Protein AF-A0A517S8Q6-F1 (afdb_monomer_lite)

Foldseek 3Di:
DQWFAAPPPRAIADQPPFPAWFAAPPPRHTTPRPPPLQALVLLLLLLLLLVLLLVLLQPFFFKFFDDPNDTDGAGNVNVLVVCVVVVVPVVSVLSCCQSPVLLVLLSVLLNVLRDPDPPDDLVVNVVSVVSNVVSVVRNPLVVVLVVVVVVCVVCCVPGPMDGTLSNVSSVVSVVSSVVSVVSDDPCSSCVVPDPPPPPDPDDDDDDDPPDRHHTDHDDDDDPCSNVSSVVSNVSSVVSVVVVVVQFADKAKEKEQDPPQADFQAFEDEPNDGFWTFHDWDQPPVNRIIITIITGGPVNQLQQFPAKAKEWDDFDDDPLDTDPVVVVPDHTHMYIDGGDSPGDGHRYYYYDHDDQAPCPPQPQWAKEKEWEQDCVLQAFNAFEDEPNHTFWTFHDWDQDPVNRTIITIITGHNQCQQVAALQKAKEWPADADQDDDVPDRDHDDDDPSPRRHIHMYIAAALDGHHGDHRHRYHYYHHDDDPVRVVHDHDTHTNLQPPPQDFQAKKKKKKWAWDDDPHDIDIDIDIEIWGAAQFATKFWCVSQDPPTQRIWMDIPNDIDRNNPWDWDDQPDTMIGTGDPDHDPGHAAADEDQAFAFWWWDDHPDRTDTDHSVQFDQDPQWTWGNLVDDDDQRHHQTFTAHSPPRHGFFGWDDDPSTITTRGGHD

Secondary structure (DSSP, 8-state):
--EEE-TTT--EEE-TT--S-EE-TTT-PBPTTS-----SHHHHHHHHHHHHHHHHHHHSEEEEEEETTEEEEEEHHHHHHHHHHTT-HHHHHHHHIIIIIHHHHHHHHHHHHHSSS--S-HHHHHHHHHHHHHHHHH--HHHHHHHHHHHHHHHTTTS-EEEPHHHHHHHHHHHHHHHHHHH--GGGGTTT-----------S-PPPPTT-PBPEEPPPPP-TTHHHHHHHHHHHHHHHHHHHHTSPPEEEEEES--TT--TTPEEEETTEEEEEEEEEEE-TTSSSEEEEEEEPTTGGGG-BTT-EEEEPPPEEETTEEE-GGGTSS---EEEE---TTSPB-SEEEEESSPPPTTTT-TT-EEEEEEESS-TT--TTPEEEETTEEEEEEEEEEE-TTSSSEEEEEEE-GGGGGG-BTT-EEEE--S------TT--------GGGSSS--EEEE--SS--PBPPTTEEEEEESS--TTGGG-------GGGTSS------EEEEEEEEEEETTEEEEEEEEEEEEEETTEEEEEGGGS-SS-TT-EEEETTEEEETTTS-EEE-SSSEEEEE-SSPPSS-PPB---SS--SEEEE-TTSPPEEE-GGGEEEETTEEEEPTT----GGGTT-EEEETTT--EEEEEEEETTEEEEEEPP-

Radius of gyration: 46.12 Å; chains: 1; bounding box: 111×82×127 Å

InterPro domains:
  IPR003399 Mce/MlaD [PF02470] (248-338)
  IPR003399 Mce/MlaD [PF02470] (365-423)
  IPR007498 Intermembrane transport protein PqiA-like [PF04403] (43-192)
  IPR051800 Intermembrane Transport Protein PqiA/PqiB [PTHR30462] (226-475)

Organism: NCBI:txid2527983

Structure (mmCIF, N/CA/C/O backbone):
data_AF-A0A517S8Q6-F1
#
_entry.id   AF-A0A517S8Q6-F1
#
loop_
_atom_site.group_PDB
_atom_site.id
_atom_site.type_symbol
_atom_site.label_atom_id
_atom_site.label_alt_id
_atom_site.label_comp_id
_atom_site.label_asym_id
_atom_site.label_entity_id
_atom_site.label_seq_id
_atom_site.pdbx_PDB_ins_code
_atom_site.Cartn_x
_atom_site.Cartn_y
_atom_site.Cartn_z
_atom_site.occupancy
_atom_site.B_iso_or_equiv
_atom_site.auth_seq_id
_atom_site.auth_comp_id
_atom_site.auth_asym_id
_atom_site.auth_atom_id
_atom_site.pdbx_PDB_model_num
ATOM 1 N N . MET A 1 1 ? -43.550 14.008 67.090 1.00 55.44 1 MET A N 1
ATOM 2 C CA . MET A 1 1 ? -43.341 15.396 66.631 1.00 55.44 1 MET A CA 1
ATOM 3 C C . MET A 1 1 ? -41.867 15.595 66.301 1.00 55.44 1 MET A C 1
ATOM 5 O O . MET A 1 1 ? -41.048 15.575 67.210 1.00 55.44 1 MET A O 1
ATOM 9 N N . HIS A 1 2 ? -41.515 15.740 65.020 1.00 70.25 2 HIS A N 1
ATOM 10 C CA . HIS A 1 2 ? -40.157 16.132 64.618 1.00 70.25 2 HIS A CA 1
ATOM 11 C C . HIS A 1 2 ? -40.082 17.662 64.576 1.00 70.25 2 HIS A C 1
ATOM 13 O O . HIS A 1 2 ? -40.640 18.291 63.675 1.00 70.25 2 HIS A O 1
ATOM 19 N N . LEU A 1 3 ? -39.430 18.260 65.573 1.00 78.50 3 LEU A N 1
ATOM 20 C CA . LEU A 1 3 ? -39.205 19.703 65.664 1.00 78.50 3 LEU A CA 1
ATOM 21 C C . LEU A 1 3 ? -37.755 20.014 65.292 1.00 78.50 3 LEU A C 1
ATOM 23 O O . LEU A 1 3 ? -36.838 19.305 65.699 1.00 78.50 3 LEU A O 1
ATOM 27 N N . ALA A 1 4 ? -37.542 21.087 64.535 1.00 79.25 4 ALA A N 1
ATOM 28 C CA . ALA A 1 4 ? -36.211 21.563 64.183 1.00 79.25 4 ALA A CA 1
ATOM 29 C C . ALA A 1 4 ? -36.082 23.057 64.472 1.00 79.25 4 ALA A C 1
ATOM 31 O O . ALA A 1 4 ? -36.914 23.859 64.045 1.00 79.25 4 ALA A O 1
ATOM 32 N N . ALA A 1 5 ? -35.015 23.434 65.175 1.00 82.38 5 ALA A N 1
ATOM 33 C CA . ALA A 1 5 ? -34.652 24.830 65.371 1.00 82.38 5 ALA A CA 1
ATOM 34 C C . ALA A 1 5 ? -33.803 25.328 64.196 1.00 82.38 5 ALA A C 1
ATOM 36 O O . ALA A 1 5 ? -32.878 24.652 63.733 1.00 82.38 5 ALA A O 1
ATOM 37 N N . CYS A 1 6 ? -34.100 26.530 63.706 1.00 82.56 6 CYS A N 1
ATOM 38 C CA . CYS A 1 6 ? -33.241 27.183 62.730 1.00 82.56 6 CYS A CA 1
ATOM 39 C C . CYS A 1 6 ? -31.940 27.652 63.382 1.00 82.56 6 CYS A C 1
ATOM 41 O O . CYS A 1 6 ? -31.964 28.468 64.295 1.00 82.56 6 CYS A O 1
ATOM 43 N N . HIS A 1 7 ? -30.801 27.203 62.858 1.00 81.44 7 HIS A N 1
ATOM 44 C CA . HIS A 1 7 ? -29.481 27.619 63.339 1.00 81.44 7 HIS A CA 1
ATOM 45 C C . HIS A 1 7 ? -29.168 29.103 63.065 1.00 81.44 7 HIS A C 1
ATOM 47 O O . HIS A 1 7 ? -28.279 29.661 63.694 1.00 81.44 7 HIS A O 1
ATOM 53 N N . CYS A 1 8 ? -29.882 29.743 62.131 1.00 85.81 8 CYS A N 1
ATOM 54 C CA . CYS A 1 8 ? -29.679 31.149 61.775 1.00 85.81 8 CYS A CA 1
ATOM 55 C C . CYS A 1 8 ? -30.596 32.096 62.560 1.00 85.81 8 CYS A C 1
ATOM 57 O O . CYS A 1 8 ? -30.118 33.066 63.135 1.00 85.81 8 CYS A O 1
ATOM 59 N N . CYS A 1 9 ? -31.905 31.825 62.610 1.00 88.31 9 CYS A N 1
ATOM 60 C CA . CYS A 1 9 ? -32.869 32.729 63.253 1.00 88.31 9 CYS A CA 1
ATOM 61 C C . CYS A 1 9 ? -33.516 32.168 64.530 1.00 88.31 9 CYS A C 1
ATOM 63 O O . CYS A 1 9 ? -34.460 32.770 65.040 1.00 88.31 9 CYS A O 1
ATOM 65 N N . GLY A 1 10 ? -33.098 30.986 64.995 1.00 83.19 10 GLY A N 1
ATOM 66 C CA . GLY A 1 10 ? -33.591 30.344 66.221 1.00 83.19 10 GLY A CA 1
ATOM 67 C C . GLY A 1 10 ? -35.034 29.826 66.176 1.00 83.19 10 GLY A C 1
ATOM 68 O O . GLY A 1 10 ? -35.508 29.266 67.157 1.00 83.19 10 GLY A O 1
ATOM 69 N N . LEU A 1 11 ? -35.756 29.999 65.061 1.00 86.44 11 LEU A N 1
ATOM 70 C CA . LEU A 1 11 ? -37.178 29.659 64.970 1.00 86.44 11 LEU A CA 1
ATOM 71 C C . LEU A 1 11 ? -37.384 28.138 64.992 1.00 86.44 11 LEU A C 1
ATOM 73 O O . LEU A 1 11 ? -36.923 27.445 64.079 1.00 86.44 11 LEU A O 1
ATOM 77 N N . ILE A 1 12 ? -38.107 27.651 66.002 1.00 84.62 12 ILE A N 1
ATOM 78 C CA . ILE A 1 12 ? -38.540 26.254 66.121 1.00 84.62 12 ILE A CA 1
ATOM 79 C C . ILE A 1 12 ? -39.717 26.024 65.171 1.00 84.62 12 ILE A C 1
ATOM 81 O O . ILE A 1 12 ? -40.694 26.769 65.194 1.00 84.62 12 ILE A O 1
ATOM 85 N N . GLN A 1 13 ? -39.604 25.008 64.320 1.00 85.50 13 GLN A N 1
ATOM 86 C CA . GLN A 1 13 ? -40.587 24.661 63.294 1.00 85.50 13 GLN A CA 1
ATOM 87 C C . GLN A 1 13 ? -40.903 23.168 63.321 1.00 85.50 13 GLN A C 1
ATOM 89 O O . GLN A 1 13 ? -40.039 22.351 63.650 1.00 85.50 13 GLN A O 1
ATOM 94 N N . THR A 1 14 ? -42.129 22.810 62.932 1.00 82.50 14 THR A N 1
ATOM 95 C CA . THR A 1 14 ? -42.526 21.409 62.734 1.00 82.50 14 THR A CA 1
ATOM 96 C C . THR A 1 14 ? -42.133 20.918 61.340 1.00 82.50 14 THR A C 1
ATOM 98 O O . THR A 1 14 ? -42.339 21.611 60.337 1.00 82.50 14 THR A O 1
ATOM 101 N N . LEU A 1 15 ? -41.558 19.713 61.291 1.00 73.94 15 LEU A N 1
ATOM 102 C CA . LEU A 1 15 ? -41.194 18.982 60.073 1.00 73.94 15 LEU A CA 1
ATOM 103 C C . LEU A 1 15 ? -42.256 17.938 59.669 1.00 73.94 15 LEU A C 1
ATOM 105 O O . LEU A 1 15 ? -42.030 17.134 58.765 1.00 73.94 15 LEU A O 1
ATOM 109 N N . GLU A 1 16 ? -43.422 17.925 60.321 1.00 72.81 16 GLU A N 1
ATOM 110 C CA . GLU A 1 16 ? -44.459 16.918 60.076 1.00 72.81 16 GLU A CA 1
ATOM 111 C C . GLU A 1 16 ? -44.983 16.940 58.631 1.00 72.81 16 GLU A C 1
ATOM 113 O O . GLU A 1 16 ? -45.486 17.948 58.123 1.00 72.81 16 GLU A O 1
ATOM 118 N N . GLY A 1 17 ? -44.881 15.790 57.958 1.00 65.06 17 GLY A N 1
ATOM 119 C CA . GLY A 1 17 ? -45.311 15.606 56.571 1.00 65.06 17 GLY A CA 1
ATOM 120 C C . GLY A 1 17 ? -44.346 16.154 55.512 1.00 65.06 17 GLY A C 1
ATOM 121 O O . GLY A 1 17 ? -44.708 16.172 54.338 1.00 65.06 17 GLY A O 1
ATOM 122 N N . ILE A 1 18 ? -43.138 16.599 55.884 1.00 66.38 18 ILE A N 1
ATOM 123 C CA . ILE A 1 18 ? -42.112 17.035 54.925 1.00 66.38 18 ILE A CA 1
ATOM 124 C C . ILE A 1 18 ? -41.134 15.884 54.680 1.00 66.38 18 ILE A C 1
ATOM 126 O O . ILE A 1 18 ? -40.205 15.651 55.448 1.00 66.38 18 ILE A O 1
ATOM 130 N N . ALA A 1 19 ? -41.325 15.170 53.570 1.00 56.53 19 ALA A N 1
ATOM 131 C CA . ALA A 1 19 ? -40.433 14.101 53.129 1.00 56.53 19 ALA A CA 1
ATOM 132 C C . ALA A 1 19 ? -39.197 14.671 52.398 1.00 56.53 19 ALA A C 1
ATOM 134 O O . ALA A 1 19 ? -39.062 14.535 51.179 1.00 56.53 19 ALA A O 1
ATOM 135 N N . GLY A 1 20 ? -38.297 15.357 53.115 1.00 64.69 20 GLY A N 1
ATOM 136 C CA . GLY A 1 20 ? -37.031 15.827 52.543 1.00 64.69 20 GLY A CA 1
ATOM 137 C C . GLY A 1 20 ? -36.444 17.085 53.179 1.00 64.69 20 GLY A C 1
ATOM 138 O O . GLY A 1 20 ? -36.578 17.328 54.372 1.00 64.69 20 GLY A O 1
ATOM 139 N N . ARG A 1 21 ? -35.748 17.878 52.356 1.00 71.06 21 ARG A N 1
ATOM 140 C CA . ARG A 1 21 ? -35.081 19.115 52.784 1.00 71.06 21 ARG A CA 1
ATOM 141 C C . ARG A 1 21 ? -36.120 20.174 53.147 1.00 71.06 21 ARG A C 1
ATOM 143 O O . ARG A 1 21 ? -37.039 20.422 52.365 1.00 71.06 21 ARG A O 1
ATOM 150 N N . ALA A 1 22 ? -35.929 20.819 54.290 1.00 77.38 22 ALA A N 1
ATOM 151 C CA . ALA A 1 22 ? -36.807 21.871 54.782 1.00 77.38 22 ALA A CA 1
ATOM 152 C C . ALA A 1 22 ? -36.045 23.193 54.951 1.00 77.38 22 ALA A C 1
ATOM 154 O O . ALA A 1 22 ? -34.960 23.228 55.544 1.00 77.38 22 ALA A O 1
ATOM 155 N N . ASP A 1 23 ? -36.644 24.272 54.453 1.00 85.75 23 ASP A N 1
ATOM 156 C CA . ASP A 1 23 ? -36.140 25.635 54.599 1.00 85.75 23 ASP A CA 1
ATOM 157 C C . ASP A 1 23 ? -36.963 26.373 55.667 1.00 85.75 23 ASP A C 1
ATOM 159 O O . ASP A 1 23 ? -38.176 26.172 55.808 1.00 85.75 23 ASP A O 1
ATOM 163 N N . CYS A 1 24 ? -36.295 27.215 56.457 1.00 85.19 24 CYS A N 1
ATOM 164 C CA . CYS A 1 24 ? -36.937 28.006 57.500 1.00 85.19 24 CYS A CA 1
ATOM 165 C C . CYS A 1 24 ? -37.916 29.022 56.893 1.00 85.19 24 CYS A C 1
ATOM 167 O O . CYS A 1 24 ? -37.523 29.815 56.045 1.00 85.19 24 CYS A O 1
ATOM 169 N N . VAL A 1 25 ? -39.157 29.092 57.378 1.00 86.94 25 VAL A N 1
ATOM 170 C CA . VAL A 1 25 ? -40.153 30.053 56.854 1.00 86.94 25 VAL A CA 1
ATOM 171 C C . VAL A 1 25 ? -39.805 31.525 57.097 1.00 86.94 25 VAL A C 1
ATOM 173 O O . VAL A 1 25 ? -40.384 32.395 56.459 1.00 86.94 25 VAL A O 1
ATOM 176 N N . ARG A 1 26 ? -38.894 31.820 58.035 1.00 85.94 26 ARG A N 1
ATOM 177 C CA . ARG A 1 26 ? -38.561 33.197 58.439 1.00 85.94 26 ARG A CA 1
ATOM 178 C C . ARG A 1 26 ? -37.334 33.763 57.736 1.00 85.94 26 ARG A C 1
ATOM 180 O O . ARG A 1 26 ? -37.350 34.918 57.340 1.00 85.94 26 ARG A O 1
ATOM 187 N N . CYS A 1 27 ? -36.259 32.988 57.656 1.00 87.25 27 CYS A N 1
ATOM 188 C CA . CYS A 1 27 ? -34.988 33.439 57.077 1.00 87.25 27 CYS A CA 1
ATOM 189 C C . CYS A 1 27 ? -34.570 32.629 55.849 1.00 87.25 27 CYS A C 1
ATOM 191 O O . CYS A 1 27 ? -33.479 32.839 55.337 1.00 87.25 27 CYS A O 1
ATOM 193 N N . GLU A 1 28 ? -35.391 31.665 55.420 1.00 83.81 28 GLU A N 1
ATOM 194 C CA . GLU A 1 28 ? -35.107 30.738 54.315 1.00 83.81 28 GLU A CA 1
ATOM 195 C C . GLU A 1 28 ? -33.838 29.884 54.502 1.00 83.81 28 GLU A C 1
ATOM 197 O O . GLU A 1 28 ? -33.471 29.091 53.636 1.00 83.81 28 GLU A O 1
ATOM 202 N N . THR A 1 29 ? -33.190 29.961 55.669 1.00 81.75 29 THR A N 1
ATOM 203 C CA . THR A 1 29 ? -32.018 29.152 55.994 1.00 81.75 29 THR A CA 1
ATOM 204 C C . THR A 1 29 ? -32.402 27.692 56.238 1.00 81.75 29 THR A C 1
ATOM 206 O O . THR A 1 29 ? -33.373 27.392 56.939 1.00 81.75 29 THR A O 1
ATOM 209 N N . ARG A 1 30 ? -31.600 26.767 55.700 1.00 78.75 30 ARG A N 1
ATOM 210 C CA . ARG A 1 30 ? -31.795 25.314 55.829 1.00 78.75 30 ARG A CA 1
ATOM 211 C C . ARG A 1 30 ? -31.796 24.847 57.281 1.00 78.75 30 ARG A C 1
ATOM 213 O O . ARG A 1 30 ? -30.904 25.187 58.058 1.00 78.75 30 ARG A O 1
ATOM 220 N N . LEU A 1 31 ? -32.768 24.016 57.641 1.00 76.12 31 LEU A N 1
ATOM 221 C CA . LEU A 1 31 ? -32.860 23.437 58.980 1.00 76.12 31 LEU A CA 1
ATOM 222 C C . LEU A 1 31 ? -31.890 22.248 59.106 1.00 76.12 31 LEU A C 1
ATOM 224 O O . LEU A 1 31 ? -31.940 21.313 58.313 1.00 76.12 31 LEU A O 1
ATOM 228 N N . ALA A 1 32 ? -31.005 22.283 60.111 1.00 57.12 32 ALA A N 1
ATOM 229 C CA . ALA A 1 32 ? -29.935 21.291 60.305 1.00 57.12 32 ALA A CA 1
ATOM 230 C C . ALA A 1 32 ? -30.443 19.905 60.759 1.00 57.12 32 ALA A C 1
ATOM 232 O O . ALA A 1 32 ? -29.697 18.934 60.704 1.00 57.12 32 ALA A O 1
ATOM 233 N N . HIS A 1 33 ? -31.709 19.817 61.191 1.00 54.16 33 HIS A N 1
ATOM 234 C CA . HIS A 1 33 ? -32.340 18.601 61.714 1.00 54.16 33 HIS A CA 1
ATOM 235 C C . HIS A 1 33 ? -33.379 17.975 60.760 1.00 54.16 33 HIS A C 1
ATOM 237 O O . HIS A 1 33 ? -34.106 17.073 61.161 1.00 54.16 33 HIS A O 1
ATOM 243 N N . SER A 1 34 ? -33.461 18.405 59.489 1.00 48.66 34 SER A N 1
ATOM 244 C CA . SER A 1 34 ? -34.052 17.518 58.477 1.00 48.66 34 SER A CA 1
ATOM 245 C C . SER A 1 34 ? -32.988 16.468 58.203 1.00 48.66 34 SER A C 1
ATOM 247 O O . SER A 1 34 ? -31.985 16.817 57.577 1.00 48.66 34 SER A O 1
ATOM 249 N N . GLU A 1 35 ? -33.140 15.257 58.742 1.00 49.53 35 GLU A N 1
ATOM 250 C CA . GLU A 1 35 ? -32.244 14.125 58.499 1.00 49.53 35 GLU A CA 1
ATOM 251 C C . GLU A 1 35 ? -31.676 14.225 57.086 1.00 49.53 35 GLU A C 1
ATOM 253 O O . GLU A 1 35 ? -32.410 14.172 56.093 1.00 49.53 35 GLU A O 1
ATOM 258 N N . THR A 1 36 ? -30.372 14.479 56.984 1.00 47.97 36 THR A N 1
ATOM 259 C CA . THR A 1 36 ? -29.655 14.387 55.722 1.00 47.97 36 THR A CA 1
ATOM 260 C C . THR A 1 36 ? -29.703 12.923 55.342 1.00 47.97 36 THR A C 1
ATOM 262 O O . THR A 1 36 ? -28.768 12.176 55.621 1.00 47.97 36 THR A O 1
ATOM 265 N N . ARG A 1 37 ? -30.829 12.493 54.768 1.00 52.25 37 ARG A N 1
ATOM 266 C CA . ARG A 1 37 ? -30.977 11.195 54.146 1.00 52.25 37 ARG A CA 1
ATOM 267 C C . ARG A 1 37 ? -29.878 11.181 53.102 1.00 52.25 37 ARG A C 1
ATOM 269 O O . ARG A 1 37 ? -29.976 11.891 52.095 1.00 52.25 37 ARG A O 1
ATOM 276 N N . ARG A 1 38 ? -28.771 10.502 53.426 1.00 56.28 38 ARG A N 1
ATOM 277 C CA . ARG A 1 38 ? -27.726 10.197 52.456 1.00 56.28 38 ARG A CA 1
ATOM 278 C C . ARG A 1 38 ? -28.485 9.644 51.262 1.00 56.28 38 ARG A C 1
ATOM 280 O O . ARG A 1 38 ? -29.380 8.817 51.417 1.00 56.28 38 ARG A O 1
ATOM 287 N N . ASP A 1 39 ? -28.266 10.252 50.112 1.00 71.75 39 ASP A N 1
ATOM 288 C CA . ASP A 1 39 ? -28.910 9.824 48.885 1.00 71.75 39 ASP A CA 1
ATOM 289 C C . ASP A 1 39 ? -27.899 8.940 48.164 1.00 71.75 39 ASP A C 1
ATOM 291 O O . ASP A 1 39 ? -26.712 9.266 48.157 1.00 71.75 39 ASP A O 1
ATOM 295 N N . ASN A 1 40 ? -28.354 7.849 47.553 1.00 82.06 40 ASN A N 1
ATOM 296 C CA . ASN A 1 40 ? -27.507 7.012 46.704 1.00 82.06 40 ASN A CA 1
ATOM 297 C C . ASN A 1 40 ? -27.400 7.578 45.273 1.00 82.06 40 ASN A C 1
ATOM 299 O O . ASN A 1 40 ? -26.771 6.963 44.422 1.00 82.06 40 ASN A O 1
ATOM 303 N N . GLN A 1 41 ? -27.932 8.779 44.995 1.00 82.75 41 GLN A N 1
ATOM 304 C CA . GLN A 1 41 ? -27.702 9.515 43.737 1.00 82.75 41 GLN A CA 1
ATOM 305 C C . GLN A 1 41 ? -26.225 9.611 43.292 1.00 82.75 41 GLN A C 1
ATOM 307 O O . GLN A 1 41 ? -25.976 9.365 42.113 1.00 82.75 41 GLN A O 1
ATOM 312 N N . PRO A 1 42 ? -25.228 9.944 44.143 1.00 85.19 42 PRO A N 1
ATOM 313 C CA . PRO A 1 42 ? -23.822 9.917 43.741 1.00 85.19 42 PRO A CA 1
ATOM 314 C C . PRO A 1 42 ? -23.328 8.518 43.359 1.00 85.19 42 PRO A C 1
ATOM 316 O O . PRO A 1 42 ? -22.619 8.390 42.364 1.00 85.19 42 PRO A O 1
ATOM 319 N N . ALA A 1 43 ? -23.748 7.475 44.082 1.00 88.19 43 ALA A N 1
ATOM 320 C CA . ALA A 1 43 ? -23.431 6.090 43.739 1.00 88.19 43 ALA A CA 1
ATOM 321 C C . ALA A 1 43 ? -24.086 5.668 42.413 1.00 88.19 43 ALA A C 1
ATOM 323 O O . ALA A 1 43 ? -23.425 5.083 41.559 1.00 88.19 43 ALA A O 1
ATOM 324 N N . ALA A 1 44 ? -25.351 6.045 42.188 1.00 89.12 44 ALA A N 1
ATOM 325 C CA . ALA A 1 44 ? -26.060 5.840 40.925 1.00 89.12 44 ALA A CA 1
ATOM 326 C C . ALA A 1 44 ? -25.370 6.556 39.756 1.00 89.12 44 ALA A C 1
ATOM 328 O O . ALA A 1 44 ? -25.163 5.951 38.708 1.00 89.12 44 ALA A O 1
ATOM 329 N N . ALA A 1 45 ? -24.984 7.822 39.928 1.00 91.25 45 ALA A N 1
ATOM 330 C CA . ALA A 1 45 ? -24.310 8.586 38.884 1.00 91.25 45 ALA A CA 1
ATOM 331 C C . ALA A 1 45 ? -22.929 8.001 38.546 1.00 91.25 45 ALA A C 1
ATOM 333 O O . ALA A 1 45 ? -22.588 7.888 37.370 1.00 91.25 45 ALA A O 1
ATOM 334 N N . ALA A 1 46 ? -22.158 7.574 39.551 1.00 91.00 46 ALA A N 1
ATOM 335 C CA . ALA A 1 46 ? -20.880 6.897 39.342 1.00 91.00 46 ALA A CA 1
ATOM 336 C C . ALA A 1 46 ? -21.058 5.515 38.683 1.00 91.00 46 ALA A C 1
ATOM 338 O O . ALA A 1 46 ? -20.319 5.181 37.761 1.00 91.00 46 ALA A O 1
ATOM 339 N N . ALA A 1 47 ? -22.073 4.736 39.073 1.00 92.38 47 ALA A N 1
ATOM 340 C CA . ALA A 1 47 ? -22.388 3.453 38.440 1.00 92.38 47 ALA A CA 1
ATOM 341 C C . ALA A 1 47 ? -22.802 3.621 36.969 1.00 92.38 47 ALA A C 1
ATOM 343 O O . ALA A 1 47 ? -22.350 2.866 36.109 1.00 92.38 47 ALA A O 1
ATOM 344 N N . ALA A 1 48 ? -23.612 4.641 36.667 1.00 93.00 48 ALA A N 1
ATOM 345 C CA . ALA A 1 48 ? -23.985 4.994 35.301 1.00 93.00 48 ALA A CA 1
ATOM 346 C C . ALA A 1 48 ? -22.765 5.447 34.482 1.00 93.00 48 ALA A C 1
ATOM 348 O O . ALA A 1 48 ? -22.579 4.991 33.357 1.00 93.00 48 ALA A O 1
ATOM 349 N N . ALA A 1 49 ? -21.898 6.287 35.056 1.00 94.38 49 ALA A N 1
ATOM 350 C CA . ALA A 1 49 ? -20.649 6.705 34.425 1.00 94.38 49 ALA A CA 1
ATOM 351 C C . ALA A 1 49 ? -19.729 5.510 34.115 1.00 94.38 49 ALA A C 1
ATOM 353 O O . ALA A 1 49 ? -19.196 5.418 33.011 1.00 94.38 49 ALA A O 1
ATOM 354 N N . ALA A 1 50 ? -19.588 4.566 35.052 1.00 94.00 50 ALA A N 1
ATOM 355 C CA . ALA A 1 50 ? -18.818 3.342 34.846 1.00 94.00 50 ALA A CA 1
ATOM 356 C C . ALA A 1 50 ? -19.417 2.471 33.729 1.00 94.00 50 ALA A C 1
ATOM 358 O O . ALA A 1 50 ? -18.676 2.006 32.872 1.00 94.00 50 ALA A O 1
ATOM 359 N N . LEU A 1 51 ? -20.742 2.298 33.679 1.00 94.31 51 LEU A N 1
ATOM 360 C CA . LEU A 1 51 ? -21.427 1.588 32.586 1.00 94.31 51 LEU A CA 1
ATOM 361 C C . LEU A 1 51 ? -21.192 2.244 31.217 1.00 94.31 51 LEU A C 1
ATOM 363 O O . LEU A 1 51 ? -21.018 1.547 30.222 1.00 94.31 51 LEU A O 1
ATOM 367 N N . ILE A 1 52 ? -21.154 3.577 31.165 1.00 94.69 52 ILE A N 1
ATOM 368 C CA . ILE A 1 52 ? -20.874 4.319 29.931 1.00 94.69 52 ILE A CA 1
ATOM 369 C C . ILE A 1 52 ? -19.417 4.130 29.491 1.00 94.69 52 ILE A C 1
ATOM 371 O O . ILE A 1 52 ? -19.175 3.870 28.316 1.00 94.69 52 ILE A O 1
ATOM 375 N N . LEU A 1 53 ? -18.452 4.226 30.415 1.00 93.62 53 LEU A N 1
ATOM 376 C CA . LEU A 1 53 ? -17.026 4.013 30.124 1.00 93.62 53 LEU A CA 1
ATOM 377 C C . LEU A 1 53 ? -16.692 2.552 29.814 1.00 93.62 53 LEU A C 1
ATOM 379 O O . LEU A 1 53 ? -15.728 2.284 29.103 1.00 93.62 53 LEU A O 1
ATOM 383 N N . TYR A 1 54 ? -17.485 1.612 30.323 1.00 91.81 54 TYR A N 1
ATOM 384 C CA . TYR A 1 54 ? -17.290 0.184 30.108 1.00 91.81 54 TYR A CA 1
ATOM 385 C C . TYR A 1 54 ? -17.322 -0.190 28.620 1.00 91.81 54 TYR A C 1
ATOM 387 O O . TYR A 1 54 ? -16.479 -0.960 28.164 1.00 91.81 54 TYR A O 1
ATOM 395 N N . VAL A 1 55 ? -18.254 0.388 27.851 1.00 91.69 55 VAL A N 1
ATOM 396 C CA . VAL A 1 55 ? -18.399 0.106 26.414 1.00 91.69 55 VAL A CA 1
ATOM 397 C C . VAL A 1 55 ? -17.097 0.397 25.652 1.00 91.69 55 VAL A C 1
ATOM 399 O O . VAL A 1 55 ? -16.505 -0.554 25.143 1.00 91.69 55 VAL A O 1
ATOM 402 N N . PRO A 1 56 ? -16.574 1.642 25.613 1.00 90.81 56 PRO A N 1
ATOM 403 C CA . PRO A 1 56 ? -15.317 1.922 24.929 1.00 90.81 56 PRO A CA 1
ATOM 404 C C . PRO A 1 56 ? -14.122 1.221 25.584 1.00 90.81 56 PRO A C 1
ATOM 406 O O . PRO A 1 56 ? -13.200 0.842 24.872 1.00 90.81 56 PRO A O 1
ATOM 409 N N . ALA A 1 57 ? -14.119 1.000 26.903 1.00 89.56 57 ALA A N 1
ATOM 410 C CA . ALA A 1 57 ? -13.028 0.297 27.582 1.00 89.56 57 ALA A CA 1
ATOM 411 C C . ALA A 1 57 ? -12.819 -1.137 27.070 1.00 89.56 57 ALA A C 1
ATOM 413 O O . ALA A 1 57 ? -11.690 -1.620 27.036 1.00 89.56 57 ALA A O 1
ATOM 414 N N . VAL A 1 58 ? -13.898 -1.817 26.680 1.00 88.69 58 VAL A N 1
ATOM 415 C CA . VAL A 1 58 ? -13.862 -3.221 26.257 1.00 88.69 58 VAL A CA 1
ATOM 416 C C . VAL A 1 58 ? -13.816 -3.373 24.731 1.00 88.69 58 VAL A C 1
ATOM 418 O O . VAL A 1 58 ? -13.257 -4.353 24.229 1.00 88.69 58 VAL A O 1
ATOM 421 N N . THR A 1 59 ? -14.345 -2.400 23.980 1.00 87.75 59 THR A N 1
ATOM 422 C CA . THR A 1 59 ? -14.354 -2.429 22.508 1.00 87.75 59 THR A CA 1
ATOM 423 C C . THR A 1 59 ? -13.132 -1.779 21.864 1.00 87.75 59 THR A C 1
ATOM 425 O O . THR A 1 59 ? -12.741 -2.194 20.776 1.00 87.75 59 THR A O 1
ATOM 428 N N . LEU A 1 60 ? -12.552 -0.740 22.477 1.00 87.19 60 LEU A N 1
ATOM 429 C CA . LEU A 1 60 ? -11.420 -0.021 21.885 1.00 87.19 60 LEU A CA 1
ATOM 430 C C . LEU A 1 60 ? -10.116 -0.822 22.021 1.00 87.19 60 LEU A C 1
ATOM 432 O O . LEU A 1 60 ? -9.974 -1.621 22.953 1.00 87.19 60 LEU A O 1
ATOM 436 N N . PRO A 1 61 ? -9.149 -0.611 21.108 1.00 84.62 61 PRO A N 1
ATOM 437 C CA . PRO A 1 61 ? -7.877 -1.313 21.154 1.00 84.62 61 PRO A CA 1
ATOM 438 C C . PRO A 1 61 ? -7.122 -0.993 22.443 1.00 84.62 61 PRO A C 1
ATOM 440 O O . PRO A 1 61 ? -6.920 0.169 22.810 1.00 84.62 61 PRO A O 1
ATOM 443 N N . PHE A 1 62 ? -6.738 -2.058 23.140 1.00 78.06 62 PHE A N 1
ATOM 444 C CA . PHE A 1 62 ? -6.055 -2.019 24.427 1.00 78.06 62 PHE A CA 1
ATOM 445 C C . PHE A 1 62 ? -4.546 -1.870 24.236 1.00 78.06 62 PHE A C 1
ATOM 447 O O . PHE A 1 62 ? -3.887 -1.083 24.914 1.00 78.06 62 PHE A O 1
ATOM 454 N N . LEU A 1 63 ? -4.016 -2.621 23.272 1.00 72.12 63 LEU A N 1
ATOM 455 C CA . LEU A 1 63 ? -2.614 -2.651 22.892 1.00 72.12 63 LEU A CA 1
ATOM 456 C C . LEU A 1 63 ? -2.525 -2.472 21.382 1.00 72.12 63 LEU A C 1
ATOM 458 O O . LEU A 1 63 ? -3.245 -3.141 20.636 1.00 72.12 63 LEU A O 1
ATOM 462 N N . ARG A 1 64 ? -1.621 -1.588 20.963 1.00 69.00 64 ARG A N 1
ATOM 463 C CA . ARG A 1 64 ? -1.239 -1.396 19.571 1.00 69.00 64 ARG A CA 1
ATOM 464 C C . ARG A 1 64 ? 0.199 -1.877 19.421 1.00 69.00 64 ARG A C 1
ATOM 466 O O . ARG A 1 64 ? 1.133 -1.276 19.960 1.00 69.00 64 ARG A O 1
ATOM 473 N N . ILE A 1 65 ? 0.358 -3.020 18.760 1.00 62.81 65 ILE A N 1
ATOM 474 C CA . ILE A 1 65 ? 1.663 -3.655 18.551 1.00 62.81 65 ILE A CA 1
ATOM 475 C C . ILE A 1 65 ? 2.196 -3.208 17.198 1.00 62.81 65 ILE A C 1
ATOM 477 O O . ILE A 1 65 ? 1.540 -3.461 16.188 1.00 62.81 65 ILE A O 1
ATOM 481 N N . GLU A 1 66 ? 3.378 -2.594 17.177 1.00 60.06 66 GLU A N 1
ATOM 482 C CA . GLU A 1 66 ? 4.072 -2.264 15.936 1.00 60.06 66 GLU A CA 1
ATOM 483 C C . GLU A 1 66 ? 5.001 -3.420 15.539 1.00 60.06 66 GLU A C 1
ATOM 485 O O . GLU A 1 66 ? 5.996 -3.704 16.208 1.00 60.06 66 GLU A O 1
ATOM 490 N N . ARG A 1 67 ? 4.668 -4.128 14.455 1.00 49.62 67 ARG A N 1
ATOM 491 C CA . ARG A 1 67 ? 5.590 -5.069 13.797 1.00 49.62 67 ARG A CA 1
ATOM 492 C C . ARG A 1 67 ? 5.816 -4.596 12.370 1.00 49.62 67 ARG A C 1
ATOM 494 O O . ARG A 1 67 ? 4.871 -4.567 11.592 1.00 49.62 67 ARG A O 1
ATOM 501 N N . LEU A 1 68 ? 7.060 -4.255 12.024 1.00 49.50 68 LEU A N 1
ATOM 502 C CA . LEU A 1 68 ? 7.474 -3.944 10.644 1.00 49.50 68 LEU A CA 1
ATOM 503 C C . LEU A 1 68 ? 6.625 -2.836 9.970 1.00 49.50 68 LEU A C 1
ATOM 505 O O . LEU A 1 68 ? 6.338 -2.916 8.780 1.00 49.50 68 LEU A O 1
ATOM 509 N N . GLY A 1 69 ? 6.204 -1.817 10.731 1.00 45.97 69 GLY A N 1
ATOM 510 C CA . GLY A 1 69 ? 5.375 -0.708 10.233 1.00 45.97 69 GLY A CA 1
ATOM 511 C C . GLY A 1 69 ? 3.862 -0.974 10.203 1.00 45.97 69 GLY A C 1
ATOM 512 O O . GLY A 1 69 ? 3.110 -0.140 9.703 1.00 45.97 69 GLY A O 1
ATOM 513 N N . LEU A 1 70 ? 3.394 -2.107 10.744 1.00 47.06 70 LEU A N 1
ATOM 514 C CA . LEU A 1 70 ? 1.973 -2.425 10.909 1.00 47.06 70 LEU A CA 1
ATOM 515 C C . LEU A 1 70 ? 1.542 -2.354 12.371 1.00 47.06 70 LEU A C 1
ATOM 517 O O . LEU A 1 70 ? 2.224 -2.873 13.254 1.00 47.06 70 LEU A O 1
ATOM 521 N N . PHE A 1 71 ? 0.354 -1.793 12.591 1.00 54.34 71 PHE A N 1
ATOM 522 C CA . PHE A 1 71 ? -0.338 -1.766 13.874 1.00 54.34 71 PHE A CA 1
ATOM 523 C C . PHE A 1 71 ? -1.303 -2.956 13.970 1.00 54.34 71 PHE A C 1
ATOM 525 O O . PHE A 1 71 ? -2.256 -3.056 13.196 1.00 54.34 71 PHE A O 1
ATOM 532 N N . SER A 1 72 ? -1.071 -3.874 14.910 1.00 59.22 72 SER A N 1
ATOM 533 C CA . SER A 1 72 ? -2.094 -4.841 15.327 1.00 59.22 72 SER A CA 1
ATOM 534 C C . SER A 1 72 ? -2.835 -4.274 16.530 1.00 59.22 72 SER A C 1
ATOM 536 O O . SER A 1 72 ? -2.264 -4.177 17.619 1.00 59.22 72 SER A O 1
ATOM 538 N N . ASP A 1 73 ? -4.093 -3.904 16.311 1.00 67.44 73 ASP A N 1
ATOM 539 C CA . ASP A 1 73 ? -4.988 -3.321 17.305 1.00 67.44 73 ASP A CA 1
ATOM 540 C C . ASP A 1 73 ? -5.871 -4.427 17.902 1.00 67.44 73 ASP A C 1
ATOM 542 O O . ASP A 1 73 ? -6.849 -4.847 17.286 1.00 67.44 73 ASP A O 1
ATOM 546 N N . ASN A 1 74 ? -5.544 -4.901 19.109 1.00 73.44 74 ASN A N 1
ATOM 547 C CA . ASN A 1 74 ? -6.366 -5.894 19.810 1.00 73.44 74 ASN A CA 1
ATOM 548 C C . ASN A 1 74 ? -7.156 -5.226 20.941 1.00 73.44 74 ASN A C 1
ATOM 550 O O . ASN A 1 74 ? -6.584 -4.608 21.845 1.00 73.44 74 ASN A O 1
ATOM 554 N N . SER A 1 75 ? -8.483 -5.357 20.903 1.00 85.88 75 SER A N 1
ATOM 555 C CA . SER A 1 75 ? -9.371 -5.005 22.016 1.00 85.88 75 SER A CA 1
ATOM 556 C C . SER A 1 75 ? -9.536 -6.182 22.980 1.00 85.88 75 SER A C 1
ATOM 558 O O . SER A 1 75 ? -9.158 -7.314 22.670 1.00 85.88 75 SER A O 1
ATOM 560 N N . LEU A 1 76 ? -10.128 -5.934 24.151 1.00 85.38 76 LEU A N 1
ATOM 561 C CA . LEU A 1 76 ? -10.410 -6.995 25.122 1.00 85.38 76 LEU A CA 1
ATOM 562 C C . LEU A 1 76 ? -11.396 -8.026 24.545 1.00 85.38 76 LEU A C 1
ATOM 564 O O . LEU A 1 76 ? -11.175 -9.226 24.687 1.00 85.38 76 LEU A O 1
ATOM 568 N N . LEU A 1 77 ? -12.431 -7.574 23.827 1.00 85.75 77 LEU A N 1
ATOM 569 C CA . LEU A 1 77 ? -13.347 -8.469 23.106 1.00 85.75 77 LEU A CA 1
ATOM 570 C C . LEU A 1 77 ? -12.672 -9.200 21.947 1.00 85.75 77 LEU A C 1
ATOM 572 O O . LEU A 1 77 ? -12.934 -10.383 21.763 1.00 85.75 77 LEU A O 1
ATOM 576 N N . GLY A 1 78 ? -11.799 -8.523 21.196 1.00 84.75 78 GLY A N 1
ATOM 577 C CA . GLY A 1 78 ? -11.035 -9.150 20.118 1.00 84.75 78 GLY A CA 1
ATOM 578 C C . GLY A 1 78 ? -10.139 -10.275 20.635 1.00 84.75 78 GLY A C 1
ATOM 579 O O . GLY A 1 78 ? -10.111 -11.350 20.049 1.00 84.75 78 GLY A O 1
ATOM 580 N N . GLY A 1 79 ? -9.482 -10.070 21.782 1.00 84.19 79 GLY A N 1
ATOM 581 C CA . GLY A 1 79 ? -8.696 -11.114 22.444 1.00 84.19 79 GLY A CA 1
ATOM 582 C C . GLY A 1 79 ? -9.542 -12.304 22.906 1.00 84.19 79 GLY A C 1
ATOM 583 O O . GLY A 1 79 ? -9.126 -13.447 22.744 1.00 84.19 79 GLY A O 1
ATOM 584 N N . ILE A 1 80 ? -10.748 -12.055 23.432 1.00 87.50 80 ILE A N 1
ATOM 585 C CA . ILE A 1 80 ? -11.691 -13.128 23.784 1.00 87.50 80 ILE A CA 1
ATOM 586 C C . ILE A 1 80 ? -12.120 -13.894 22.527 1.00 87.50 80 ILE A C 1
ATOM 588 O O . ILE A 1 80 ? -12.071 -15.118 22.538 1.00 87.50 80 ILE A O 1
ATOM 592 N N . ALA A 1 81 ? -12.512 -13.202 21.454 1.00 86.38 81 ALA A N 1
ATOM 593 C CA . ALA A 1 81 ? -12.932 -13.832 20.202 1.00 86.38 81 ALA A CA 1
ATOM 594 C C . ALA A 1 81 ? -11.815 -14.699 19.598 1.00 86.38 81 ALA A C 1
ATOM 596 O O . ALA A 1 81 ? -12.056 -15.862 19.294 1.00 86.38 81 ALA A O 1
ATOM 597 N N . ALA A 1 82 ? -10.581 -14.187 19.560 1.00 82.44 82 ALA A N 1
ATOM 598 C CA . ALA A 1 82 ? -9.416 -14.936 19.092 1.00 82.44 82 ALA A CA 1
ATOM 599 C C . ALA A 1 82 ? -9.185 -16.230 19.895 1.00 82.44 82 ALA A C 1
ATOM 601 O O . ALA A 1 82 ? -8.954 -17.282 19.311 1.00 82.44 82 ALA A O 1
ATOM 602 N N . LEU A 1 83 ? -9.335 -16.194 21.227 1.00 85.81 83 LEU A N 1
ATOM 603 C CA . LEU A 1 83 ? -9.251 -17.397 22.069 1.00 85.81 83 LEU A CA 1
ATOM 604 C C . LEU A 1 83 ? -10.321 -18.445 21.718 1.00 85.81 83 LEU A C 1
ATOM 606 O O . LEU A 1 83 ? -10.070 -19.642 21.852 1.00 85.81 83 LEU A O 1
ATOM 610 N N . PHE A 1 84 ? -11.517 -18.021 21.301 1.00 88.25 84 PHE A N 1
ATOM 611 C CA . PHE A 1 84 ? -12.550 -18.946 20.834 1.00 88.25 84 PHE A CA 1
ATOM 612 C C . PHE A 1 84 ? -12.226 -19.505 19.446 1.00 88.25 84 PHE A C 1
ATOM 614 O O . PHE A 1 84 ? -12.378 -20.711 19.258 1.00 88.25 84 PHE A O 1
ATOM 621 N N . ASP A 1 85 ? -11.745 -18.670 18.525 1.00 84.00 85 ASP A N 1
ATOM 622 C CA . ASP A 1 85 ? -11.382 -19.076 17.161 1.00 84.00 85 ASP A CA 1
ATOM 623 C C . ASP A 1 85 ? -10.185 -20.043 17.143 1.00 84.00 85 ASP A C 1
ATOM 625 O O . ASP A 1 85 ? -10.162 -20.994 16.364 1.00 84.00 85 ASP A O 1
ATOM 629 N N . GLU A 1 86 ? -9.227 -19.868 18.057 1.00 85.44 86 GLU A N 1
ATOM 630 C CA . GLU A 1 86 ? -8.078 -20.766 18.256 1.00 85.44 86 GLU A CA 1
ATOM 631 C C . GLU A 1 86 ? -8.445 -22.076 18.990 1.00 85.44 86 GLU A C 1
ATOM 633 O O . GLU A 1 86 ? -7.599 -22.950 19.181 1.00 85.44 86 GLU A O 1
ATOM 638 N N . GLY A 1 87 ? -9.705 -22.245 19.410 1.00 88.31 87 GLY A N 1
ATOM 639 C CA . GLY A 1 87 ? -10.200 -23.455 20.080 1.00 88.31 87 GLY A CA 1
ATOM 640 C C . GLY A 1 87 ? -9.977 -23.495 21.599 1.00 88.31 87 GLY A C 1
ATOM 641 O O . GLY A 1 87 ? -10.355 -24.463 22.263 1.00 88.31 87 GLY A O 1
ATOM 642 N N . HIS A 1 88 ? -9.430 -22.437 22.202 1.00 92.44 88 HIS A N 1
ATOM 643 C CA . HIS A 1 88 ? -9.226 -22.305 23.650 1.00 92.44 88 HIS A CA 1
ATOM 644 C C . HIS A 1 88 ? -10.503 -21.868 24.398 1.00 92.44 88 HIS A C 1
ATOM 646 O O . HIS A 1 88 ? -10.491 -20.960 25.235 1.00 92.44 88 HIS A O 1
ATOM 652 N N . HIS A 1 89 ? -11.621 -22.557 24.148 1.00 92.81 89 HIS A N 1
ATOM 653 C CA . HIS A 1 89 ? -12.956 -22.173 24.628 1.00 92.81 89 HIS A CA 1
ATOM 654 C C . HIS A 1 89 ? -13.068 -22.038 26.153 1.00 92.81 89 HIS A C 1
ATOM 656 O O . HIS A 1 89 ? -13.758 -21.146 26.640 1.00 92.81 89 HIS A O 1
ATOM 662 N N . PHE A 1 90 ? -12.386 -22.892 26.925 1.00 94.25 90 PHE A N 1
ATOM 663 C CA . PHE A 1 90 ? -12.415 -22.815 28.391 1.00 94.25 90 PHE A CA 1
ATOM 664 C C . PHE A 1 90 ? -11.796 -21.508 28.900 1.00 94.25 90 PHE A C 1
ATOM 666 O O . PHE A 1 90 ? -12.406 -20.799 29.700 1.00 94.25 90 PHE A O 1
ATOM 673 N N . VAL A 1 91 ? -10.607 -21.162 28.399 1.00 89.44 91 VAL A N 1
ATOM 674 C CA . VAL A 1 91 ? -9.907 -19.928 28.780 1.00 89.44 91 VAL A CA 1
ATOM 675 C C . VAL A 1 91 ? -10.714 -18.713 28.325 1.00 89.44 91 VAL A C 1
ATOM 677 O O . VAL A 1 91 ? -10.957 -17.813 29.127 1.00 89.44 91 VAL A O 1
ATOM 680 N N . GLY A 1 92 ? -11.210 -18.726 27.082 1.00 90.00 92 GLY A N 1
ATOM 681 C CA . GLY A 1 92 ? -12.083 -17.677 26.552 1.00 90.00 92 GLY A CA 1
ATOM 682 C C . GLY A 1 92 ? -13.339 -17.460 27.404 1.00 90.00 92 GLY A C 1
ATOM 683 O O . GLY A 1 92 ? -13.662 -16.322 27.741 1.00 90.00 92 GLY A O 1
ATOM 684 N N . ALA A 1 93 ? -14.013 -18.535 27.828 1.00 90.94 93 ALA A N 1
ATOM 685 C CA . ALA A 1 93 ? -15.208 -18.462 28.672 1.00 90.94 93 ALA A CA 1
ATOM 686 C C . ALA A 1 93 ? -14.916 -17.893 30.070 1.00 90.94 93 ALA A C 1
ATOM 688 O O . ALA A 1 93 ? -15.696 -17.088 30.583 1.00 90.94 93 ALA A O 1
ATOM 689 N N . VAL A 1 94 ? -13.786 -18.271 30.676 1.00 89.75 94 VAL A N 1
ATOM 690 C CA . VAL A 1 94 ? -13.347 -17.715 31.964 1.00 89.75 94 VAL A CA 1
ATOM 691 C C . VAL A 1 94 ? -13.087 -16.213 31.823 1.00 89.75 94 VAL A C 1
ATOM 693 O O . VAL A 1 94 ? -13.677 -15.425 32.561 1.00 89.75 94 VAL A O 1
ATOM 696 N N . VAL A 1 95 ? -12.287 -15.787 30.842 1.00 88.25 95 VAL A N 1
ATOM 697 C CA . VAL A 1 95 ? -11.985 -14.360 30.626 1.00 88.25 95 VAL A CA 1
ATOM 698 C C . VAL A 1 95 ? -13.260 -13.561 30.330 1.00 88.25 95 VAL A C 1
ATOM 700 O O . VAL A 1 95 ? -13.477 -12.512 30.932 1.00 88.25 95 VAL A O 1
ATOM 703 N N . LEU A 1 96 ? -14.161 -14.076 29.486 1.00 89.94 96 LEU A N 1
ATOM 704 C CA . LEU A 1 96 ? -15.461 -13.454 29.215 1.00 89.94 96 LEU A CA 1
ATOM 705 C C . LEU A 1 96 ? -16.294 -13.287 30.495 1.00 89.94 96 LEU A C 1
ATOM 707 O O . LEU A 1 96 ? -16.839 -12.215 30.756 1.00 89.94 96 LEU A O 1
ATOM 711 N N . CYS A 1 97 ? -16.384 -14.328 31.321 1.00 88.94 97 CYS A N 1
ATOM 712 C CA . CYS A 1 97 ? -17.158 -14.270 32.553 1.00 88.94 97 CYS A CA 1
ATOM 713 C C . CYS A 1 97 ? -16.614 -13.183 33.493 1.00 88.94 97 CYS A C 1
ATOM 715 O O . CYS A 1 97 ? -17.343 -12.263 33.872 1.00 88.94 97 CYS A O 1
ATOM 717 N N . PHE A 1 98 ? -15.316 -13.231 33.798 1.00 86.06 98 PHE A N 1
ATOM 718 C CA . PHE A 1 98 ? -14.687 -12.357 34.788 1.00 86.06 98 PHE A CA 1
ATOM 719 C C . PHE A 1 98 ? -14.476 -10.914 34.316 1.00 86.06 98 PHE A C 1
ATOM 721 O O . PHE A 1 98 ? -14.604 -9.988 35.119 1.00 86.06 98 PHE A O 1
ATOM 728 N N . SER A 1 99 ? -14.177 -10.698 33.035 1.00 85.50 99 SER A N 1
ATOM 729 C CA . SER A 1 99 ? -13.875 -9.367 32.492 1.00 85.50 99 SER A CA 1
ATOM 730 C C . SER A 1 99 ? -15.091 -8.661 31.891 1.00 85.50 99 SER A C 1
ATOM 732 O O . SER A 1 99 ? -15.079 -7.434 31.783 1.00 85.50 99 SER A O 1
ATOM 734 N N . VAL A 1 100 ? -16.146 -9.400 31.518 1.00 88.69 100 VAL A N 1
ATOM 735 C CA . VAL A 1 100 ? -17.338 -8.831 30.866 1.00 88.69 100 VAL A CA 1
ATOM 736 C C . VAL A 1 100 ? -18.601 -9.014 31.695 1.00 88.69 100 VAL A C 1
ATOM 738 O O . VAL A 1 100 ? -19.223 -8.029 32.097 1.00 88.69 100 VAL A O 1
ATOM 741 N N . ILE A 1 101 ? -18.970 -10.258 31.998 1.00 89.75 101 ILE A N 1
ATOM 742 C CA . ILE A 1 101 ? -20.283 -10.570 32.577 1.00 89.75 101 ILE A CA 1
ATOM 743 C C . ILE A 1 101 ? -20.390 -10.085 34.029 1.00 89.75 101 ILE A C 1
ATOM 745 O O . ILE A 1 101 ? -21.323 -9.350 34.363 1.00 89.75 101 ILE A O 1
ATOM 749 N N . LEU A 1 102 ? -19.444 -10.458 34.900 1.00 89.25 102 LEU A N 1
ATOM 750 C CA . LEU A 1 102 ? -19.516 -10.110 36.328 1.00 89.25 102 LEU A CA 1
ATOM 751 C C . LEU A 1 102 ? -19.473 -8.588 36.578 1.00 89.25 102 LEU A C 1
ATOM 753 O O . LEU A 1 102 ? -20.285 -8.110 37.377 1.00 89.25 102 LEU A O 1
ATOM 757 N N . PRO A 1 103 ? -18.611 -7.792 35.909 1.00 88.50 103 PRO A N 1
ATOM 758 C CA . PRO A 1 103 ? -18.600 -6.339 36.074 1.00 88.50 103 PRO A CA 1
ATOM 759 C C . PRO A 1 103 ? -19.892 -5.651 35.633 1.00 88.50 103 PRO A C 1
ATOM 761 O O . PRO A 1 103 ? -20.398 -4.790 36.357 1.00 88.50 103 PRO A O 1
ATOM 764 N N . LEU A 1 104 ? -20.447 -6.045 34.480 1.00 89.94 104 LEU A N 1
ATOM 765 C CA . LEU A 1 104 ? -21.719 -5.515 33.985 1.00 89.94 104 LEU A CA 1
ATOM 766 C C . LEU A 1 104 ? -22.854 -5.812 34.961 1.00 89.94 104 LEU A C 1
ATOM 768 O O . LEU A 1 104 ? -23.639 -4.922 35.294 1.00 89.94 104 LEU A O 1
ATOM 772 N N . LEU A 1 105 ? -22.909 -7.046 35.465 1.00 89.62 105 LEU A N 1
ATOM 773 C CA . LEU A 1 105 ? -23.943 -7.467 36.401 1.00 89.62 105 LEU A CA 1
ATOM 774 C C . LEU A 1 105 ? -23.808 -6.738 37.746 1.00 89.62 105 LEU A C 1
ATOM 776 O O . LEU A 1 105 ? -24.808 -6.258 38.278 1.00 89.62 105 LEU A O 1
ATOM 780 N N . LYS A 1 106 ? -22.578 -6.559 38.250 1.00 89.56 106 LYS A N 1
ATOM 781 C CA . LYS A 1 106 ? -22.290 -5.773 39.461 1.00 89.56 106 LYS A CA 1
ATOM 782 C C . LYS A 1 106 ? -22.741 -4.316 39.313 1.00 89.56 106 LYS A C 1
ATOM 784 O O . LYS A 1 106 ? -23.442 -3.810 40.186 1.00 89.56 106 LYS A O 1
ATOM 789 N N . LEU A 1 107 ? -22.357 -3.637 38.230 1.00 89.56 107 LEU A N 1
ATOM 790 C CA . LEU A 1 107 ? -22.676 -2.219 38.022 1.00 89.56 107 LEU A CA 1
ATOM 791 C C . LEU A 1 107 ? -24.159 -1.986 37.734 1.00 89.56 107 LEU A C 1
ATOM 793 O O . LEU A 1 107 ? -24.735 -1.039 38.265 1.00 89.56 107 LEU A O 1
ATOM 797 N N . GLY A 1 108 ? -24.795 -2.868 36.958 1.00 89.94 108 GLY A N 1
ATOM 798 C CA . GLY A 1 108 ? -26.239 -2.837 36.734 1.00 89.94 108 GLY A CA 1
ATOM 799 C C . GLY A 1 108 ? -27.015 -3.025 38.039 1.00 89.94 108 GLY A C 1
ATOM 800 O O . GLY A 1 108 ? -27.915 -2.245 38.354 1.00 89.94 108 GLY A O 1
ATOM 801 N N . ALA A 1 109 ? -26.615 -3.998 38.858 1.00 88.19 109 ALA A N 1
ATOM 802 C CA . ALA A 1 109 ? -27.203 -4.213 40.173 1.00 88.19 109 ALA A CA 1
ATOM 803 C C . ALA A 1 109 ? -26.999 -3.003 41.106 1.00 88.19 109 ALA A C 1
ATOM 805 O O . ALA A 1 109 ? -27.956 -2.542 41.726 1.00 88.19 109 ALA A O 1
ATOM 806 N N . LEU A 1 110 ? -25.798 -2.417 41.150 1.00 88.06 110 LEU A N 1
ATOM 807 C CA . LEU A 1 110 ? -25.519 -1.238 41.977 1.00 88.06 110 LEU A CA 1
ATOM 808 C C . LEU A 1 110 ? -26.311 -0.005 41.516 1.00 88.06 110 LEU A C 1
ATOM 810 O O . LEU A 1 110 ? -26.858 0.718 42.350 1.00 88.06 110 LEU A O 1
ATOM 814 N N . LEU A 1 111 ? -26.456 0.198 40.203 1.00 89.38 111 LEU A N 1
ATOM 815 C CA . LEU A 1 111 ? -27.294 1.254 39.632 1.00 89.38 111 LEU A CA 1
ATOM 816 C C . LEU A 1 111 ? -28.768 1.060 40.015 1.00 89.38 111 LEU A C 1
ATOM 818 O O . LEU A 1 111 ? -29.390 1.991 40.521 1.00 89.38 111 LEU A O 1
ATOM 822 N N . THR A 1 112 ? -29.321 -0.145 39.840 1.00 86.62 112 THR A N 1
ATOM 823 C CA . THR A 1 112 ? -30.729 -0.430 40.186 1.00 86.62 112 THR A CA 1
ATOM 824 C C . THR A 1 112 ? -31.022 -0.253 41.677 1.00 86.62 112 THR A C 1
ATOM 826 O O . THR A 1 112 ? -32.063 0.301 42.021 1.00 86.62 112 THR A O 1
ATOM 829 N N . LEU A 1 113 ? -30.103 -0.651 42.564 1.00 84.69 113 LEU A N 1
ATOM 830 C CA . LEU A 1 113 ? -30.243 -0.460 44.012 1.00 84.69 113 LEU A CA 1
ATOM 831 C C . LEU A 1 113 ? -30.128 1.012 44.436 1.00 84.69 113 LEU A C 1
ATOM 833 O O . LEU A 1 113 ? -30.778 1.416 45.405 1.00 84.69 113 LEU A O 1
ATOM 837 N N . SER A 1 114 ? -29.322 1.795 43.711 1.00 84.12 114 SER A N 1
ATOM 838 C CA . SER A 1 114 ? -29.060 3.215 43.982 1.00 84.12 114 SER A CA 1
ATOM 839 C C . SER A 1 114 ? -30.131 4.156 43.426 1.00 84.12 114 SER A C 1
ATOM 841 O O . SER A 1 114 ? -30.275 5.284 43.901 1.00 84.12 114 SER A O 1
ATOM 843 N N . LEU A 1 115 ? -30.889 3.722 42.415 1.00 80.50 115 LEU A N 1
ATOM 844 C CA . LEU A 1 115 ? -31.979 4.507 41.847 1.00 80.50 115 LEU A CA 1
ATOM 845 C C . LEU A 1 115 ? -33.142 4.614 42.845 1.00 80.50 115 LEU A C 1
ATOM 847 O O . LEU A 1 115 ? -33.661 3.629 43.357 1.00 80.50 115 LEU A O 1
ATOM 851 N N . ARG A 1 116 ? -33.610 5.846 43.070 1.00 67.12 116 ARG A N 1
ATOM 852 C CA . ARG A 1 116 ? -34.668 6.185 44.043 1.00 67.12 116 ARG A CA 1
ATOM 853 C C . ARG A 1 116 ? -36.060 5.631 43.689 1.00 67.12 116 ARG A C 1
ATOM 855 O O . ARG A 1 116 ? -37.001 5.758 44.464 1.00 67.12 116 ARG A O 1
ATOM 862 N N . LYS A 1 117 ? -36.228 5.069 42.492 1.00 65.88 117 LYS A N 1
ATOM 863 C CA . LYS A 1 117 ? -37.522 4.625 41.961 1.00 65.88 117 LYS A CA 1
ATOM 864 C C . LYS A 1 117 ? -37.800 3.196 42.453 1.00 65.88 117 LYS A C 1
ATOM 866 O O . LYS A 1 117 ? -37.002 2.301 42.209 1.00 65.88 117 LYS A O 1
ATOM 871 N N . ASN A 1 118 ? -38.948 2.981 43.099 1.00 57.97 118 ASN A N 1
ATOM 872 C CA . ASN A 1 118 ? -39.326 1.749 43.820 1.00 57.97 118 ASN A CA 1
ATOM 873 C C . ASN A 1 118 ? -39.666 0.531 42.918 1.00 57.97 118 ASN A C 1
ATOM 875 O O . ASN A 1 118 ? -40.605 -0.210 43.184 1.00 57.97 118 ASN A O 1
ATOM 879 N N . TRP A 1 119 ? -38.932 0.322 41.822 1.00 60.88 119 TRP A N 1
ATOM 880 C CA . TRP A 1 119 ? -39.259 -0.674 40.788 1.00 60.88 119 TRP A CA 1
ATOM 881 C C . TRP A 1 119 ? -39.004 -2.120 41.234 1.00 60.88 119 TRP A C 1
ATOM 883 O O . TRP A 1 119 ? -39.489 -3.051 40.601 1.00 60.88 119 TRP A O 1
ATOM 893 N N . VAL A 1 120 ? -38.255 -2.315 42.322 1.00 69.81 120 VAL A N 1
ATOM 894 C CA . VAL A 1 120 ? -37.819 -3.632 42.792 1.00 69.81 120 VAL A CA 1
ATOM 895 C C . VAL A 1 120 ? -38.390 -3.902 44.191 1.00 69.81 120 VAL A C 1
ATOM 897 O O . VAL A 1 120 ? -38.126 -3.121 45.109 1.00 69.81 120 VAL A O 1
ATOM 900 N N . PRO A 1 121 ? -39.132 -5.009 44.397 1.00 75.00 121 PRO A N 1
ATOM 901 C CA . PRO A 1 121 ? -39.627 -5.400 45.717 1.00 75.00 121 PRO A CA 1
ATOM 902 C C . PRO A 1 121 ? -38.489 -5.581 46.734 1.00 75.00 121 PRO A C 1
ATOM 904 O O . PRO A 1 121 ? -37.413 -6.063 46.378 1.00 75.00 121 PRO A O 1
ATOM 907 N N . GLN A 1 122 ? -38.730 -5.293 48.020 1.00 72.44 122 GLN A N 1
ATOM 908 C CA . GLN A 1 122 ? -37.705 -5.364 49.083 1.00 72.44 122 GLN A CA 1
ATOM 909 C C . GLN A 1 122 ? -36.958 -6.708 49.146 1.00 72.44 122 GLN A C 1
ATOM 911 O O . GLN A 1 122 ? -35.739 -6.727 49.310 1.00 72.44 122 GLN A O 1
ATOM 916 N N . ARG A 1 123 ? -37.657 -7.835 48.936 1.00 75.88 123 ARG A N 1
ATOM 917 C CA . ARG A 1 123 ? -37.033 -9.172 48.880 1.00 75.88 123 ARG A CA 1
ATOM 918 C C . ARG A 1 123 ? -35.982 -9.277 47.773 1.00 75.88 123 ARG A C 1
ATOM 920 O O . ARG A 1 123 ? -34.900 -9.803 48.004 1.00 75.88 123 ARG A O 1
ATOM 927 N N . HIS A 1 124 ? -36.285 -8.741 46.592 1.00 80.19 124 HIS A N 1
ATOM 928 C CA . HIS A 1 124 ? -35.364 -8.751 45.460 1.00 80.19 124 HIS A CA 1
ATOM 929 C C . HIS A 1 124 ? -34.179 -7.813 45.712 1.00 80.19 124 HIS A C 1
ATOM 931 O O . HIS A 1 124 ? -33.056 -8.210 45.437 1.00 80.19 124 HIS A O 1
ATOM 937 N N . ARG A 1 125 ? -34.378 -6.642 46.342 1.00 79.75 125 ARG A N 1
ATOM 938 C CA . ARG A 1 125 ? -33.270 -5.732 46.713 1.00 79.75 125 ARG A CA 1
ATOM 939 C C . ARG A 1 125 ? -32.253 -6.404 47.644 1.00 79.75 125 ARG A C 1
ATOM 941 O O . ARG A 1 125 ? -31.051 -6.275 47.428 1.00 79.75 125 ARG A O 1
ATOM 948 N N . ALA A 1 126 ? -32.731 -7.169 48.627 1.00 80.31 126 ALA A N 1
ATOM 949 C CA . ALA A 1 126 ? -31.882 -7.931 49.545 1.00 80.31 126 ALA A CA 1
ATOM 950 C C . ALA A 1 126 ? -31.035 -8.990 48.818 1.00 80.31 126 ALA A C 1
ATOM 952 O O . ALA A 1 126 ? -29.838 -9.126 49.072 1.00 80.31 126 ALA A O 1
ATOM 953 N N . ILE A 1 127 ? -31.662 -9.733 47.898 1.00 82.62 127 ILE A N 1
ATOM 954 C CA . ILE A 1 127 ? -30.998 -10.766 47.093 1.00 82.62 127 ILE A CA 1
ATOM 955 C C . ILE A 1 127 ? -29.973 -10.122 46.157 1.00 82.62 127 ILE A C 1
ATOM 957 O O . ILE A 1 127 ? -28.825 -10.557 46.122 1.00 82.62 127 ILE A O 1
ATOM 961 N N . THR A 1 128 ? -30.350 -9.053 45.452 1.00 83.69 128 THR A N 1
ATOM 962 C CA . THR A 1 128 ? -29.458 -8.304 44.562 1.00 83.69 128 THR A CA 1
ATOM 963 C C . THR A 1 128 ? -28.243 -7.767 45.314 1.00 83.69 128 THR A C 1
ATOM 965 O O . THR A 1 128 ? -27.130 -7.895 44.816 1.00 83.69 128 THR A O 1
ATOM 968 N N . TYR A 1 129 ? -28.415 -7.239 46.531 1.00 84.19 129 TYR A N 1
ATOM 969 C CA . TYR A 1 129 ? -27.290 -6.781 47.350 1.00 84.19 129 TYR A CA 1
ATOM 970 C C . TYR A 1 129 ? -26.335 -7.924 47.732 1.00 84.19 129 TYR A C 1
ATOM 972 O O . TYR A 1 129 ? -25.125 -7.783 47.561 1.00 84.19 129 TYR A O 1
ATOM 980 N N . ARG A 1 130 ? -26.856 -9.088 48.153 1.00 83.38 130 ARG A N 1
ATOM 981 C CA . ARG A 1 130 ? -26.018 -10.275 48.428 1.00 83.38 130 ARG A CA 1
ATOM 982 C C . ARG A 1 130 ? -25.256 -10.739 47.190 1.00 83.38 130 ARG A C 1
ATOM 984 O O . ARG A 1 130 ? -24.077 -11.065 47.279 1.00 83.38 130 ARG A O 1
ATOM 991 N N . ILE A 1 131 ? -25.919 -10.742 46.033 1.00 82.69 131 ILE A N 1
ATOM 992 C CA . ILE A 1 131 ? -25.298 -11.076 44.749 1.00 82.69 131 ILE A CA 1
ATOM 993 C C . ILE A 1 131 ? -24.168 -10.085 44.433 1.00 82.69 131 ILE A C 1
ATOM 995 O O . ILE A 1 131 ? -23.083 -10.518 44.062 1.00 82.69 131 ILE A O 1
ATOM 999 N N . VAL A 1 132 ? -24.372 -8.778 44.635 1.00 83.94 132 VAL A N 1
ATOM 1000 C CA . VAL A 1 132 ? -23.339 -7.743 44.436 1.00 83.94 132 VAL A CA 1
ATOM 1001 C C . VAL A 1 132 ? -22.139 -7.941 45.359 1.00 83.94 132 VAL A C 1
ATOM 1003 O O . VAL A 1 132 ? -21.003 -7.829 44.899 1.00 83.94 132 VAL A O 1
ATOM 1006 N N . GLU A 1 133 ? -22.363 -8.256 46.636 1.00 82.31 133 GLU A N 1
ATOM 1007 C CA . GLU A 1 133 ? -21.281 -8.504 47.594 1.00 82.31 133 GLU A CA 1
ATOM 1008 C C . GLU A 1 133 ? -20.473 -9.755 47.217 1.00 82.31 133 GLU A C 1
ATOM 1010 O O . GLU A 1 133 ? -19.241 -9.741 47.251 1.00 82.31 133 GLU A O 1
ATOM 1015 N N . GLN A 1 134 ? -21.160 -10.816 46.779 1.00 82.06 134 GLN A N 1
ATOM 1016 C CA . GLN A 1 134 ? -20.522 -12.030 46.279 1.00 82.06 134 GLN A CA 1
ATOM 1017 C C . GLN A 1 134 ? -19.704 -11.725 45.016 1.00 82.06 134 GLN A C 1
ATOM 1019 O O . GLN A 1 134 ? -18.513 -12.012 44.979 1.00 82.06 134 GLN A O 1
ATOM 1024 N N . LEU A 1 135 ? -20.308 -11.085 44.009 1.00 81.50 135 LEU A N 1
ATOM 1025 C CA . LEU A 1 135 ? -19.663 -10.703 42.746 1.00 81.50 135 LEU A CA 1
ATOM 1026 C C . LEU A 1 135 ? -18.453 -9.799 42.955 1.00 81.50 135 LEU A C 1
ATOM 1028 O O . LEU A 1 135 ? -17.465 -9.933 42.239 1.00 81.50 135 LEU A O 1
ATOM 1032 N N . GLY A 1 136 ? -18.509 -8.898 43.939 1.00 71.50 136 GLY A N 1
ATOM 1033 C CA . GLY A 1 136 ? -17.411 -7.997 44.273 1.00 71.50 136 GLY A CA 1
ATOM 1034 C C . GLY A 1 136 ? -16.120 -8.724 44.652 1.00 71.50 136 GLY A C 1
ATOM 1035 O O . GLY A 1 136 ? -15.047 -8.205 44.367 1.00 71.50 136 GLY A O 1
ATOM 1036 N N . ARG A 1 137 ? -16.214 -9.932 45.224 1.00 77.75 137 ARG A N 1
ATOM 1037 C CA . ARG A 1 137 ? -15.047 -10.757 45.588 1.00 77.75 137 ARG A CA 1
ATOM 1038 C C . ARG A 1 137 ? -14.402 -11.451 44.386 1.00 77.75 137 ARG A C 1
ATOM 1040 O O . ARG A 1 137 ? -13.222 -11.768 44.439 1.00 77.75 137 ARG A O 1
ATOM 1047 N N . TRP A 1 138 ? -15.172 -11.693 43.325 1.00 74.81 138 TRP A N 1
ATOM 1048 C CA . TRP A 1 138 ? -14.727 -12.414 42.126 1.00 74.81 138 TRP A CA 1
ATOM 1049 C C . TRP A 1 138 ? -14.356 -11.466 40.974 1.00 74.81 138 TRP A C 1
ATOM 1051 O O . TRP A 1 138 ? -13.464 -11.763 40.188 1.00 74.81 138 TRP A O 1
ATOM 1061 N N . GLY A 1 139 ? -15.009 -10.306 40.874 1.00 68.06 139 GLY A N 1
ATOM 1062 C CA . GLY A 1 139 ? -14.792 -9.303 39.828 1.00 68.06 139 GLY A CA 1
ATOM 1063 C C . GLY A 1 139 ? -13.638 -8.338 40.120 1.00 68.06 139 GLY A C 1
ATOM 1064 O O . GLY A 1 139 ? -13.872 -7.131 40.209 1.00 68.06 139 GLY A O 1
ATOM 1065 N N . MET A 1 140 ? -12.412 -8.854 40.268 1.00 78.19 140 MET A N 1
ATOM 1066 C CA . MET A 1 140 ? -11.183 -8.068 40.480 1.00 78.19 140 MET A CA 1
ATOM 1067 C C . MET A 1 140 ? -10.623 -7.483 39.166 1.00 78.19 140 MET A C 1
ATOM 1069 O O . MET A 1 140 ? -9.581 -7.893 38.650 1.00 78.19 140 MET A O 1
ATOM 1073 N N . LEU A 1 141 ? -11.337 -6.513 38.585 1.00 79.94 141 LEU A N 1
ATOM 1074 C CA . LEU A 1 141 ? -10.871 -5.775 37.397 1.00 79.94 141 LEU A CA 1
ATOM 1075 C C . LEU A 1 141 ? -9.620 -4.922 37.662 1.00 79.94 141 LEU A C 1
ATOM 1077 O O . LEU A 1 141 ? -8.863 -4.616 36.744 1.00 79.94 141 LEU A O 1
ATOM 1081 N N . ASP A 1 142 ? -9.406 -4.549 38.917 1.00 80.62 142 ASP A N 1
ATOM 1082 C CA . ASP A 1 142 ? -8.202 -3.902 39.425 1.00 80.62 142 ASP A CA 1
ATOM 1083 C C . ASP A 1 142 ? -6.968 -4.801 39.283 1.00 80.62 142 ASP A C 1
ATOM 1085 O O . ASP A 1 142 ? -5.933 -4.350 38.792 1.00 80.62 142 ASP A O 1
ATOM 1089 N N . VAL A 1 143 ? -7.090 -6.089 39.611 1.00 83.88 143 VAL A N 1
ATOM 1090 C CA . VAL A 1 143 ? -6.004 -7.061 39.415 1.00 83.88 143 VAL A CA 1
ATOM 1091 C C . VAL A 1 143 ? -5.705 -7.248 37.928 1.00 83.88 143 VAL A C 1
ATOM 1093 O O . VAL A 1 143 ? -4.535 -7.301 37.551 1.00 83.88 143 VAL A O 1
ATOM 1096 N N . LEU A 1 144 ? -6.731 -7.272 37.068 1.00 82.56 144 LEU A N 1
ATOM 1097 C CA . LEU A 1 144 ? -6.535 -7.314 35.614 1.00 82.56 144 LEU A CA 1
ATOM 1098 C C . LEU A 1 144 ? -5.772 -6.078 35.110 1.00 82.56 144 LEU A C 1
ATOM 1100 O O . LEU A 1 144 ? -4.823 -6.224 34.343 1.00 82.56 144 LEU A O 1
ATOM 1104 N N . LEU A 1 145 ? -6.137 -4.874 35.568 1.00 83.69 145 LEU A N 1
ATOM 1105 C CA . LEU A 1 145 ? -5.429 -3.637 35.217 1.00 83.69 145 LEU A CA 1
ATOM 1106 C C . LEU A 1 145 ? -3.950 -3.699 35.626 1.00 83.69 145 LEU A C 1
ATOM 1108 O O . LEU A 1 145 ? -3.076 -3.362 34.827 1.00 83.69 145 LEU A O 1
ATOM 1112 N N . VAL A 1 146 ? -3.665 -4.154 36.849 1.00 86.00 146 VAL A N 1
ATOM 1113 C CA . VAL A 1 146 ? -2.290 -4.303 37.351 1.00 86.00 146 VAL A CA 1
ATOM 1114 C C . VAL A 1 146 ? -1.522 -5.349 36.544 1.00 86.00 146 VAL A C 1
ATOM 1116 O O . VAL A 1 146 ? -0.385 -5.094 36.155 1.00 86.00 146 VAL A O 1
ATOM 1119 N N . ALA A 1 147 ? -2.133 -6.495 36.234 1.00 84.94 147 ALA A N 1
ATOM 1120 C CA . ALA A 1 147 ? -1.511 -7.535 35.420 1.00 84.94 147 ALA A CA 1
ATOM 1121 C C . ALA A 1 147 ? -1.152 -7.024 34.015 1.00 84.94 147 ALA A C 1
ATOM 1123 O O . ALA A 1 147 ? -0.032 -7.248 33.555 1.00 84.94 147 ALA A O 1
ATOM 1124 N N . VAL A 1 148 ? -2.055 -6.278 33.366 1.00 79.38 148 VAL A N 1
ATOM 1125 C CA . VAL A 1 148 ? -1.791 -5.650 32.061 1.00 79.38 148 VAL A CA 1
ATOM 1126 C C . VAL A 1 148 ? -0.680 -4.605 32.164 1.00 79.38 148 VAL A C 1
ATOM 1128 O O . VAL A 1 148 ? 0.199 -4.573 31.307 1.00 79.38 148 VAL A O 1
ATOM 1131 N N . MET A 1 149 ? -0.661 -3.787 33.219 1.00 80.75 149 MET A N 1
ATOM 1132 C CA . MET A 1 149 ? 0.400 -2.798 33.433 1.00 80.75 149 MET A CA 1
ATOM 1133 C C . MET A 1 149 ? 1.770 -3.466 33.626 1.00 80.75 149 MET A C 1
ATOM 1135 O O . MET A 1 149 ? 2.756 -3.052 33.019 1.00 80.75 149 MET A O 1
ATOM 1139 N N . ILE A 1 150 ? 1.837 -4.537 34.424 1.00 85.12 150 ILE A N 1
ATOM 1140 C CA . ILE A 1 150 ? 3.064 -5.322 34.624 1.00 85.12 150 ILE A CA 1
ATOM 1141 C C . ILE A 1 150 ? 3.517 -5.949 33.304 1.00 85.12 150 ILE A C 1
ATOM 1143 O O . ILE A 1 150 ? 4.708 -5.905 32.990 1.00 85.12 150 ILE A O 1
ATOM 1147 N N . ALA A 1 151 ? 2.589 -6.520 32.532 1.00 78.56 151 ALA A N 1
ATOM 1148 C CA . ALA A 1 151 ? 2.888 -7.068 31.216 1.00 78.56 151 ALA A CA 1
ATOM 1149 C C . ALA A 1 151 ? 3.455 -5.981 30.291 1.00 78.56 151 ALA A C 1
ATOM 1151 O O . ALA A 1 151 ? 4.507 -6.187 29.698 1.00 78.56 151 ALA A O 1
ATOM 1152 N N . PHE A 1 152 ? 2.836 -4.800 30.241 1.00 74.94 152 PHE A N 1
ATOM 1153 C CA . PHE A 1 152 ? 3.306 -3.677 29.429 1.00 74.94 152 PHE A CA 1
ATOM 1154 C C . PHE A 1 152 ? 4.734 -3.245 29.800 1.00 74.94 152 PHE A C 1
ATOM 1156 O O . PHE A 1 152 ? 5.590 -3.128 28.925 1.00 74.94 152 PHE A O 1
ATOM 1163 N N . VAL A 1 153 ? 5.030 -3.095 31.096 1.00 79.62 153 VAL A N 1
ATOM 1164 C CA . VAL A 1 153 ? 6.372 -2.724 31.578 1.00 79.62 153 VAL A CA 1
ATOM 1165 C C . VAL A 1 153 ? 7.410 -3.810 31.275 1.00 79.62 153 VAL A C 1
ATOM 1167 O O . VAL A 1 153 ? 8.530 -3.494 30.883 1.00 79.62 153 VAL A O 1
ATOM 1170 N N . LYS A 1 154 ? 7.061 -5.095 31.431 1.00 78.25 154 LYS A N 1
ATOM 1171 C CA . LYS A 1 154 ? 7.992 -6.206 31.175 1.00 78.25 154 LYS A CA 1
ATOM 1172 C C . LYS A 1 154 ? 8.242 -6.456 29.687 1.00 78.25 154 LYS A C 1
ATOM 1174 O O . LYS A 1 154 ? 9.361 -6.810 29.325 1.00 78.25 154 LYS A O 1
ATOM 1179 N N . LEU A 1 155 ? 7.225 -6.299 28.839 1.00 69.25 155 LEU A N 1
ATOM 1180 C CA . LEU A 1 155 ? 7.334 -6.520 27.395 1.00 69.25 155 LEU A CA 1
ATOM 1181 C C . LEU A 1 155 ? 7.896 -5.305 26.635 1.00 69.25 155 LEU A C 1
ATOM 1183 O O . LEU A 1 155 ? 8.456 -5.487 25.555 1.00 69.25 155 LEU A O 1
ATOM 1187 N N . GLY A 1 156 ? 7.800 -4.093 27.193 1.00 59.50 156 GLY A N 1
ATOM 1188 C CA . GLY A 1 156 ? 8.234 -2.844 26.551 1.00 59.50 156 GLY A CA 1
ATOM 1189 C C . GLY A 1 156 ? 9.716 -2.774 26.160 1.00 59.50 156 GLY A C 1
ATOM 1190 O O . GLY A 1 156 ? 10.074 -1.977 25.300 1.00 59.50 156 GLY A O 1
ATOM 1191 N N . ASN A 1 157 ? 10.573 -3.632 26.725 1.00 61.16 157 ASN A N 1
ATOM 1192 C CA . ASN A 1 157 ? 11.995 -3.698 26.367 1.00 61.16 157 ASN A CA 1
ATOM 1193 C C . ASN A 1 157 ? 12.287 -4.567 25.127 1.00 61.16 157 ASN A C 1
ATOM 1195 O O . ASN A 1 157 ? 13.422 -4.571 24.657 1.00 61.16 157 ASN A O 1
ATOM 1199 N N . LEU A 1 158 ? 11.307 -5.326 24.619 1.00 60.41 158 LEU A N 1
ATOM 1200 C CA . LEU A 1 158 ? 11.498 -6.276 23.512 1.00 60.41 158 LEU A CA 1
ATOM 1201 C C . LEU A 1 158 ? 10.855 -5.815 22.192 1.00 60.41 158 LEU A C 1
ATOM 1203 O O . LEU A 1 158 ? 11.336 -6.197 21.129 1.00 60.41 158 LEU A O 1
ATOM 1207 N N . VAL A 1 159 ? 9.776 -5.024 22.239 1.00 57.03 159 VAL A N 1
ATOM 1208 C CA . VAL A 1 159 ? 9.019 -4.546 21.062 1.00 57.03 159 VAL A CA 1
ATOM 1209 C C . VAL A 1 159 ? 8.415 -3.167 21.375 1.00 57.03 159 VAL A C 1
ATOM 1211 O O . VAL A 1 159 ? 7.999 -2.925 22.507 1.00 57.03 159 VAL A O 1
ATOM 1214 N N . HIS A 1 160 ? 8.339 -2.263 20.389 1.00 59.56 160 HIS A N 1
ATOM 1215 C CA . HIS A 1 160 ? 7.640 -0.978 20.523 1.00 59.56 160 HIS A CA 1
ATOM 1216 C C . HIS A 1 160 ? 6.126 -1.205 20.694 1.00 59.56 160 HIS A C 1
ATOM 1218 O O . HIS A 1 160 ? 5.375 -1.352 19.730 1.00 59.56 160 HIS A O 1
ATOM 1224 N N . PHE A 1 161 ? 5.670 -1.262 21.944 1.00 64.25 161 PHE A N 1
ATOM 1225 C CA . PHE A 1 161 ? 4.252 -1.300 22.293 1.00 64.25 161 PHE A CA 1
ATOM 1226 C C . PHE A 1 161 ? 3.756 0.118 22.571 1.00 64.25 161 PHE A C 1
ATOM 1228 O O . PHE A 1 161 ? 4.286 0.802 23.447 1.00 64.25 161 PHE A O 1
ATOM 1235 N N . SER A 1 162 ? 2.710 0.551 21.865 1.00 69.50 162 SER A N 1
ATOM 1236 C CA . SER A 1 162 ? 1.996 1.786 22.202 1.00 69.50 162 SER A CA 1
ATOM 1237 C C . SER A 1 162 ? 0.695 1.449 22.929 1.00 69.50 162 SER A C 1
ATOM 1239 O O . SER A 1 162 ? -0.035 0.520 22.568 1.00 69.50 162 SER A O 1
ATOM 1241 N N . ALA A 1 163 ? 0.428 2.172 24.016 1.00 73.50 163 ALA A N 1
ATOM 1242 C CA . ALA A 1 163 ? -0.817 2.035 24.756 1.00 73.50 163 ALA A CA 1
ATOM 1243 C C . ALA A 1 163 ? -1.968 2.584 23.905 1.00 73.50 163 ALA A C 1
ATOM 1245 O O . ALA A 1 163 ? -1.958 3.756 23.523 1.00 73.50 163 ALA A O 1
ATOM 1246 N N . GLY A 1 164 ? -2.956 1.739 23.607 1.00 79.12 164 GLY A N 1
ATOM 1247 C CA . GLY A 1 164 ? -4.145 2.165 22.879 1.00 79.12 164 GLY A CA 1
ATOM 1248 C C . GLY A 1 164 ? -5.079 3.017 23.752 1.00 79.12 164 GLY A C 1
ATOM 1249 O O . GLY A 1 164 ? -5.006 2.969 24.986 1.00 79.12 164 GLY A O 1
ATOM 1250 N N . PRO A 1 165 ? -6.016 3.768 23.147 1.00 83.69 165 PRO A N 1
ATOM 1251 C CA . PRO A 1 165 ? -6.996 4.567 23.888 1.00 83.69 165 PRO A CA 1
ATOM 1252 C C . PRO A 1 165 ? -7.907 3.714 24.789 1.00 83.69 165 PRO A C 1
ATOM 1254 O O . PRO A 1 165 ? -8.430 4.218 25.787 1.00 83.69 165 PRO A O 1
ATOM 1257 N N . GLY A 1 166 ? -8.065 2.418 24.485 1.00 87.06 166 GLY A N 1
ATOM 1258 C CA . GLY A 1 166 ? -8.818 1.475 25.311 1.00 87.06 166 GLY A CA 1
ATOM 1259 C C . GLY A 1 166 ? -8.249 1.325 26.722 1.00 87.06 166 GLY A C 1
ATOM 1260 O O . GLY A 1 166 ? -9.023 1.287 27.676 1.00 87.06 166 GLY A O 1
ATOM 1261 N N . LEU A 1 167 ? -6.919 1.357 26.891 1.00 86.38 167 LEU A N 1
ATOM 1262 C CA . LEU A 1 167 ? -6.280 1.238 28.209 1.00 86.38 167 LEU A CA 1
ATOM 1263 C C . LEU A 1 167 ? -6.664 2.402 29.139 1.00 86.38 167 LEU A C 1
ATOM 1265 O O . LEU A 1 167 ? -6.979 2.185 30.308 1.00 86.38 167 LEU A O 1
ATOM 1269 N N . ALA A 1 168 ? -6.689 3.634 28.620 1.00 88.69 168 ALA A N 1
ATOM 1270 C CA . ALA A 1 168 ? -7.067 4.821 29.391 1.00 88.69 168 ALA A CA 1
ATOM 1271 C C . ALA A 1 168 ? -8.558 4.817 29.770 1.00 88.69 168 ALA A C 1
ATOM 1273 O O . ALA A 1 168 ? -8.919 5.175 30.898 1.00 88.69 168 ALA A O 1
ATOM 1274 N N . MET A 1 169 ? -9.425 4.379 28.848 1.00 91.00 169 MET A N 1
ATOM 1275 C CA . MET A 1 169 ? -10.854 4.200 29.121 1.00 91.00 169 MET A CA 1
ATOM 1276 C C . MET A 1 169 ? -11.084 3.108 30.167 1.00 91.00 169 MET A C 1
ATOM 1278 O O . MET A 1 169 ? -11.872 3.310 31.088 1.00 91.00 169 MET A O 1
ATOM 1282 N N . PHE A 1 170 ? -10.352 1.995 30.085 1.00 90.25 170 PHE A N 1
ATOM 1283 C CA . PHE A 1 170 ? -10.427 0.904 31.052 1.00 90.25 170 PHE A CA 1
ATOM 1284 C C . PHE A 1 170 ? -9.931 1.309 32.442 1.00 90.25 170 PHE A C 1
ATOM 1286 O O . PHE A 1 170 ? -10.618 1.052 33.428 1.00 90.25 170 PHE A O 1
ATOM 1293 N N . ALA A 1 171 ? -8.799 2.008 32.542 1.00 90.12 171 ALA A N 1
ATOM 1294 C CA . ALA A 1 171 ? -8.305 2.523 33.820 1.00 90.12 171 ALA A CA 1
ATOM 1295 C C . ALA A 1 171 ? -9.315 3.489 34.467 1.00 90.12 171 ALA A C 1
ATOM 1297 O O . ALA A 1 171 ? -9.636 3.364 35.650 1.00 90.12 171 ALA A O 1
ATOM 1298 N N . SER A 1 172 ? -9.873 4.408 33.671 1.00 92.06 172 SER A N 1
ATOM 1299 C CA . SER A 1 172 ? -10.896 5.358 34.125 1.00 92.06 172 SER A CA 1
ATOM 1300 C C . SER A 1 172 ? -12.169 4.640 34.586 1.00 92.06 172 SER A C 1
ATOM 1302 O O . SER A 1 172 ? -12.712 4.950 35.644 1.00 92.06 172 SER A O 1
ATOM 1304 N N . PHE A 1 173 ? -12.614 3.632 33.833 1.00 93.12 173 PHE A N 1
ATOM 1305 C CA . PHE A 1 173 ? -13.721 2.750 34.195 1.00 93.12 173 PHE A CA 1
ATOM 1306 C C . PHE A 1 173 ? -13.493 2.045 35.543 1.00 93.12 173 PHE A C 1
ATOM 1308 O O . PHE A 1 173 ? -14.379 2.080 36.399 1.00 93.12 173 PHE A O 1
ATOM 1315 N N . VAL A 1 174 ? -12.315 1.449 35.763 1.00 91.31 174 VAL A N 1
ATOM 1316 C CA . VAL A 1 174 ? -11.980 0.755 37.020 1.00 91.31 174 VAL A CA 1
ATOM 1317 C C . VAL A 1 174 ? -12.038 1.723 38.204 1.00 91.31 174 VAL A C 1
ATOM 1319 O O . VAL A 1 174 ? -12.689 1.424 39.205 1.00 91.31 174 VAL A O 1
ATOM 1322 N N . LEU A 1 175 ? -11.441 2.912 38.076 1.00 91.88 175 LEU A N 1
ATOM 1323 C CA . LEU A 1 175 ? -11.451 3.930 39.133 1.00 91.88 175 LEU A CA 1
ATOM 1324 C C . LEU A 1 175 ? -12.872 4.405 39.470 1.00 91.88 175 LEU A C 1
ATOM 1326 O O . LEU A 1 175 ? -13.245 4.470 40.643 1.00 91.88 175 LEU A O 1
ATOM 1330 N N . VAL A 1 176 ? -13.690 4.691 38.453 1.00 92.06 176 VAL A N 1
ATOM 1331 C CA . VAL A 1 176 ? -15.081 5.133 38.645 1.00 92.06 176 VAL A CA 1
ATOM 1332 C C . VAL A 1 176 ? -15.951 4.009 39.226 1.00 92.06 176 VAL A C 1
ATOM 1334 O O . VAL A 1 176 ? -16.811 4.275 40.064 1.00 92.06 176 VAL A O 1
ATOM 1337 N N . SER A 1 177 ? -15.702 2.750 38.859 1.00 91.38 177 SER A N 1
ATOM 1338 C CA . SER A 1 177 ? -16.382 1.569 39.418 1.00 91.38 177 SER A CA 1
ATOM 1339 C C . SER A 1 177 ? -16.072 1.358 40.909 1.00 91.38 177 SER A C 1
ATOM 1341 O O . SER A 1 177 ? -16.974 1.074 41.710 1.00 91.38 177 SER A O 1
ATOM 1343 N N . ILE A 1 178 ? -14.812 1.560 41.314 1.00 90.38 178 ILE A N 1
ATOM 1344 C CA . ILE A 1 178 ? -14.410 1.541 42.729 1.00 90.38 178 ILE A CA 1
ATOM 1345 C C . ILE A 1 178 ? -15.096 2.688 43.477 1.00 90.38 178 ILE A C 1
ATOM 1347 O O . ILE A 1 178 ? -15.725 2.452 44.509 1.00 90.38 178 ILE A O 1
ATOM 1351 N N . ALA A 1 179 ? -15.062 3.906 42.926 1.00 89.25 179 ALA A N 1
ATOM 1352 C CA . ALA A 1 179 ? -15.735 5.060 43.518 1.00 89.25 179 ALA A CA 1
ATOM 1353 C C . ALA A 1 179 ? -17.247 4.827 43.683 1.00 89.25 179 ALA A C 1
ATOM 1355 O O . ALA A 1 179 ? -17.793 5.134 44.738 1.00 89.25 179 ALA A O 1
ATOM 1356 N N . ALA A 1 180 ? -17.920 4.220 42.698 1.00 90.25 180 ALA A N 1
ATOM 1357 C CA . ALA A 1 180 ? -19.339 3.868 42.790 1.00 90.25 180 ALA A CA 1
ATOM 1358 C C . ALA A 1 180 ? -19.630 2.904 43.951 1.00 90.25 180 ALA A C 1
ATOM 1360 O O . ALA A 1 180 ? -20.637 3.059 44.638 1.00 90.25 180 ALA A O 1
ATOM 1361 N N . SER A 1 181 ? -18.731 1.945 44.195 1.00 87.88 181 SER A N 1
ATOM 1362 C CA . SER A 1 181 ? -18.852 0.989 45.304 1.00 87.88 181 SER A CA 1
ATOM 1363 C C . SER A 1 181 ? -18.629 1.656 46.668 1.00 87.88 181 SER A C 1
ATOM 1365 O O . SER A 1 181 ? -19.333 1.336 47.618 1.00 87.88 181 SER A O 1
ATOM 1367 N N . VAL A 1 182 ? -17.685 2.601 46.766 1.00 87.62 182 VAL A N 1
ATOM 1368 C CA . VAL A 1 182 ? -17.389 3.351 48.005 1.00 87.62 182 VAL A CA 1
ATOM 1369 C C . VAL A 1 182 ? -18.484 4.370 48.335 1.00 87.62 182 VAL A C 1
ATOM 1371 O O . VAL A 1 182 ? -18.804 4.581 49.501 1.00 87.62 182 VAL A O 1
ATOM 1374 N N . LEU A 1 183 ? -19.064 5.008 47.316 1.00 86.44 183 LEU A N 1
ATOM 1375 C CA . LEU A 1 183 ? -20.132 6.001 47.476 1.00 86.44 183 LEU A CA 1
ATOM 1376 C C . LEU A 1 183 ? -21.492 5.376 47.817 1.00 86.44 183 LEU A C 1
ATOM 1378 O O . LEU A 1 183 ? -22.407 6.102 48.203 1.00 86.44 183 LEU A O 1
ATOM 1382 N N . PHE A 1 184 ? -21.648 4.065 47.636 1.00 85.75 184 PHE A N 1
ATOM 1383 C CA . PHE A 1 184 ? -22.892 3.352 47.890 1.00 85.75 184 PHE A CA 1
ATOM 1384 C C . PHE A 1 184 ? -23.091 3.111 49.388 1.00 85.75 184 PHE A C 1
ATOM 1386 O O . PHE A 1 184 ? -22.336 2.360 50.003 1.00 85.75 184 PHE A O 1
ATOM 1393 N N . ASP A 1 185 ? -24.134 3.705 49.974 1.00 82.62 185 ASP A N 1
ATOM 1394 C CA . ASP A 1 185 ? -24.478 3.467 51.376 1.00 82.62 185 ASP A CA 1
ATOM 1395 C C . ASP A 1 185 ? -25.589 2.404 51.476 1.00 82.62 185 ASP A C 1
ATOM 1397 O O . ASP A 1 185 ? -26.721 2.628 51.010 1.00 82.62 185 ASP A O 1
ATOM 1401 N N . PRO A 1 186 ? -25.292 1.228 52.070 1.00 77.56 186 PRO A N 1
ATOM 1402 C CA . PRO A 1 186 ? -26.239 0.135 52.143 1.00 77.56 186 PRO A CA 1
ATOM 1403 C C . PRO A 1 186 ? -27.434 0.402 53.075 1.00 77.56 186 PRO A C 1
ATOM 1405 O O . PRO A 1 186 ? -28.495 -0.204 52.916 1.00 77.56 186 PRO A O 1
ATOM 1408 N N . HIS A 1 187 ? -27.299 1.316 54.038 1.00 73.81 187 HIS A N 1
ATOM 1409 C CA . HIS A 1 187 ? -28.303 1.514 55.089 1.00 73.81 187 HIS A CA 1
ATOM 1410 C C . HIS A 1 187 ? -29.570 2.206 54.571 1.00 73.81 187 HIS A C 1
ATOM 1412 O O . HIS A 1 187 ? -30.671 1.947 55.058 1.00 73.81 187 HIS A O 1
ATOM 1418 N N . ILE A 1 188 ? -29.450 3.032 53.526 1.00 71.81 188 ILE A N 1
ATOM 1419 C CA . ILE A 1 188 ? -30.574 3.797 52.959 1.00 71.81 188 ILE A CA 1
ATOM 1420 C C . ILE A 1 188 ? -31.666 2.873 52.402 1.00 71.81 188 ILE A C 1
ATOM 1422 O O . ILE A 1 188 ? -32.844 3.215 52.464 1.00 71.81 188 ILE A O 1
ATOM 1426 N N . MET A 1 189 ? -31.303 1.690 51.890 1.00 68.69 189 MET A N 1
ATOM 1427 C CA . MET A 1 189 ? -32.273 0.736 51.331 1.00 68.69 189 MET A CA 1
ATOM 1428 C C . MET A 1 189 ? -33.275 0.217 52.360 1.00 68.69 189 MET A C 1
ATOM 1430 O O . MET A 1 189 ? -34.358 -0.216 51.969 1.00 68.69 189 MET A O 1
ATOM 1434 N N . TRP A 1 190 ? -32.926 0.260 53.647 1.00 69.12 190 TRP A N 1
ATOM 1435 C CA . TRP A 1 190 ? -33.740 -0.307 54.716 1.00 69.12 190 TRP A CA 1
ATOM 1436 C C . TRP A 1 190 ? -34.659 0.722 55.387 1.00 69.12 190 TRP A C 1
ATOM 1438 O O . TRP A 1 190 ? -35.737 0.347 55.839 1.00 69.12 190 TRP A O 1
ATOM 1448 N N . HIS A 1 191 ? -34.331 2.018 55.340 1.00 59.19 191 HIS A N 1
ATOM 1449 C CA . HIS A 1 191 ? -35.102 3.085 56.000 1.00 59.19 191 HIS A CA 1
ATOM 1450 C C . HIS A 1 191 ? -36.433 3.469 55.327 1.00 59.19 191 HIS A C 1
ATOM 1452 O O . HIS A 1 191 ? -37.216 4.204 55.916 1.00 59.19 191 HIS A O 1
ATOM 1458 N N . ASP A 1 192 ? -36.730 3.004 54.109 1.00 54.75 192 ASP A N 1
ATOM 1459 C CA . ASP A 1 192 ? -38.064 3.174 53.493 1.00 54.75 192 ASP A CA 1
ATOM 1460 C C . ASP A 1 192 ? -39.108 2.174 54.042 1.00 54.75 192 ASP A C 1
ATOM 1462 O O . ASP A 1 192 ? -40.259 2.179 53.608 1.00 54.75 192 ASP A O 1
ATOM 1466 N N . SER A 1 193 ? -38.694 1.284 54.950 1.00 47.12 193 SER A N 1
ATOM 1467 C CA . SER A 1 193 ? -39.405 0.040 55.271 1.00 47.12 193 SER A CA 1
ATOM 1468 C C . SER A 1 193 ? -39.976 -0.024 56.676 1.00 47.12 193 SER A C 1
ATOM 1470 O O . SER A 1 193 ? -40.686 -0.984 56.957 1.00 47.12 193 SER A O 1
ATOM 1472 N N . GLU A 1 194 ? -39.655 0.918 57.563 1.00 45.25 194 GLU A N 1
ATOM 1473 C CA . GLU A 1 194 ? -40.276 0.935 58.884 1.00 45.25 194 GLU A CA 1
ATOM 1474 C C . GLU A 1 194 ? -41.721 1.419 58.711 1.00 45.25 194 GLU A C 1
ATOM 1476 O O . GLU A 1 194 ? -41.929 2.598 58.401 1.00 45.25 194 GLU A O 1
ATOM 1481 N N . PRO A 1 195 ? -42.749 0.552 58.859 1.00 44.78 195 PRO A N 1
ATOM 1482 C CA . PRO A 1 195 ? -44.078 1.071 59.121 1.00 44.78 195 PRO A CA 1
ATOM 1483 C C . PRO A 1 195 ? -43.925 1.944 60.358 1.00 44.78 195 PRO A C 1
ATOM 1485 O O . PRO A 1 195 ? -43.341 1.490 61.342 1.00 44.78 195 PRO A O 1
ATOM 1488 N N . ALA A 1 196 ? -44.380 3.196 60.281 1.00 46.31 196 ALA A N 1
ATOM 1489 C CA . ALA A 1 196 ? -44.421 4.073 61.438 1.00 46.31 196 ALA A CA 1
ATOM 1490 C C . ALA A 1 196 ? -44.971 3.249 62.602 1.00 46.31 196 ALA A C 1
ATOM 1492 O O . ALA A 1 196 ? -46.120 2.806 62.528 1.00 46.31 196 ALA A O 1
ATOM 1493 N N . THR A 1 197 ? -44.133 2.958 63.604 1.00 41.41 197 THR A N 1
ATOM 1494 C CA . THR A 1 197 ? -44.580 2.283 64.819 1.00 41.41 197 THR A CA 1
ATOM 1495 C C . THR A 1 197 ? -45.831 3.035 65.239 1.00 41.41 197 THR A C 1
ATOM 1497 O O . THR A 1 197 ? -45.722 4.256 65.412 1.00 41.41 197 THR A O 1
ATOM 1500 N N . PRO A 1 198 ? -47.021 2.399 65.288 1.00 48.75 198 PRO A N 1
ATOM 1501 C CA . PRO A 1 198 ? -48.216 3.108 65.699 1.00 48.75 198 PRO A CA 1
ATOM 1502 C C . PRO A 1 198 ? -47.868 3.715 67.047 1.00 48.75 198 PRO A C 1
ATOM 1504 O O . PRO A 1 198 ? -47.479 2.996 67.972 1.00 48.75 198 PRO A O 1
ATOM 1507 N N . ALA A 1 199 ? -47.859 5.050 67.090 1.00 53.78 199 ALA A N 1
ATOM 1508 C CA . ALA A 1 199 ? -47.512 5.780 68.291 1.00 53.78 199 ALA A CA 1
ATOM 1509 C C . ALA A 1 199 ? -48.336 5.173 69.434 1.00 53.78 199 ALA A C 1
ATOM 1511 O O . ALA A 1 199 ? -49.515 4.870 69.202 1.00 53.78 199 ALA A O 1
ATOM 1512 N N . PRO A 1 200 ? -47.743 4.931 70.620 1.00 53.53 200 PRO A N 1
ATOM 1513 C CA . PRO A 1 200 ? -48.502 4.420 71.753 1.00 53.53 200 PRO A CA 1
ATOM 1514 C C . PRO A 1 200 ? -49.774 5.256 71.874 1.00 53.53 200 PRO A C 1
ATOM 1516 O O . PRO A 1 200 ? -49.693 6.484 71.801 1.00 53.53 200 PRO A O 1
ATOM 1519 N N . ALA A 1 201 ? -50.927 4.576 71.919 1.00 51.03 201 ALA A N 1
ATOM 1520 C CA . ALA A 1 201 ? -52.246 5.193 71.857 1.00 51.03 201 ALA A CA 1
ATOM 1521 C C . ALA A 1 201 ? -52.264 6.434 72.751 1.00 51.03 201 ALA A C 1
ATOM 1523 O O . ALA A 1 201 ? -52.091 6.331 73.965 1.00 51.03 201 ALA A O 1
ATOM 1524 N N . ALA A 1 202 ? -52.372 7.598 72.111 1.00 47.91 202 ALA A N 1
ATOM 1525 C CA . ALA A 1 202 ? -52.272 8.877 72.776 1.00 47.91 202 ALA A CA 1
ATOM 1526 C C . ALA A 1 202 ? -53.324 8.947 73.886 1.00 47.91 202 ALA A C 1
ATOM 1528 O O . ALA A 1 202 ? -54.527 8.946 73.620 1.00 47.91 202 ALA A O 1
ATOM 1529 N N . THR A 1 203 ? -52.866 9.034 75.132 1.00 53.31 203 THR A N 1
ATOM 1530 C CA . THR A 1 203 ? -53.618 9.715 76.178 1.00 53.31 203 THR A CA 1
ATOM 1531 C C . THR A 1 203 ? -53.930 11.119 75.660 1.00 53.31 203 THR A C 1
ATOM 1533 O O . THR A 1 203 ? -53.084 11.750 75.029 1.00 53.31 203 THR A O 1
ATOM 1536 N N . THR A 1 204 ? -55.178 11.535 75.863 1.00 51.59 204 THR A N 1
ATOM 1537 C CA . THR A 1 204 ? -55.840 12.779 75.447 1.00 51.59 204 THR A CA 1
ATOM 1538 C C . THR A 1 204 ? -54.886 13.903 75.005 1.00 51.59 204 THR A C 1
ATOM 1540 O O . THR A 1 204 ? -54.033 14.302 75.797 1.00 51.59 204 THR A O 1
ATOM 1543 N N . PRO A 1 205 ? -55.021 14.446 73.778 1.00 47.72 205 PRO A N 1
ATOM 1544 C CA . PRO A 1 205 ? -54.109 15.466 73.281 1.00 47.72 205 PRO A CA 1
ATOM 1545 C C . PRO A 1 205 ? -54.231 16.726 74.138 1.00 47.72 205 PRO A C 1
ATOM 1547 O O . PRO A 1 205 ? -55.272 17.383 74.160 1.00 47.72 205 PRO A O 1
ATOM 1550 N N . GLU A 1 206 ? -53.153 17.068 74.834 1.00 51.50 206 GLU A N 1
ATOM 1551 C CA . GLU A 1 206 ? -52.949 18.420 75.333 1.00 51.50 206 GLU A CA 1
ATOM 1552 C C . GLU A 1 206 ? -52.922 19.361 74.110 1.00 51.50 206 GLU A C 1
ATOM 1554 O O . GLU A 1 206 ? -52.273 19.035 73.106 1.00 51.50 206 GLU A O 1
ATOM 1559 N N . PRO A 1 207 ? -53.680 20.473 74.111 1.00 52.03 207 PRO A N 1
ATOM 1560 C CA . PRO A 1 207 ? -53.778 21.340 72.949 1.00 52.03 207 PRO A CA 1
ATOM 1561 C C . PRO A 1 207 ? -52.393 21.884 72.603 1.00 52.03 207 PRO A C 1
ATOM 1563 O O . PRO A 1 207 ? -51.777 22.619 73.372 1.00 52.03 207 PRO A O 1
ATOM 1566 N N . VAL A 1 208 ? -51.918 21.508 71.415 1.00 51.50 208 VAL A N 1
ATOM 1567 C CA . VAL A 1 208 ? -50.723 22.058 70.776 1.00 51.50 208 VAL A CA 1
ATOM 1568 C C . VAL A 1 208 ? -50.798 23.587 70.878 1.00 51.50 208 VAL A C 1
ATOM 1570 O O . VAL A 1 208 ? -51.785 24.155 70.398 1.00 51.50 208 VAL A O 1
ATOM 1573 N N . PRO A 1 209 ? -49.812 24.287 71.474 1.00 52.00 209 PRO A N 1
ATOM 1574 C CA . PRO A 1 209 ? -49.794 25.740 71.411 1.00 52.00 209 PRO A CA 1
ATOM 1575 C C . PRO A 1 209 ? -49.809 26.148 69.935 1.00 52.00 209 PRO A C 1
ATOM 1577 O O . PRO A 1 209 ? -48.951 25.744 69.150 1.00 52.00 209 PRO A O 1
ATOM 1580 N N . ALA A 1 210 ? -50.838 26.907 69.561 1.00 56.22 210 ALA A N 1
ATOM 1581 C CA . ALA A 1 210 ? -51.272 27.190 68.194 1.00 56.22 210 ALA A CA 1
ATOM 1582 C C . ALA A 1 210 ? -50.307 28.061 67.355 1.00 56.22 210 ALA A C 1
ATOM 1584 O O . ALA A 1 210 ? -50.748 28.804 66.483 1.00 56.22 210 ALA A O 1
ATOM 1585 N N . SER A 1 211 ? -48.998 28.023 67.604 1.00 65.88 211 SER A N 1
ATOM 1586 C CA . SER A 1 211 ? -48.060 29.006 67.053 1.00 65.88 211 SER A CA 1
ATOM 1587 C C . SER A 1 211 ? -46.767 28.449 66.459 1.00 65.88 211 SER A C 1
ATOM 1589 O O . SER A 1 211 ? -45.947 29.251 66.020 1.00 65.88 211 SER A O 1
ATOM 1591 N N . ILE A 1 212 ? -46.554 27.127 66.382 1.00 73.25 212 ILE A N 1
ATOM 1592 C CA . ILE A 1 212 ? -45.340 26.586 65.741 1.00 73.25 212 ILE A CA 1
ATOM 1593 C C . ILE A 1 212 ? -45.540 26.538 64.213 1.00 73.25 212 ILE A C 1
ATOM 1595 O O . ILE A 1 212 ? -46.357 25.749 63.731 1.00 73.25 212 ILE A O 1
ATOM 1599 N N . PRO A 1 213 ? -44.799 27.335 63.420 1.00 78.94 213 PRO A N 1
ATOM 1600 C CA . PRO A 1 213 ? -44.942 27.330 61.972 1.00 78.94 213 PRO A CA 1
ATOM 1601 C C . PRO A 1 213 ? -44.410 26.031 61.351 1.00 78.94 213 PRO A C 1
ATOM 1603 O O . PRO A 1 213 ? -43.415 25.452 61.799 1.00 78.94 213 PRO A O 1
ATOM 1606 N N . LYS A 1 214 ? -45.070 25.581 60.281 1.00 80.88 214 LYS A N 1
ATOM 1607 C CA . LYS A 1 214 ? -44.639 24.435 59.472 1.00 80.88 214 LYS A CA 1
ATOM 1608 C C . LYS A 1 214 ? -43.563 24.874 58.483 1.00 80.88 214 LYS A C 1
ATOM 1610 O O . LYS A 1 214 ? -43.752 25.865 57.782 1.00 80.88 214 LYS A O 1
ATOM 1615 N N . ALA A 1 215 ? -42.446 24.150 58.431 1.00 78.56 215 ALA A N 1
ATOM 1616 C CA . ALA A 1 215 ? -41.340 24.491 57.538 1.00 78.56 215 ALA A CA 1
ATOM 1617 C C . ALA A 1 215 ? -41.741 24.395 56.047 1.00 78.56 215 ALA A C 1
ATOM 1619 O O . ALA A 1 215 ? -42.666 23.665 55.681 1.00 78.56 215 ALA A O 1
ATOM 1620 N N . LYS A 1 216 ? -41.041 25.124 55.167 1.00 80.38 216 LYS A N 1
ATOM 1621 C CA . LYS A 1 216 ? -41.301 25.105 53.716 1.00 80.38 216 LYS A CA 1
ATOM 1622 C C . LYS A 1 216 ? -40.512 23.961 53.056 1.00 80.38 216 LYS A C 1
ATOM 1624 O O . LYS A 1 216 ? -39.311 23.845 53.316 1.00 80.38 216 LYS A O 1
ATOM 1629 N N . PRO A 1 217 ? -41.125 23.122 52.198 1.00 73.12 217 PRO A N 1
ATOM 1630 C CA . PRO A 1 217 ? -40.386 22.107 51.449 1.00 73.12 217 PRO A CA 1
ATOM 1631 C C . PRO A 1 217 ? -39.424 22.770 50.452 1.00 73.12 217 PRO A C 1
ATOM 1633 O O . PRO A 1 217 ? -39.820 23.655 49.691 1.00 73.12 217 PRO A O 1
ATOM 1636 N N . SER A 1 218 ? -38.164 22.335 50.448 1.00 65.94 218 SER A N 1
ATOM 1637 C CA . SER A 1 218 ? -37.139 22.831 49.522 1.00 65.94 218 SER A CA 1
ATOM 1638 C C . SER A 1 218 ? -37.181 22.044 48.200 1.00 65.94 218 SER A C 1
ATOM 1640 O O . SER A 1 218 ? -37.279 20.810 48.239 1.00 65.94 218 SER A O 1
ATOM 1642 N N . PRO A 1 219 ? -37.089 22.692 47.020 1.00 59.97 219 PRO A N 1
ATOM 1643 C CA . PRO A 1 219 ? -37.110 21.992 45.737 1.00 59.97 219 PRO A CA 1
ATOM 1644 C C . PRO A 1 219 ? -35.906 21.042 45.583 1.00 59.97 219 PRO A C 1
ATOM 1646 O O . PRO A 1 219 ? -34.798 21.344 46.051 1.00 59.97 219 PRO A O 1
ATOM 1649 N N . PRO A 1 220 ? -36.071 19.891 44.901 1.00 59.97 220 PRO A N 1
ATOM 1650 C CA . PRO A 1 220 ? -34.957 18.997 44.621 1.00 59.97 220 PRO A CA 1
ATOM 1651 C C . PRO A 1 220 ? -33.950 19.715 43.715 1.00 59.97 220 PRO A C 1
ATOM 1653 O O . PRO A 1 220 ? -34.272 20.120 42.602 1.00 59.97 220 PRO A O 1
ATOM 1656 N N . ARG A 1 221 ? -32.709 19.881 44.185 1.00 59.59 221 ARG A N 1
ATOM 1657 C CA . ARG A 1 221 ? -31.618 20.356 43.322 1.00 59.59 221 ARG A CA 1
ATOM 1658 C C . ARG A 1 221 ? -31.087 19.183 42.496 1.00 59.59 221 ARG A C 1
ATOM 1660 O O . ARG A 1 221 ? -30.879 18.122 43.093 1.00 59.59 221 ARG A O 1
ATOM 1667 N N . PRO A 1 222 ? -30.826 19.357 41.186 1.00 62.47 222 PRO A N 1
ATOM 1668 C CA . PRO A 1 222 ? -30.148 18.336 40.400 1.00 62.47 222 PRO A CA 1
ATOM 1669 C C . PRO A 1 222 ? -28.818 18.016 41.082 1.00 62.47 222 PRO A C 1
ATOM 1671 O O . PRO A 1 222 ? -28.040 18.919 41.401 1.00 62.47 222 PRO A O 1
ATOM 1674 N N . SER A 1 223 ? -28.578 16.742 41.386 1.00 70.38 223 SER A N 1
ATOM 1675 C CA . SER A 1 223 ? -27.322 16.349 42.009 1.00 70.38 223 SER A CA 1
ATOM 1676 C C . SER A 1 223 ? -26.214 16.527 40.981 1.00 70.38 223 SER A C 1
ATOM 1678 O O . SER A 1 223 ? -26.178 15.808 39.982 1.00 70.38 223 SER A O 1
ATOM 1680 N N . TRP A 1 224 ? -25.286 17.449 41.242 1.00 79.25 224 TRP A N 1
ATOM 1681 C CA . TRP A 1 224 ? -24.095 17.663 40.412 1.00 79.25 224 TRP A CA 1
ATOM 1682 C C . TRP A 1 224 ? -23.291 16.378 40.166 1.00 79.25 224 TRP A C 1
ATOM 1684 O O . TRP A 1 224 ? -22.543 16.309 39.201 1.00 79.25 224 TRP A O 1
ATOM 1694 N N . ALA A 1 225 ? -23.508 15.327 40.963 1.00 82.31 225 ALA A N 1
ATOM 1695 C CA . ALA A 1 225 ? -22.992 13.988 40.712 1.00 82.31 225 ALA A CA 1
ATOM 1696 C C . ALA A 1 225 ? -23.272 13.454 39.289 1.00 82.31 225 ALA A C 1
ATOM 1698 O O . ALA A 1 225 ? -22.409 12.791 38.722 1.00 82.31 225 ALA A O 1
ATOM 1699 N N . TRP A 1 226 ? -24.415 13.784 38.668 1.00 86.56 226 TRP A N 1
ATOM 1700 C CA . TRP A 1 226 ? -24.727 13.356 37.291 1.00 86.56 226 TRP A CA 1
ATOM 1701 C C . TRP A 1 226 ? -23.815 13.982 36.227 1.00 86.56 226 TRP A C 1
ATOM 1703 O O . TRP A 1 226 ? -23.730 13.451 35.120 1.00 86.56 226 TRP A O 1
ATOM 1713 N N . LEU A 1 227 ? -23.075 15.048 36.559 1.00 87.94 227 LEU A N 1
ATOM 1714 C CA . LEU A 1 227 ? -22.041 15.583 35.673 1.00 87.94 227 LEU A CA 1
ATOM 1715 C C . LEU A 1 227 ? -20.955 14.538 35.395 1.00 87.94 227 LEU A C 1
ATOM 1717 O O . LEU A 1 227 ? -20.451 14.497 34.281 1.00 87.94 227 LEU A O 1
ATOM 1721 N N . ILE A 1 228 ? -20.644 13.649 36.348 1.00 87.38 228 ILE A N 1
ATOM 1722 C CA . ILE A 1 228 ? -19.653 12.577 36.153 1.00 87.38 228 ILE A CA 1
ATOM 1723 C C . ILE A 1 228 ? -20.097 11.632 35.026 1.00 87.38 228 ILE A C 1
ATOM 1725 O O . ILE A 1 228 ? -19.294 11.298 34.159 1.00 87.38 228 ILE A O 1
ATOM 1729 N N . ALA A 1 229 ? -21.380 11.256 34.984 1.00 88.12 229 ALA A N 1
ATOM 1730 C CA . ALA A 1 229 ? -21.931 10.425 33.911 1.00 88.12 229 ALA A CA 1
ATOM 1731 C C . ALA A 1 229 ? -21.941 11.149 32.555 1.00 88.12 229 ALA A C 1
ATOM 1733 O O . ALA A 1 229 ? -21.649 10.538 31.529 1.00 88.12 229 ALA A O 1
ATOM 1734 N N . LEU A 1 230 ? -22.214 12.459 32.544 1.00 91.25 230 LEU A N 1
ATOM 1735 C CA . LEU A 1 230 ? -22.140 13.271 31.329 1.00 91.25 230 LEU A CA 1
ATOM 1736 C C . LEU A 1 230 ? -20.699 13.388 30.803 1.00 91.25 230 LEU A C 1
ATOM 1738 O O . LEU A 1 230 ? -20.469 13.191 29.614 1.00 91.25 230 LEU A O 1
ATOM 1742 N N . PHE A 1 231 ? -19.723 13.663 31.672 1.00 91.00 231 PHE A N 1
ATOM 1743 C CA . PHE A 1 231 ? -18.307 13.710 31.295 1.00 91.00 231 PHE A CA 1
ATOM 1744 C C . PHE A 1 231 ? -17.803 12.349 30.809 1.00 91.00 231 PHE A C 1
ATOM 1746 O O . PHE A 1 231 ? -17.098 12.292 29.805 1.00 91.00 231 PHE A O 1
ATOM 1753 N N . ALA A 1 232 ? -18.217 11.257 31.459 1.00 91.38 232 ALA A N 1
ATOM 1754 C CA . ALA A 1 232 ? -17.954 9.897 30.997 1.00 91.38 232 ALA A CA 1
ATOM 1755 C C . ALA A 1 232 ? -18.511 9.651 29.586 1.00 91.38 232 ALA A C 1
ATOM 1757 O O . ALA A 1 232 ? -17.808 9.097 28.745 1.00 91.38 232 ALA A O 1
ATOM 1758 N N . LEU A 1 233 ? -19.731 10.115 29.296 1.00 92.00 233 LEU A N 1
ATOM 1759 C CA . LEU A 1 233 ? -20.335 10.014 27.965 1.00 92.00 233 LEU A CA 1
ATOM 1760 C C . LEU A 1 233 ? -19.565 10.815 26.916 1.00 92.00 233 LEU A C 1
ATOM 1762 O O . LEU A 1 233 ? -19.272 10.297 25.841 1.00 92.00 233 LEU A O 1
ATOM 1766 N N . VAL A 1 234 ? -19.205 12.061 27.225 1.00 91.88 234 VAL A N 1
ATOM 1767 C CA . VAL A 1 234 ? -18.416 12.905 26.318 1.00 91.88 234 VAL A CA 1
ATOM 1768 C C . VAL A 1 234 ? -17.045 12.280 26.054 1.00 91.88 234 VAL A C 1
ATOM 1770 O O . VAL A 1 234 ? -16.631 12.200 24.899 1.00 91.88 234 VAL A O 1
ATOM 1773 N N . GLY A 1 235 ? -16.371 11.782 27.095 1.00 89.12 235 GLY A N 1
ATOM 1774 C CA . GLY A 1 235 ? -15.092 11.082 26.979 1.00 89.12 235 GLY A CA 1
ATOM 1775 C C . GLY A 1 235 ? -15.192 9.811 26.135 1.00 89.12 235 GLY A C 1
ATOM 1776 O O . GLY A 1 235 ? -14.390 9.624 25.223 1.00 89.12 235 GLY A O 1
ATOM 1777 N N . ALA A 1 236 ? -16.221 8.989 26.363 1.00 88.88 236 ALA A N 1
ATOM 1778 C CA . ALA A 1 236 ? -16.498 7.787 25.580 1.00 88.88 236 ALA A CA 1
ATOM 1779 C C . ALA A 1 236 ? -16.714 8.104 24.090 1.00 88.88 236 ALA A C 1
ATOM 1781 O O . ALA A 1 236 ? -16.107 7.475 23.223 1.00 88.88 236 ALA A O 1
ATOM 1782 N N . VAL A 1 237 ? -17.530 9.119 23.783 1.00 88.69 237 VAL A N 1
ATOM 1783 C CA . VAL A 1 237 ? -17.792 9.557 22.402 1.00 88.69 237 VAL A CA 1
ATOM 1784 C C . VAL A 1 237 ? -16.534 10.138 21.753 1.00 88.69 237 VAL A C 1
ATOM 1786 O O . VAL A 1 237 ? -16.278 9.875 20.577 1.00 88.69 237 VAL A O 1
ATOM 1789 N N . ALA A 1 238 ? -15.734 10.911 22.489 1.00 87.81 238 ALA A N 1
ATOM 1790 C CA . ALA A 1 238 ? -14.479 11.466 21.988 1.00 87.81 238 ALA A CA 1
ATOM 1791 C C . ALA A 1 238 ? -13.453 10.365 21.675 1.00 87.81 238 ALA A C 1
ATOM 1793 O O . ALA A 1 238 ? -12.881 10.368 20.586 1.00 87.81 238 ALA A O 1
ATOM 1794 N N . ALA A 1 239 ? -13.280 9.393 22.577 1.00 85.38 239 ALA A N 1
ATOM 1795 C CA . ALA A 1 239 ? -12.396 8.247 22.375 1.00 85.38 239 ALA A CA 1
ATOM 1796 C C . ALA A 1 239 ? -12.834 7.403 21.167 1.00 85.38 239 ALA A C 1
ATOM 1798 O O . ALA A 1 239 ? -12.018 7.077 20.306 1.00 85.38 239 ALA A O 1
ATOM 1799 N N . TRP A 1 240 ? -14.137 7.132 21.043 1.00 84.62 240 TRP A N 1
ATOM 1800 C CA . TRP A 1 240 ? -14.700 6.424 19.892 1.00 84.62 240 TRP A CA 1
ATOM 1801 C C . TRP A 1 240 ? -14.458 7.165 18.570 1.00 84.62 240 TRP A C 1
ATOM 1803 O O . TRP A 1 240 ? -14.018 6.572 17.586 1.00 84.62 240 TRP A O 1
ATOM 1813 N N . ARG A 1 241 ? -14.698 8.483 18.543 1.00 84.44 241 ARG A N 1
ATOM 1814 C CA . ARG A 1 241 ? -14.439 9.322 17.362 1.00 84.44 241 ARG A CA 1
ATOM 1815 C C . ARG A 1 241 ? -12.959 9.385 16.997 1.00 84.44 241 ARG A C 1
ATOM 1817 O O . ARG A 1 241 ? -12.652 9.453 15.811 1.00 84.44 241 ARG A O 1
ATOM 1824 N N . SER A 1 242 ? -12.063 9.383 17.985 1.00 81.62 242 SER A N 1
ATOM 1825 C CA . SER A 1 242 ? -10.616 9.376 17.749 1.00 81.62 242 SER A CA 1
ATOM 1826 C C . SER A 1 242 ? -10.196 8.132 16.973 1.00 81.62 242 SER A C 1
ATOM 1828 O O . SER A 1 242 ? -9.501 8.247 15.974 1.00 81.62 242 SER A O 1
ATOM 1830 N N . VAL A 1 243 ? -10.688 6.959 17.378 1.00 75.00 243 VAL A N 1
ATOM 1831 C CA . VAL A 1 243 ? -10.355 5.688 16.720 1.00 75.00 243 VAL A CA 1
ATOM 1832 C C . VAL A 1 243 ? -10.985 5.580 15.331 1.00 75.00 243 VAL A C 1
ATOM 1834 O O . VAL A 1 243 ? -10.338 5.111 14.405 1.00 75.00 243 VAL A O 1
ATOM 1837 N N . GLN A 1 244 ? -12.215 6.067 15.146 1.00 70.88 244 GLN A N 1
ATOM 1838 C CA . GLN A 1 244 ? -12.867 6.105 13.828 1.00 70.88 244 GLN A CA 1
ATOM 1839 C C . GLN A 1 244 ? -12.111 6.977 12.812 1.00 70.88 244 GLN A C 1
ATOM 1841 O O . GLN A 1 244 ? -12.041 6.623 11.642 1.00 70.88 244 GLN A O 1
ATOM 1846 N N . LYS A 1 245 ? -11.507 8.093 13.245 1.00 65.62 245 LYS A N 1
ATOM 1847 C CA . LYS A 1 245 ? -10.691 8.949 12.364 1.00 65.62 245 LYS A CA 1
ATOM 1848 C C . LYS A 1 245 ? -9.398 8.285 11.884 1.00 65.62 245 LYS A C 1
ATOM 1850 O O . LYS A 1 245 ? -8.838 8.735 10.893 1.00 65.62 245 LYS A O 1
ATOM 1855 N N . GLU A 1 246 ? -8.923 7.255 12.579 1.00 63.97 246 GLU A N 1
ATOM 1856 C CA . GLU A 1 246 ? -7.716 6.507 12.207 1.00 63.97 246 GLU A CA 1
ATOM 1857 C C . GLU A 1 246 ? -8.010 5.335 11.253 1.00 63.97 246 GLU A C 1
ATOM 1859 O O . GLU A 1 246 ? -7.078 4.730 10.722 1.00 63.97 246 GLU A O 1
ATOM 1864 N N . GLN A 1 247 ? -9.284 5.006 11.003 1.00 67.62 247 GLN A N 1
ATOM 1865 C CA . GLN A 1 247 ? -9.660 3.954 10.058 1.00 67.62 247 GLN A CA 1
ATOM 1866 C C . GLN A 1 247 ? -9.544 4.498 8.629 1.00 67.62 247 GLN A C 1
ATOM 1868 O O . GLN A 1 247 ? -10.362 5.312 8.205 1.00 67.62 247 GLN A O 1
ATOM 1873 N N . GLY A 1 248 ? -8.506 4.078 7.902 1.00 71.94 248 GLY A N 1
ATOM 1874 C CA . GLY A 1 248 ? -8.298 4.503 6.518 1.00 71.94 248 GLY A CA 1
ATOM 1875 C C . GLY A 1 248 ? -9.374 3.982 5.557 1.00 71.94 248 GLY A C 1
ATOM 1876 O O . GLY A 1 248 ? -10.216 3.149 5.907 1.00 71.94 248 GLY A O 1
ATOM 1877 N N . ARG A 1 249 ? -9.384 4.520 4.336 1.00 85.31 249 ARG A N 1
ATOM 1878 C CA . ARG A 1 249 ? -10.454 4.298 3.352 1.00 85.31 249 ARG A CA 1
ATOM 1879 C C . ARG A 1 249 ? -10.667 2.831 2.954 1.00 85.31 249 ARG A C 1
ATOM 1881 O O . ARG A 1 249 ? -9.729 2.129 2.591 1.00 85.31 249 ARG A O 1
ATOM 1888 N N . LEU A 1 250 ? -11.934 2.415 2.916 1.00 90.12 250 LEU A N 1
ATOM 1889 C CA . LEU A 1 250 ? -12.366 1.137 2.352 1.00 90.12 250 LEU A CA 1
ATOM 1890 C C . LEU A 1 250 ? -12.480 1.214 0.820 1.00 90.12 250 LEU A C 1
ATOM 1892 O O . LEU A 1 250 ? -13.109 2.133 0.287 1.00 90.12 250 LEU A O 1
ATOM 1896 N N . ILE A 1 251 ? -11.893 0.239 0.131 1.00 93.75 251 ILE A N 1
ATOM 1897 C CA . ILE A 1 251 ? -12.033 0.010 -1.309 1.00 93.75 251 ILE A CA 1
ATOM 1898 C C . ILE A 1 251 ? -12.551 -1.407 -1.567 1.00 93.75 251 ILE A C 1
ATOM 1900 O O . ILE A 1 251 ? -12.379 -2.303 -0.747 1.00 93.75 251 ILE A O 1
ATOM 1904 N N . GLU A 1 252 ? -13.177 -1.606 -2.714 1.00 93.94 252 GLU A N 1
ATOM 1905 C CA . GLU A 1 252 ? -13.765 -2.861 -3.167 1.00 93.94 252 GLU A CA 1
ATOM 1906 C C . GLU A 1 252 ? -13.072 -3.279 -4.466 1.00 93.94 252 GLU A C 1
ATOM 1908 O O . GLU A 1 252 ? -13.000 -2.499 -5.420 1.00 93.94 252 GLU A O 1
ATOM 1913 N N . ILE A 1 253 ? -12.515 -4.488 -4.489 1.00 94.00 253 ILE A N 1
ATOM 1914 C CA . ILE A 1 253 ? -11.784 -5.030 -5.635 1.00 94.00 253 ILE A CA 1
ATOM 1915 C C . ILE A 1 253 ? -12.464 -6.326 -6.063 1.00 94.00 253 ILE A C 1
ATOM 1917 O O . ILE A 1 253 ? -12.493 -7.288 -5.299 1.00 94.00 253 ILE A O 1
ATOM 1921 N N . SER A 1 254 ? -12.998 -6.356 -7.282 1.00 92.81 254 SER A N 1
ATOM 1922 C CA . SER A 1 254 ? -13.680 -7.534 -7.820 1.00 92.81 254 SER A CA 1
ATOM 1923 C C . SER A 1 254 ? -12.696 -8.423 -8.577 1.00 92.81 254 SER A C 1
ATOM 1925 O O . SER A 1 254 ? -12.043 -7.963 -9.515 1.00 92.81 254 SER A O 1
ATOM 1927 N N . PHE A 1 255 ? -12.593 -9.693 -8.189 1.00 90.94 255 PHE A N 1
ATOM 1928 C CA . PHE A 1 255 ? -11.798 -10.720 -8.870 1.00 90.94 255 PHE A CA 1
ATOM 1929 C C . PHE A 1 255 ? -12.714 -11.824 -9.401 1.00 90.94 255 PHE A C 1
ATOM 1931 O O . PHE A 1 255 ? -13.740 -12.118 -8.797 1.00 90.94 255 PHE A O 1
ATOM 1938 N N . ARG A 1 256 ? -12.352 -12.494 -10.500 1.00 87.31 256 ARG A N 1
ATOM 1939 C CA . ARG A 1 256 ? -13.100 -13.683 -10.957 1.00 87.31 256 ARG A CA 1
ATOM 1940 C C . ARG A 1 256 ? -12.923 -14.875 -10.019 1.00 87.31 256 ARG A C 1
ATOM 1942 O O . ARG A 1 256 ? -13.865 -15.620 -9.781 1.00 87.31 256 ARG A O 1
ATOM 1949 N N . GLU A 1 257 ? -11.733 -15.010 -9.442 1.00 81.50 257 GLU A N 1
ATOM 1950 C CA . GLU A 1 257 ? -11.378 -16.083 -8.518 1.00 81.50 257 GLU A CA 1
ATOM 1951 C C . GLU A 1 257 ? -10.643 -15.523 -7.292 1.00 81.50 257 GLU A C 1
ATOM 1953 O O . GLU A 1 257 ? -9.745 -14.691 -7.404 1.00 81.50 257 GLU A O 1
ATOM 1958 N N . GLY A 1 258 ? -11.002 -15.999 -6.097 1.00 70.56 258 GLY A N 1
ATOM 1959 C CA . GLY A 1 258 ? -10.426 -15.521 -4.834 1.00 70.56 258 GLY A CA 1
ATOM 1960 C C . GLY A 1 258 ? -9.084 -16.167 -4.497 1.00 70.56 258 GLY A C 1
ATOM 1961 O O . GLY A 1 258 ? -8.405 -15.723 -3.578 1.00 70.56 258 GLY A O 1
ATOM 1962 N N . HIS A 1 259 ? -8.713 -17.236 -5.211 1.00 73.06 259 HIS A N 1
ATOM 1963 C CA . HIS A 1 259 ? -7.436 -17.949 -5.128 1.00 73.06 259 HIS A CA 1
ATOM 1964 C C . HIS A 1 259 ? -6.870 -18.172 -3.714 1.00 73.06 259 HIS A C 1
ATOM 1966 O O . HIS A 1 259 ? -5.657 -18.240 -3.579 1.00 73.06 259 HIS A O 1
ATOM 1972 N N . GLY A 1 260 ? -7.681 -18.337 -2.665 1.00 73.31 260 GLY A N 1
ATOM 1973 C CA . GLY A 1 260 ? -7.198 -18.564 -1.293 1.00 73.31 260 GLY A CA 1
ATOM 1974 C C . GLY A 1 260 ? -6.884 -17.301 -0.481 1.00 73.31 260 GLY A C 1
ATOM 1975 O O . GLY A 1 260 ? -6.207 -17.402 0.539 1.00 73.31 260 GLY A O 1
ATOM 1976 N N . LEU A 1 261 ? -7.365 -16.132 -0.911 1.00 82.19 261 LEU A N 1
ATOM 1977 C CA . LEU A 1 261 ? -7.424 -14.931 -0.078 1.00 82.19 261 LEU A CA 1
ATOM 1978 C C . LEU A 1 261 ? -8.324 -15.130 1.140 1.00 82.19 261 LEU A C 1
ATOM 1980 O O . LEU A 1 261 ? -9.332 -15.837 1.077 1.00 82.19 261 LEU A O 1
ATOM 1984 N N . ARG A 1 262 ? -7.966 -14.476 2.247 1.00 84.06 262 ARG A N 1
ATOM 1985 C CA . ARG A 1 262 ? -8.707 -14.525 3.510 1.00 84.06 262 ARG A CA 1
ATOM 1986 C C . ARG A 1 262 ? -8.840 -13.128 4.103 1.00 84.06 262 ARG A C 1
ATOM 1988 O O . ARG A 1 262 ? -8.055 -12.232 3.793 1.00 84.06 262 ARG A O 1
ATOM 1995 N N . ALA A 1 263 ? -9.826 -12.950 4.979 1.00 83.62 263 ALA A N 1
ATOM 1996 C CA . ALA A 1 263 ? -9.865 -11.774 5.838 1.00 83.62 263 ALA A CA 1
ATOM 1997 C C . ALA A 1 263 ? -8.549 -11.703 6.630 1.00 83.62 263 ALA A C 1
ATOM 1999 O O . ALA A 1 263 ? -8.106 -12.705 7.188 1.00 83.62 263 ALA A O 1
ATOM 2000 N N . GLY A 1 264 ? -7.898 -10.543 6.621 1.00 80.19 264 GLY A N 1
ATOM 2001 C CA . GLY A 1 264 ? -6.564 -10.343 7.185 1.00 80.19 264 GLY A CA 1
ATOM 2002 C C . GLY A 1 264 ? -5.419 -10.302 6.167 1.00 80.19 264 GLY A C 1
ATOM 2003 O O . GLY A 1 264 ? -4.381 -9.728 6.497 1.00 80.19 264 GLY A O 1
ATOM 2004 N N . SER A 1 265 ? -5.601 -10.814 4.939 1.00 85.06 265 SER A N 1
ATOM 2005 C CA . SER A 1 265 ? -4.581 -10.763 3.875 1.00 85.06 265 SER A CA 1
ATOM 2006 C C . SER A 1 265 ? -4.094 -9.330 3.616 1.00 85.06 265 SER A C 1
ATOM 2008 O O . SER A 1 265 ? -4.876 -8.380 3.627 1.00 85.06 265 SER A O 1
ATOM 2010 N N . GLU A 1 266 ? -2.798 -9.153 3.366 1.00 88.06 266 GLU A N 1
ATOM 2011 C CA . GLU A 1 266 ? -2.194 -7.825 3.195 1.00 88.06 266 GLU A CA 1
ATOM 2012 C C . GLU A 1 266 ? -2.224 -7.360 1.734 1.00 88.06 266 GLU A C 1
ATOM 2014 O O . GLU A 1 266 ? -1.962 -8.137 0.814 1.00 88.06 266 GLU A O 1
ATOM 2019 N N . LEU A 1 267 ? -2.488 -6.067 1.537 1.00 91.25 267 LEU A N 1
ATOM 2020 C CA . LEU A 1 267 ? -2.262 -5.357 0.281 1.00 91.25 267 LEU A CA 1
ATOM 2021 C C . LEU A 1 267 ? -0.896 -4.671 0.349 1.00 91.25 267 LEU A C 1
ATOM 2023 O O . LEU A 1 267 ? -0.675 -3.849 1.240 1.00 91.25 267 LEU A O 1
ATOM 2027 N N . LYS A 1 268 ? -0.001 -4.967 -0.598 1.00 89.38 268 LYS A N 1
ATOM 2028 C CA . LYS A 1 268 ? 1.361 -4.421 -0.640 1.00 89.38 268 LYS A CA 1
ATOM 2029 C C . LYS A 1 268 ? 1.654 -3.616 -1.899 1.00 89.38 268 LYS A C 1
ATOM 2031 O O . LYS A 1 268 ? 1.229 -3.966 -2.993 1.00 89.38 268 LYS A O 1
ATOM 2036 N N . HIS A 1 269 ? 2.468 -2.582 -1.742 1.00 88.31 269 HIS A N 1
ATOM 2037 C CA . HIS A 1 269 ? 3.107 -1.860 -2.835 1.00 88.31 269 HIS A CA 1
ATOM 2038 C C . HIS A 1 269 ? 4.609 -1.793 -2.557 1.00 88.31 269 HIS A C 1
ATOM 2040 O O . HIS A 1 269 ? 5.009 -1.422 -1.455 1.00 88.31 269 HIS A O 1
ATOM 2046 N N . LEU A 1 270 ? 5.442 -2.211 -3.519 1.00 80.81 270 LEU A N 1
ATOM 2047 C CA . LEU A 1 270 ? 6.908 -2.264 -3.371 1.00 80.81 270 LEU A CA 1
ATOM 2048 C C . LEU A 1 270 ? 7.379 -2.993 -2.091 1.00 80.81 270 LEU A C 1
ATOM 2050 O O . LEU A 1 270 ? 8.367 -2.619 -1.466 1.00 80.81 270 LEU A O 1
ATOM 2054 N N . GLY A 1 271 ? 6.647 -4.032 -1.674 1.00 74.19 271 GLY A N 1
ATOM 2055 C CA . GLY A 1 271 ? 6.933 -4.804 -0.458 1.00 74.19 271 GLY A CA 1
ATOM 2056 C C . GLY A 1 271 ? 6.426 -4.184 0.853 1.00 74.19 271 GLY A C 1
ATOM 2057 O O . GLY A 1 271 ? 6.487 -4.846 1.886 1.00 74.19 271 GLY A O 1
ATOM 2058 N N . ILE A 1 272 ? 5.870 -2.970 0.824 1.00 83.38 272 ILE A N 1
ATOM 2059 C CA . ILE A 1 272 ? 5.310 -2.274 1.989 1.00 83.38 272 ILE A CA 1
ATOM 2060 C C . ILE A 1 272 ? 3.802 -2.516 2.050 1.00 83.38 272 ILE A C 1
ATOM 2062 O O . ILE A 1 272 ? 3.110 -2.382 1.043 1.00 83.38 272 ILE A O 1
ATOM 2066 N N . ALA A 1 273 ? 3.277 -2.861 3.226 1.00 84.62 273 ALA A N 1
ATOM 2067 C CA . ALA A 1 273 ? 1.842 -3.031 3.427 1.00 84.62 273 ALA A CA 1
ATOM 2068 C C . ALA A 1 273 ? 1.114 -1.675 3.422 1.00 84.62 273 ALA A C 1
ATOM 2070 O O . ALA A 1 273 ? 1.368 -0.807 4.254 1.00 84.62 273 ALA A O 1
ATOM 2071 N N . VAL A 1 274 ? 0.189 -1.507 2.479 1.00 90.62 274 VAL A N 1
ATOM 2072 C CA . VAL A 1 274 ? -0.595 -0.279 2.252 1.00 90.62 274 VAL A CA 1
ATOM 2073 C C . VAL A 1 274 ? -2.090 -0.467 2.532 1.00 90.62 274 VAL A C 1
ATOM 2075 O O . VAL A 1 274 ? -2.856 0.495 2.521 1.00 90.62 274 VAL A O 1
ATOM 2078 N N . GLY A 1 275 ? -2.517 -1.694 2.831 1.00 90.12 275 GLY A N 1
ATOM 2079 C CA . GLY A 1 275 ? -3.879 -2.011 3.247 1.00 90.12 275 GLY A CA 1
ATOM 2080 C C . GLY A 1 275 ? -4.031 -3.460 3.705 1.00 90.12 275 GLY A C 1
ATOM 2081 O O . GLY A 1 275 ? -3.079 -4.242 3.670 1.00 90.12 275 GLY A O 1
ATOM 2082 N N . ARG A 1 276 ? -5.243 -3.821 4.128 1.00 89.19 276 ARG A N 1
ATOM 2083 C CA . ARG A 1 276 ? -5.601 -5.166 4.590 1.00 89.19 276 ARG A CA 1
ATOM 2084 C C . ARG A 1 276 ? -6.998 -5.554 4.113 1.00 89.19 276 ARG A C 1
ATOM 2086 O O . ARG A 1 276 ? -7.911 -4.735 4.149 1.00 89.19 276 ARG A O 1
ATOM 2093 N N . VAL A 1 277 ? -7.162 -6.804 3.695 1.00 89.94 277 VAL A N 1
ATOM 2094 C CA . VAL A 1 277 ? -8.456 -7.397 3.350 1.00 89.94 277 VAL A CA 1
ATOM 2095 C C . VAL A 1 277 ? -9.303 -7.499 4.616 1.00 89.94 277 VAL A C 1
ATOM 2097 O O . VAL A 1 277 ? -8.908 -8.136 5.589 1.00 89.94 277 VAL A O 1
ATOM 2100 N N . GLU A 1 278 ? -10.462 -6.860 4.609 1.00 87.06 278 GLU A N 1
ATOM 2101 C CA . GLU A 1 278 ? -11.416 -6.871 5.712 1.00 87.06 278 GLU A CA 1
ATOM 2102 C C . GLU A 1 278 ? -12.427 -8.006 5.560 1.00 87.06 278 GLU A C 1
ATOM 2104 O O . GLU A 1 278 ? -12.689 -8.737 6.513 1.00 87.06 278 GLU A O 1
ATOM 2109 N N . SER A 1 279 ? -12.962 -8.188 4.353 1.00 86.75 279 SER A N 1
ATOM 2110 C CA . SER A 1 279 ? -13.925 -9.244 4.054 1.00 86.75 279 SER A CA 1
ATOM 2111 C C . SER A 1 279 ? -13.888 -9.645 2.581 1.00 86.75 279 SER A C 1
ATOM 2113 O O . SER A 1 279 ? -13.372 -8.923 1.725 1.00 86.75 279 SER A O 1
ATOM 2115 N N . LEU A 1 280 ? -14.428 -10.830 2.302 1.00 88.62 280 LEU A N 1
ATOM 2116 C CA . LEU A 1 280 ? -14.662 -11.338 0.957 1.00 88.62 280 LEU A CA 1
ATOM 2117 C C . LEU A 1 280 ? -16.128 -11.746 0.851 1.00 88.62 280 LEU A C 1
ATOM 2119 O O . LEU A 1 280 ? -16.633 -12.447 1.730 1.00 88.62 280 LEU A O 1
ATOM 2123 N N . ALA A 1 281 ? -16.789 -11.331 -0.221 1.00 88.69 281 ALA A N 1
ATOM 2124 C CA . ALA A 1 281 ? -18.154 -11.720 -0.537 1.00 88.69 281 ALA A CA 1
ATOM 2125 C C . ALA A 1 281 ? -18.232 -12.220 -1.981 1.00 88.69 281 ALA A C 1
ATOM 2127 O O . ALA A 1 281 ? -17.479 -11.777 -2.845 1.00 88.69 281 ALA A O 1
ATOM 2128 N N . LEU A 1 282 ? -19.135 -13.161 -2.249 1.00 87.06 282 LEU A N 1
ATOM 2129 C CA . LEU A 1 282 ? -19.511 -13.475 -3.624 1.00 87.06 282 LEU A CA 1
ATOM 2130 C C . LEU A 1 282 ? -20.368 -12.316 -4.147 1.00 87.06 282 LEU A C 1
ATOM 2132 O O . LEU A 1 282 ? -21.238 -11.843 -3.414 1.00 87.06 282 LEU A O 1
ATOM 2136 N N . SER A 1 283 ? -20.145 -11.877 -5.384 1.00 87.31 283 SER A N 1
ATOM 2137 C CA . SER A 1 283 ? -21.011 -10.871 -6.000 1.00 87.31 283 SER A CA 1
ATOM 2138 C C . SER A 1 283 ? -22.429 -11.416 -6.181 1.00 87.31 283 SER A C 1
ATOM 2140 O O . SER A 1 283 ? -22.629 -12.630 -6.263 1.00 87.31 283 SER A O 1
ATOM 2142 N N . ASP A 1 284 ? -23.425 -10.532 -6.285 1.00 82.81 284 ASP A N 1
ATOM 2143 C CA . ASP A 1 284 ? -24.846 -10.915 -6.382 1.00 82.81 284 ASP A CA 1
ATOM 2144 C C . ASP A 1 284 ? -25.135 -11.900 -7.534 1.00 82.81 284 ASP A C 1
ATOM 2146 O O . ASP A 1 284 ? -26.030 -12.739 -7.445 1.00 82.81 284 ASP A O 1
ATOM 2150 N N . ASN A 1 285 ? -24.342 -11.827 -8.609 1.00 84.50 285 ASN A N 1
ATOM 2151 C CA . ASN A 1 285 ? -24.462 -12.689 -9.786 1.00 84.50 285 ASN A CA 1
ATOM 2152 C C . ASN A 1 285 ? -23.653 -13.994 -9.681 1.00 84.50 285 ASN A C 1
ATOM 2154 O O . ASN A 1 285 ? -23.660 -14.787 -10.619 1.00 84.50 285 ASN A O 1
ATOM 2158 N N . ALA A 1 286 ? -22.927 -14.210 -8.581 1.00 79.75 286 ALA A N 1
ATOM 2159 C CA . ALA A 1 286 ? -22.054 -15.358 -8.335 1.00 79.75 286 ALA A CA 1
ATOM 2160 C C . ALA A 1 286 ? -20.925 -15.576 -9.366 1.00 79.75 286 ALA A C 1
ATOM 2162 O O . ALA A 1 286 ? -20.322 -16.647 -9.411 1.00 79.75 286 ALA A O 1
ATOM 2163 N N . THR A 1 287 ? -20.611 -14.570 -10.189 1.00 84.88 287 THR A N 1
ATOM 2164 C CA . THR A 1 287 ? -19.573 -14.641 -11.237 1.00 84.88 287 THR A CA 1
ATOM 2165 C C . THR A 1 287 ? -18.226 -14.061 -10.813 1.00 84.88 287 THR A C 1
ATOM 2167 O O . THR A 1 287 ? -17.244 -14.193 -11.541 1.00 84.88 287 THR A O 1
ATOM 2170 N N . SER A 1 288 ? -18.182 -13.356 -9.684 1.00 87.81 288 SER A N 1
ATOM 2171 C CA . SER A 1 288 ? -16.980 -12.710 -9.157 1.00 87.81 288 SER A CA 1
ATOM 2172 C C . SER A 1 288 ? -17.000 -12.690 -7.630 1.00 87.81 288 SER A C 1
ATOM 2174 O O . SER A 1 288 ? -18.022 -12.953 -6.997 1.00 87.81 288 SER A O 1
ATOM 2176 N N . ILE A 1 289 ? -15.848 -12.399 -7.041 1.00 90.06 289 ILE A N 1
ATOM 2177 C CA . ILE A 1 289 ? -15.640 -12.234 -5.609 1.00 90.06 289 ILE A CA 1
ATOM 2178 C C . ILE A 1 289 ? -15.249 -10.782 -5.372 1.00 90.06 289 ILE A C 1
ATOM 2180 O O . ILE A 1 289 ? -14.234 -10.315 -5.894 1.00 90.06 289 ILE A O 1
ATOM 2184 N N . ASP A 1 290 ? -16.049 -10.093 -4.571 1.00 91.62 290 ASP A N 1
ATOM 2185 C CA . ASP A 1 290 ? -15.814 -8.720 -4.160 1.00 91.62 290 ASP A CA 1
ATOM 2186 C C . ASP A 1 290 ? -15.013 -8.731 -2.854 1.00 91.62 290 ASP A C 1
ATOM 2188 O O . ASP A 1 290 ? -15.440 -9.244 -1.813 1.00 91.62 290 ASP A O 1
ATOM 2192 N N . VAL A 1 291 ? -13.789 -8.216 -2.936 1.00 92.81 291 VAL A N 1
ATOM 2193 C CA . VAL A 1 291 ? -12.826 -8.169 -1.837 1.00 92.81 291 VAL A CA 1
ATOM 2194 C C . VAL A 1 291 ? -12.817 -6.756 -1.271 1.00 92.81 291 VAL A C 1
ATOM 2196 O O . VAL A 1 291 ? -12.368 -5.816 -1.931 1.00 92.81 291 VAL A O 1
ATOM 2199 N N . ALA A 1 292 ? -13.293 -6.601 -0.038 1.00 93.31 292 ALA A N 1
ATOM 2200 C CA . ALA A 1 292 ? -13.240 -5.333 0.673 1.00 93.31 292 ALA A CA 1
ATOM 2201 C C . ALA A 1 292 ? -11.857 -5.173 1.314 1.00 93.31 292 ALA A C 1
ATOM 2203 O O . ALA A 1 292 ? -11.467 -5.953 2.184 1.00 93.31 292 ALA A O 1
ATOM 2204 N N . VAL A 1 293 ? -11.102 -4.163 0.888 1.00 92.75 293 VAL A N 1
ATOM 2205 C CA . VAL A 1 293 ? -9.758 -3.859 1.387 1.00 92.75 293 VAL A CA 1
ATOM 2206 C C . VAL A 1 293 ? -9.769 -2.510 2.078 1.00 92.75 293 VAL A C 1
ATOM 2208 O O . VAL A 1 293 ? -10.121 -1.491 1.488 1.00 92.75 293 VAL A O 1
ATOM 2211 N N . ARG A 1 294 ? -9.344 -2.484 3.336 1.00 91.56 294 ARG A N 1
ATOM 2212 C CA . ARG A 1 294 ? -9.164 -1.255 4.097 1.00 91.56 294 ARG A CA 1
ATOM 2213 C C . ARG A 1 294 ? -7.740 -0.752 3.940 1.00 91.56 294 ARG A C 1
ATOM 2215 O O . ARG A 1 294 ? -6.787 -1.438 4.308 1.00 91.56 294 ARG A O 1
ATOM 2222 N N . LEU A 1 295 ? -7.594 0.438 3.376 1.00 91.06 295 LEU A N 1
ATOM 2223 C CA . LEU A 1 295 ? -6.305 1.084 3.177 1.00 91.06 295 LEU A CA 1
ATOM 2224 C C . LEU A 1 295 ? -5.810 1.711 4.475 1.00 91.06 295 LEU A C 1
ATOM 2226 O O . LEU A 1 295 ? -6.596 2.121 5.328 1.00 91.06 295 LEU A O 1
ATOM 2230 N N . THR A 1 296 ? -4.492 1.805 4.619 1.00 87.00 296 THR A N 1
ATOM 2231 C CA . THR A 1 296 ? -3.888 2.631 5.667 1.00 87.00 296 THR A CA 1
ATOM 2232 C C . THR A 1 296 ? -3.992 4.113 5.281 1.00 87.00 296 THR A C 1
ATOM 2234 O O . THR A 1 296 ? -4.134 4.421 4.095 1.00 87.00 296 THR A O 1
ATOM 2237 N N . PRO A 1 297 ? -3.854 5.061 6.230 1.00 82.75 297 PRO A N 1
ATOM 2238 C CA . PRO A 1 297 ? -3.827 6.493 5.908 1.00 82.75 297 PRO A CA 1
ATOM 2239 C C . PRO A 1 297 ? -2.776 6.869 4.847 1.00 82.75 297 PRO A C 1
ATOM 2241 O O . PRO A 1 297 ? -2.987 7.779 4.052 1.00 82.75 297 PRO A O 1
ATOM 2244 N N . GLN A 1 298 ? -1.654 6.141 4.799 1.00 81.44 298 GLN A N 1
ATOM 2245 C CA . GLN A 1 298 ? -0.604 6.323 3.789 1.00 81.44 298 GLN A CA 1
ATOM 2246 C C . GLN A 1 298 ? -0.997 5.729 2.422 1.00 81.44 298 GLN A C 1
ATOM 2248 O O . GLN A 1 298 ? -0.629 6.273 1.381 1.00 81.44 298 GLN A O 1
ATOM 2253 N N . GLY A 1 299 ? -1.775 4.641 2.420 1.00 83.94 299 GLY A N 1
ATOM 2254 C CA . GLY A 1 299 ? -2.253 3.950 1.222 1.00 83.94 299 GLY A CA 1
ATOM 2255 C C . GLY A 1 299 ? -3.457 4.602 0.536 1.00 83.94 299 GLY A C 1
ATOM 2256 O O . GLY A 1 299 ? -3.765 4.246 -0.599 1.00 83.94 299 GLY A O 1
ATOM 2257 N N . GLU A 1 300 ? -4.130 5.580 1.154 1.00 87.38 300 GLU A N 1
ATOM 2258 C CA . GLU A 1 300 ? -5.325 6.219 0.569 1.00 87.38 300 GLU A CA 1
ATOM 2259 C C . GLU A 1 300 ? -5.070 6.905 -0.778 1.00 87.38 300 GLU A C 1
ATOM 2261 O O . GLU A 1 300 ? -5.988 7.037 -1.592 1.00 87.38 300 GLU A O 1
ATOM 2266 N N . SER A 1 301 ? -3.830 7.338 -1.011 1.00 87.50 301 SER A N 1
ATOM 2267 C CA . SER A 1 301 ? -3.394 7.972 -2.256 1.00 87.50 301 SER A CA 1
ATOM 2268 C C . SER A 1 301 ? -3.382 7.009 -3.447 1.00 87.50 301 SER A C 1
ATOM 2270 O O . SER A 1 301 ? -3.460 7.470 -4.585 1.00 87.50 301 SER A O 1
ATOM 2272 N N . ILE A 1 302 ? -3.343 5.697 -3.185 1.00 89.25 302 ILE A N 1
ATOM 2273 C CA . ILE A 1 302 ? -3.308 4.622 -4.183 1.00 89.25 302 ILE A CA 1
ATOM 2274 C C . ILE A 1 302 ? -4.718 4.314 -4.710 1.00 89.25 302 ILE A C 1
ATOM 2276 O O . ILE A 1 302 ? -4.866 3.758 -5.794 1.00 89.25 302 ILE A O 1
ATOM 2280 N N . ALA A 1 303 ? -5.779 4.709 -4.001 1.00 91.50 303 ALA A N 1
ATOM 2281 C CA . ALA A 1 303 ? -7.169 4.511 -4.417 1.00 91.50 303 ALA A CA 1
ATOM 2282 C C . ALA A 1 303 ? -7.598 5.496 -5.521 1.00 91.50 303 ALA A C 1
ATOM 2284 O O . ALA A 1 303 ? -8.521 6.291 -5.337 1.00 91.50 303 ALA A O 1
ATOM 2285 N N . ARG A 1 304 ? -6.918 5.482 -6.669 1.00 92.06 304 ARG A N 1
ATOM 2286 C CA . ARG A 1 304 ? -7.165 6.366 -7.815 1.00 92.06 304 ARG A CA 1
ATOM 2287 C C . ARG A 1 304 ? -7.550 5.577 -9.048 1.00 92.06 304 ARG A C 1
ATOM 2289 O O . ARG A 1 304 ? -7.161 4.426 -9.216 1.00 92.06 304 ARG A O 1
ATOM 2296 N N . ARG A 1 305 ? -8.305 6.213 -9.941 1.00 88.81 305 ARG A N 1
ATOM 2297 C CA . ARG A 1 305 ? -8.602 5.641 -11.255 1.00 88.81 305 ARG A CA 1
ATOM 2298 C C . ARG A 1 305 ? -7.289 5.314 -11.978 1.00 88.81 305 ARG A C 1
ATOM 2300 O O . ARG A 1 305 ? -6.420 6.172 -12.076 1.00 88.81 305 ARG A O 1
ATOM 2307 N N . GLY A 1 306 ? -7.184 4.092 -12.492 1.00 85.31 306 GLY A N 1
ATOM 2308 C CA . GLY A 1 306 ? -5.979 3.587 -13.155 1.00 85.31 306 GLY A CA 1
ATOM 2309 C C . GLY A 1 306 ? -5.094 2.708 -12.272 1.00 85.31 306 GLY A C 1
ATOM 2310 O O . GLY A 1 306 ? -4.223 2.042 -12.814 1.00 85.31 306 GLY A O 1
ATOM 2311 N N . SER A 1 307 ? -5.333 2.647 -10.956 1.00 91.81 307 SER A N 1
ATOM 2312 C CA . SER A 1 307 ? -4.628 1.702 -10.084 1.00 91.81 307 SER A CA 1
ATOM 2313 C C . SER A 1 307 ? -4.990 0.261 -10.420 1.00 91.81 307 SER A C 1
ATOM 2315 O O . SER A 1 307 ? -6.165 -0.075 -10.591 1.00 91.81 307 SER A O 1
ATOM 2317 N N . GLN A 1 308 ? -3.969 -0.584 -10.498 1.00 91.88 308 GLN A N 1
ATOM 2318 C CA . GLN A 1 308 ? -4.080 -1.978 -10.906 1.00 91.88 308 GLN A CA 1
ATOM 2319 C C . GLN A 1 308 ? -3.750 -2.880 -9.725 1.00 91.88 308 GLN A C 1
ATOM 2321 O O . GLN A 1 308 ? -2.712 -2.721 -9.089 1.00 91.88 308 GLN A O 1
ATOM 2326 N N . PHE A 1 309 ? -4.634 -3.829 -9.435 1.00 93.19 309 PHE A N 1
ATOM 2327 C CA . PHE A 1 309 ? -4.516 -4.739 -8.297 1.00 93.19 309 PHE A CA 1
ATOM 2328 C C . PHE A 1 309 ? -4.430 -6.167 -8.807 1.00 93.19 309 PHE A C 1
ATOM 2330 O O . PHE A 1 309 ? -5.187 -6.522 -9.703 1.00 93.19 309 PHE A O 1
ATOM 2337 N N . TRP A 1 310 ? -3.565 -6.998 -8.237 1.00 90.62 310 TRP A N 1
ATOM 2338 C CA . TRP A 1 310 ? -3.484 -8.417 -8.592 1.00 90.62 310 TRP A CA 1
ATOM 2339 C C . TRP A 1 310 ? -3.141 -9.275 -7.380 1.00 90.62 310 TRP A C 1
ATOM 2341 O O . TRP A 1 310 ? -2.611 -8.800 -6.372 1.00 90.62 310 TRP A O 1
ATOM 2351 N N . ILE A 1 311 ? -3.449 -10.566 -7.480 1.00 88.38 311 ILE A N 1
ATOM 2352 C CA . ILE A 1 311 ? -3.117 -11.552 -6.451 1.00 88.38 311 ILE A CA 1
ATOM 2353 C C . ILE A 1 311 ? -1.723 -12.096 -6.761 1.00 88.38 311 ILE A C 1
ATOM 2355 O O . ILE A 1 311 ? -1.493 -12.655 -7.834 1.00 88.38 311 ILE A O 1
ATOM 2359 N N . VAL A 1 312 ? -0.779 -11.939 -5.830 1.00 82.62 312 VAL A N 1
ATOM 2360 C CA . VAL A 1 312 ? 0.590 -12.435 -6.016 1.00 82.62 312 VAL A CA 1
ATOM 2361 C C . VAL A 1 312 ? 0.577 -13.958 -5.925 1.00 82.62 312 VAL A C 1
ATOM 2363 O O . VAL A 1 312 ? 0.201 -14.532 -4.902 1.00 82.62 312 VAL A O 1
ATOM 2366 N N . ARG A 1 313 ? 0.987 -14.619 -7.010 1.00 73.94 313 ARG A N 1
ATOM 2367 C CA . ARG A 1 313 ? 1.095 -16.078 -7.083 1.00 73.94 313 ARG A CA 1
ATOM 2368 C C . ARG A 1 313 ? 2.568 -16.491 -6.953 1.00 73.94 313 ARG A C 1
ATOM 2370 O O . ARG A 1 313 ? 3.406 -15.888 -7.626 1.00 73.94 313 ARG A O 1
ATOM 2377 N N . PRO A 1 314 ? 2.901 -17.518 -6.149 1.00 57.94 314 PRO A N 1
ATOM 2378 C CA . PRO A 1 314 ? 4.226 -18.118 -6.192 1.00 57.94 314 PRO A CA 1
ATOM 2379 C C . PRO A 1 314 ? 4.423 -18.747 -7.569 1.00 57.94 314 PRO A C 1
ATOM 2381 O O . PRO A 1 314 ? 3.683 -19.650 -7.963 1.00 57.94 314 PRO A O 1
ATOM 2384 N N . GLN A 1 315 ? 5.401 -18.249 -8.315 1.00 56.16 315 GLN A N 1
ATOM 2385 C CA . GLN A 1 315 ? 5.806 -18.861 -9.572 1.00 56.16 315 GLN A CA 1
ATOM 2386 C C . GLN A 1 315 ? 6.934 -19.841 -9.262 1.00 56.16 315 GLN A C 1
ATOM 2388 O O . GLN A 1 315 ? 8.031 -19.447 -8.858 1.00 56.16 315 GLN A O 1
ATOM 2393 N N . VAL A 1 316 ? 6.641 -21.132 -9.416 1.00 50.06 316 VAL A N 1
ATOM 2394 C CA . VAL A 1 316 ? 7.655 -22.182 -9.353 1.00 50.06 316 VAL A CA 1
ATOM 2395 C C . VAL A 1 316 ? 8.369 -22.181 -10.699 1.00 50.06 316 VAL A C 1
ATOM 2397 O O . VAL A 1 316 ? 7.850 -22.708 -11.678 1.00 50.06 316 VAL A O 1
ATOM 2400 N N . ASP A 1 317 ? 9.529 -21.532 -10.752 1.00 47.78 317 ASP A N 1
ATOM 2401 C CA . ASP A 1 317 ? 10.416 -21.565 -11.912 1.00 47.78 317 ASP A CA 1
ATOM 2402 C C . ASP A 1 317 ? 11.587 -22.525 -11.642 1.00 47.78 317 ASP A C 1
ATOM 2404 O O . ASP A 1 317 ? 12.059 -22.658 -10.510 1.00 47.78 317 ASP A O 1
ATOM 2408 N N . LEU A 1 318 ? 12.080 -23.181 -12.693 1.00 43.88 318 LEU A N 1
ATOM 2409 C CA . LEU A 1 318 ? 13.233 -24.090 -12.662 1.00 43.88 318 LEU A CA 1
ATOM 2410 C C . LEU A 1 318 ? 14.532 -23.378 -12.225 1.00 43.88 318 LEU A C 1
ATOM 2412 O O . LEU A 1 318 ? 15.473 -24.040 -11.798 1.00 43.88 318 LEU A O 1
ATOM 2416 N N . ALA A 1 319 ? 14.563 -22.039 -12.284 1.00 41.97 319 ALA A N 1
ATOM 2417 C CA . ALA A 1 319 ? 15.661 -21.168 -11.841 1.00 41.97 319 ALA A CA 1
ATOM 2418 C C . ALA A 1 319 ? 15.624 -20.795 -10.339 1.00 41.97 319 ALA A C 1
ATOM 2420 O O . ALA A 1 319 ? 16.425 -19.979 -9.882 1.00 41.97 319 ALA A O 1
ATOM 2421 N N . GLY A 1 320 ? 14.687 -21.356 -9.570 1.00 43.94 320 GLY A N 1
ATOM 2422 C CA . GLY A 1 320 ? 14.509 -21.077 -8.147 1.00 43.94 320 GLY A CA 1
ATOM 2423 C C . GLY A 1 320 ? 13.104 -20.575 -7.825 1.00 43.94 320 GLY A C 1
ATOM 2424 O O . GLY A 1 320 ? 12.438 -19.916 -8.624 1.00 43.94 320 GLY A O 1
ATOM 2425 N N . VAL A 1 321 ? 12.646 -20.894 -6.618 1.00 45.69 321 VAL A N 1
ATOM 2426 C CA . VAL A 1 321 ? 11.286 -20.594 -6.167 1.00 45.69 321 VAL A CA 1
ATOM 2427 C C . VAL A 1 321 ? 11.208 -19.129 -5.721 1.00 45.69 321 VAL A C 1
ATOM 2429 O O . VAL A 1 321 ? 11.773 -18.761 -4.692 1.00 45.69 321 VAL A O 1
ATOM 2432 N N . ARG A 1 322 ? 10.512 -18.274 -6.483 1.00 49.03 322 ARG A N 1
ATOM 2433 C CA . ARG A 1 322 ? 10.153 -16.911 -6.046 1.00 49.03 322 ARG A CA 1
ATOM 2434 C C . ARG A 1 322 ? 8.773 -16.937 -5.388 1.00 49.03 322 ARG A C 1
ATOM 2436 O O . ARG A 1 322 ? 7.849 -17.555 -5.911 1.00 49.03 322 ARG A O 1
ATOM 2443 N N . GLY A 1 323 ? 8.628 -16.258 -4.250 1.00 51.28 323 GLY A N 1
ATOM 2444 C CA . GLY A 1 323 ? 7.373 -16.223 -3.495 1.00 51.28 323 GLY A CA 1
ATOM 2445 C C . GLY A 1 323 ? 7.177 -17.403 -2.537 1.00 51.28 323 GLY A C 1
ATOM 2446 O O . GLY A 1 323 ? 6.037 -17.723 -2.207 1.00 51.28 323 GLY A O 1
ATOM 2447 N N . LEU A 1 324 ? 8.250 -18.056 -2.070 1.00 52.06 324 LEU A N 1
ATOM 2448 C CA . LEU A 1 324 ? 8.171 -19.114 -1.044 1.00 52.06 324 LEU A CA 1
ATOM 2449 C C . LEU A 1 324 ? 7.540 -18.607 0.264 1.00 52.06 324 LEU A C 1
ATOM 2451 O O . LEU A 1 324 ? 6.883 -19.381 0.959 1.00 52.06 324 LEU A O 1
ATOM 2455 N N . GLU A 1 325 ? 7.636 -17.303 0.547 1.00 52.16 325 GLU A N 1
ATOM 2456 C CA . GLU A 1 325 ? 6.904 -16.646 1.636 1.00 52.16 325 GLU A CA 1
ATOM 2457 C C . GLU A 1 325 ? 5.371 -16.800 1.534 1.00 52.16 325 GLU A C 1
ATOM 2459 O O . GLU A 1 325 ? 4.683 -16.702 2.546 1.00 52.16 325 GLU A O 1
ATOM 2464 N N . THR A 1 326 ? 4.836 -17.114 0.346 1.00 50.22 326 THR A N 1
ATOM 2465 C CA . THR A 1 326 ? 3.398 -17.357 0.094 1.00 50.22 326 THR A CA 1
ATOM 2466 C C . THR A 1 326 ? 3.010 -18.835 0.047 1.00 50.22 326 THR A C 1
ATOM 2468 O O . THR A 1 326 ? 1.830 -19.162 -0.043 1.00 50.22 326 THR A O 1
ATOM 2471 N N . VAL A 1 327 ? 3.992 -19.742 0.081 1.00 49.97 327 VAL A N 1
ATOM 2472 C CA . VAL A 1 327 ? 3.752 -21.195 0.047 1.00 49.97 327 VAL A CA 1
ATOM 2473 C C . VAL A 1 327 ? 3.380 -21.719 1.438 1.00 49.97 327 VAL A C 1
ATOM 2475 O O . VAL A 1 327 ? 2.622 -22.678 1.549 1.00 49.97 327 VAL A O 1
ATOM 2478 N N . ILE A 1 328 ? 3.881 -21.070 2.496 1.00 50.66 328 ILE A N 1
ATOM 2479 C CA . ILE A 1 328 ? 3.595 -21.402 3.905 1.00 50.66 328 ILE A CA 1
ATOM 2480 C C . ILE A 1 328 ? 2.835 -20.254 4.614 1.00 50.66 328 ILE A C 1
ATOM 2482 O O . ILE A 1 328 ? 2.282 -20.461 5.691 1.00 50.66 328 ILE A O 1
ATOM 2486 N N . GLY A 1 329 ? 2.771 -19.059 4.010 1.00 52.69 329 GLY A N 1
ATOM 2487 C CA . GLY A 1 329 ? 2.100 -17.869 4.551 1.00 52.69 329 GLY A CA 1
ATOM 2488 C C . GLY A 1 329 ? 0.814 -17.470 3.816 1.00 52.69 329 GLY A C 1
ATOM 2489 O O . GLY A 1 329 ? 0.450 -18.050 2.792 1.00 52.69 329 GLY A O 1
ATOM 2490 N N . ASP A 1 330 ? 0.125 -16.455 4.340 1.00 55.28 330 ASP A N 1
ATOM 2491 C CA . ASP A 1 330 ? -1.091 -15.909 3.734 1.00 55.28 330 ASP A CA 1
ATOM 2492 C C . ASP A 1 330 ? -0.811 -15.311 2.348 1.00 55.28 330 ASP A C 1
ATOM 2494 O O . ASP A 1 330 ? 0.206 -14.653 2.114 1.00 55.28 330 ASP A O 1
ATOM 2498 N N . LYS A 1 331 ? -1.739 -15.514 1.409 1.00 67.56 331 LYS A N 1
ATOM 2499 C CA . LYS A 1 331 ? -1.639 -14.925 0.069 1.00 67.56 331 LYS A CA 1
ATOM 2500 C C . LYS A 1 331 ? -1.769 -13.405 0.129 1.00 67.56 331 LYS A C 1
ATOM 2502 O O . LYS A 1 331 ? -2.573 -12.872 0.898 1.00 67.56 331 LYS A O 1
ATOM 2507 N N . LEU A 1 332 ? -0.983 -12.727 -0.707 1.00 79.00 332 LEU A N 1
ATOM 2508 C CA . LEU A 1 332 ? -0.824 -11.271 -0.706 1.00 79.00 332 LEU A CA 1
ATOM 2509 C C . LEU A 1 332 ? -1.498 -10.653 -1.936 1.00 79.00 332 LEU A C 1
ATOM 2511 O O . LEU A 1 332 ? -1.407 -11.198 -3.041 1.00 79.00 332 LEU A O 1
ATOM 2515 N N . LEU A 1 333 ? -2.118 -9.487 -1.758 1.00 88.38 333 LEU A N 1
ATOM 2516 C CA . LEU A 1 333 ? -2.455 -8.594 -2.867 1.00 88.38 333 LEU A CA 1
ATOM 2517 C C . LEU A 1 333 ? -1.275 -7.667 -3.139 1.00 88.38 333 LEU A C 1
ATOM 2519 O O . LEU A 1 333 ? -0.636 -7.173 -2.209 1.00 88.38 333 LEU A O 1
ATOM 2523 N N . ALA A 1 334 ? -1.048 -7.362 -4.409 1.00 89.69 334 ALA A N 1
ATOM 2524 C CA . ALA A 1 334 ? -0.164 -6.289 -4.826 1.00 89.69 334 ALA A CA 1
ATOM 2525 C C . ALA A 1 334 ? -0.940 -5.208 -5.582 1.00 89.69 334 ALA A C 1
ATOM 2527 O O . ALA A 1 334 ? -2.011 -5.467 -6.140 1.00 89.69 334 ALA A O 1
ATOM 2528 N N . VAL A 1 335 ? -0.400 -3.992 -5.565 1.00 91.94 335 VAL A N 1
ATOM 2529 C CA . VAL A 1 335 ? -0.950 -2.853 -6.297 1.00 91.94 335 VAL A CA 1
ATOM 2530 C C . VAL A 1 335 ? 0.137 -2.057 -6.996 1.00 91.94 335 VAL A C 1
ATOM 2532 O O . VAL A 1 335 ? 1.201 -1.810 -6.424 1.00 91.94 335 VAL A O 1
ATOM 2535 N N . GLU A 1 336 ? -0.189 -1.609 -8.203 1.00 89.81 336 GLU A N 1
ATOM 2536 C CA . GLU A 1 336 ? 0.510 -0.559 -8.932 1.00 89.81 336 GLU A CA 1
ATOM 2537 C C . GLU A 1 336 ? -0.388 0.694 -8.939 1.00 89.81 336 GLU A C 1
ATOM 2539 O O . GLU A 1 336 ? -1.522 0.627 -9.432 1.00 89.81 336 GLU A O 1
ATOM 2544 N N . PRO A 1 337 ? 0.044 1.819 -8.338 1.00 88.62 337 PRO A N 1
ATOM 2545 C CA . PRO A 1 337 ? -0.738 3.047 -8.296 1.00 88.62 337 PRO A CA 1
ATOM 2546 C C . PRO A 1 337 ? -0.956 3.635 -9.691 1.00 88.62 337 PRO A C 1
ATOM 2548 O O . PRO A 1 337 ? -0.035 3.716 -10.498 1.00 88.62 337 PRO A O 1
ATOM 2551 N N . GLY A 1 338 ? -2.174 4.104 -9.951 1.00 83.88 338 GLY A N 1
ATOM 2552 C CA . GLY A 1 338 ? -2.478 4.888 -11.143 1.00 83.88 338 GLY A CA 1
ATOM 2553 C C . GLY A 1 338 ? -1.903 6.313 -11.085 1.00 83.88 338 GLY A C 1
ATOM 2554 O O . GLY A 1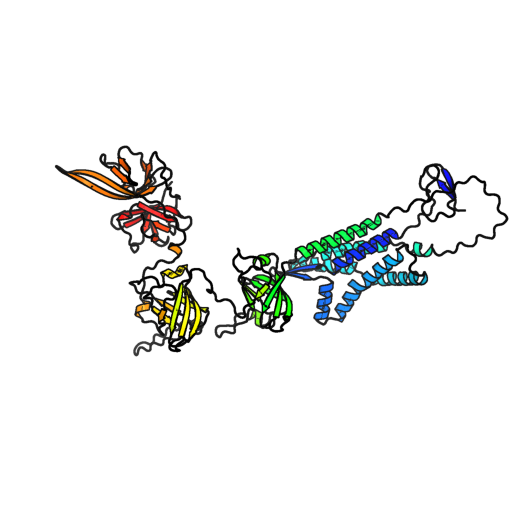 338 ? -1.327 6.721 -10.071 1.00 83.88 338 GLY A O 1
ATOM 2555 N N . PRO A 1 339 ? -2.103 7.108 -12.152 1.00 81.38 339 PRO A N 1
ATOM 2556 C CA . PRO A 1 339 ? -1.658 8.499 -12.222 1.00 81.38 339 PRO A CA 1
ATOM 2557 C C . PRO A 1 339 ? -2.102 9.338 -11.011 1.00 81.38 339 PRO A C 1
ATOM 2559 O O . PRO A 1 339 ? -3.242 9.242 -10.543 1.00 81.38 339 PRO A O 1
ATOM 2562 N N . LEU A 1 340 ? -1.198 10.179 -10.492 1.00 79.88 340 LEU A N 1
ATOM 2563 C CA . LEU A 1 340 ? -1.418 10.975 -9.271 1.00 79.88 340 LEU A CA 1
ATOM 2564 C C . LEU A 1 340 ? -2.542 12.017 -9.415 1.00 79.88 340 LEU A C 1
ATOM 2566 O O . LEU A 1 340 ? -3.164 12.401 -8.422 1.00 79.88 340 LEU A O 1
ATOM 2570 N N . ASP A 1 341 ? -2.811 12.456 -10.639 1.00 84.12 341 ASP A N 1
ATOM 2571 C CA . ASP A 1 341 ? -3.890 13.362 -11.035 1.00 84.12 341 ASP A CA 1
ATOM 2572 C C . ASP A 1 341 ? -5.239 12.647 -11.244 1.00 84.12 341 ASP A C 1
ATOM 2574 O O . ASP A 1 341 ? -6.280 13.297 -11.373 1.00 84.12 341 ASP A O 1
ATOM 2578 N N . GLY A 1 342 ? -5.257 11.312 -11.202 1.00 80.94 342 GLY A N 1
ATOM 2579 C CA . GLY A 1 342 ? -6.468 10.511 -11.331 1.00 80.94 342 GLY A CA 1
ATOM 2580 C C . GLY A 1 342 ? -7.461 10.731 -10.175 1.00 80.94 342 GLY A C 1
ATOM 2581 O O . GLY A 1 342 ? -7.051 10.859 -9.011 1.00 80.94 342 GLY A O 1
ATOM 2582 N N . PRO A 1 343 ? -8.786 10.736 -10.446 1.00 89.38 343 PRO A N 1
ATOM 2583 C CA . PRO A 1 343 ? -9.803 10.891 -9.412 1.00 89.38 343 PRO A CA 1
ATOM 2584 C C . PRO A 1 343 ? -9.801 9.703 -8.447 1.00 89.38 343 PRO A C 1
ATOM 2586 O O . PRO A 1 343 ? -9.627 8.546 -8.847 1.00 89.38 343 PRO A O 1
ATOM 2589 N N . LEU A 1 344 ? -10.052 9.991 -7.169 1.00 90.25 344 LEU A N 1
ATOM 2590 C CA . LEU A 1 344 ? -10.188 8.968 -6.139 1.00 90.25 344 LEU A CA 1
ATOM 2591 C C . LEU A 1 344 ? -11.357 8.035 -6.473 1.00 90.25 344 LEU A C 1
ATOM 2593 O O . LEU A 1 344 ? -12.459 8.493 -6.769 1.00 90.25 344 LEU A O 1
ATOM 2597 N N . THR A 1 345 ? -11.107 6.733 -6.429 1.00 90.62 345 THR A N 1
ATOM 2598 C CA . THR A 1 345 ? -12.056 5.683 -6.807 1.00 90.62 345 THR A CA 1
ATOM 2599 C C . THR A 1 345 ? -12.084 4.620 -5.712 1.00 90.62 345 THR A C 1
ATOM 2601 O O . THR A 1 345 ? -11.057 4.330 -5.108 1.00 90.62 345 THR A O 1
ATOM 2604 N N . SER A 1 346 ? -13.261 4.066 -5.423 1.00 90.50 346 SER A N 1
ATOM 2605 C CA . SER A 1 346 ? -13.447 3.039 -4.388 1.00 90.50 346 SER A CA 1
ATOM 2606 C C . SER A 1 346 ? -13.705 1.643 -4.945 1.00 90.50 346 SER A C 1
ATOM 2608 O O . SER A 1 346 ? -13.657 0.696 -4.176 1.00 90.50 346 SER A O 1
ATOM 2610 N N . ARG A 1 347 ? -13.981 1.507 -6.246 1.00 92.88 347 ARG A N 1
ATOM 2611 C CA . ARG A 1 347 ? -14.263 0.228 -6.906 1.00 92.88 347 ARG A CA 1
ATOM 2612 C C . ARG A 1 347 ? -13.246 -0.060 -7.994 1.00 92.88 347 ARG A C 1
ATOM 2614 O O . ARG A 1 347 ? -13.024 0.782 -8.864 1.00 92.88 347 ARG A O 1
ATOM 2621 N N . PHE A 1 348 ? -12.681 -1.257 -7.957 1.00 94.25 348 PHE A N 1
ATOM 2622 C CA . PHE A 1 348 ? -11.635 -1.698 -8.866 1.00 94.25 348 PHE A CA 1
ATOM 2623 C C . PHE A 1 348 ? -11.926 -3.093 -9.399 1.00 94.25 348 PHE A C 1
ATOM 2625 O O . PHE A 1 348 ? -12.588 -3.904 -8.754 1.00 94.25 348 PHE A O 1
ATOM 2632 N N . VAL A 1 349 ? -11.393 -3.370 -10.583 1.00 92.19 349 VAL A N 1
ATOM 2633 C CA . VAL A 1 349 ? -11.354 -4.718 -11.144 1.00 92.19 349 VAL A CA 1
ATOM 2634 C C . VAL A 1 349 ? -9.942 -5.241 -10.941 1.00 92.19 349 VAL A C 1
ATOM 2636 O O . VAL A 1 349 ? -8.973 -4.593 -11.340 1.00 92.19 349 VAL A O 1
ATOM 2639 N N . GLY A 1 350 ? -9.834 -6.380 -10.273 1.00 90.62 350 GLY A N 1
ATOM 2640 C CA . GLY A 1 350 ? -8.576 -7.059 -10.042 1.00 90.62 350 GLY A CA 1
ATOM 2641 C C . GLY A 1 350 ? -8.103 -7.805 -11.286 1.00 90.62 350 GLY A C 1
ATOM 2642 O O . GLY A 1 350 ? -8.888 -8.459 -11.973 1.00 90.62 350 GLY A O 1
ATOM 2643 N N . LEU A 1 351 ? -6.810 -7.709 -11.566 1.00 88.75 351 LEU A N 1
ATOM 2644 C CA . LEU A 1 351 ? -6.121 -8.459 -12.604 1.00 88.75 351 LEU A CA 1
ATOM 2645 C C . LEU A 1 351 ? -5.768 -9.860 -12.089 1.00 88.75 351 LEU A C 1
ATOM 2647 O O . LEU A 1 351 ? -5.385 -10.045 -10.930 1.00 88.75 351 LEU A O 1
ATOM 2651 N N . GLU A 1 352 ? -5.882 -10.851 -12.969 1.00 79.12 352 GLU A N 1
ATOM 2652 C CA . GLU A 1 352 ? -5.510 -12.241 -12.670 1.00 79.12 352 GLU A CA 1
ATOM 2653 C C . GLU A 1 352 ? -3.990 -12.458 -12.701 1.00 79.12 352 GLU A C 1
ATOM 2655 O O . GLU A 1 352 ? -3.469 -13.336 -12.010 1.00 79.12 352 GLU A O 1
ATOM 2660 N N . GLU A 1 353 ? -3.283 -11.632 -13.473 1.00 76.94 353 GLU A N 1
ATOM 2661 C CA . GLU A 1 353 ? -1.836 -11.665 -13.668 1.00 76.94 353 GLU A CA 1
ATOM 2662 C C . GLU A 1 353 ? -1.218 -10.292 -13.367 1.00 76.94 353 GLU A C 1
ATOM 2664 O O . GLU A 1 353 ? -1.889 -9.266 -13.523 1.00 76.94 353 GLU A O 1
ATOM 2669 N N . PRO A 1 354 ? 0.051 -10.247 -12.914 1.00 79.44 354 PRO A N 1
ATOM 2670 C CA . PRO A 1 354 ? 0.749 -8.987 -12.700 1.00 79.44 354 PRO A CA 1
ATOM 2671 C C . PRO A 1 354 ? 0.864 -8.200 -14.014 1.00 79.44 354 PRO A C 1
ATOM 2673 O O . PRO A 1 354 ? 1.112 -8.802 -15.064 1.00 79.44 354 PRO A O 1
ATOM 2676 N N . PRO A 1 355 ? 0.749 -6.863 -13.974 1.00 77.69 355 PRO A N 1
ATOM 2677 C CA . PRO A 1 355 ? 0.986 -6.051 -15.156 1.00 77.69 355 PRO A CA 1
ATOM 2678 C C . PRO A 1 355 ? 2.428 -6.219 -15.644 1.00 77.69 355 PRO A C 1
ATOM 2680 O O . PRO A 1 355 ? 3.371 -6.337 -14.856 1.00 77.69 355 PRO A O 1
ATOM 2683 N N . LEU A 1 356 ? 2.603 -6.260 -16.966 1.00 74.25 356 LEU A N 1
ATOM 2684 C CA . LEU A 1 356 ? 3.918 -6.447 -17.571 1.00 74.25 356 LEU A CA 1
ATOM 2685 C C . LEU A 1 356 ? 4.810 -5.217 -17.303 1.00 74.25 356 LEU A C 1
ATOM 2687 O O . LEU A 1 356 ? 4.316 -4.097 -17.425 1.00 74.25 356 LEU A O 1
ATOM 2691 N N . PRO A 1 357 ? 6.121 -5.386 -17.021 1.00 63.72 357 PRO A N 1
ATOM 2692 C CA . PRO A 1 357 ? 6.995 -4.311 -16.523 1.00 63.72 357 PRO A CA 1
ATOM 2693 C C . PRO A 1 357 ? 7.202 -3.094 -17.440 1.00 63.72 357 PRO A C 1
ATOM 2695 O O . PRO A 1 357 ? 7.854 -2.145 -17.026 1.00 63.72 357 PRO A O 1
ATOM 2698 N N . ASP A 1 358 ? 6.691 -3.119 -18.670 1.00 70.25 358 ASP A N 1
ATOM 2699 C CA . ASP A 1 358 ? 6.790 -2.016 -19.629 1.00 70.25 358 ASP A CA 1
ATOM 2700 C C . ASP A 1 358 ? 5.443 -1.735 -20.339 1.00 70.25 358 ASP A C 1
ATOM 2702 O O . ASP A 1 358 ? 5.375 -0.949 -21.288 1.00 70.25 358 ASP A O 1
ATOM 2706 N N . ALA A 1 359 ? 4.349 -2.372 -19.901 1.00 65.88 359 ALA A N 1
ATOM 2707 C CA . ALA A 1 359 ? 3.029 -2.152 -20.483 1.00 65.88 359 ALA A CA 1
ATOM 2708 C C . ALA A 1 359 ? 2.504 -0.755 -20.118 1.00 65.88 359 ALA A C 1
ATOM 2710 O O . ALA A 1 359 ? 2.410 -0.403 -18.946 1.00 65.88 359 ALA A O 1
ATOM 2711 N N . GLY A 1 360 ? 2.137 0.037 -21.130 1.00 65.12 360 GLY A N 1
ATOM 2712 C CA . GLY A 1 360 ? 1.551 1.367 -20.931 1.00 65.12 360 GLY A CA 1
ATOM 2713 C C . GLY A 1 360 ? 2.555 2.508 -20.738 1.00 65.12 360 GLY A C 1
ATOM 2714 O O . GLY A 1 360 ? 2.142 3.601 -20.361 1.00 65.12 360 GLY A O 1
ATOM 2715 N N . ILE A 1 361 ? 3.849 2.296 -21.012 1.00 71.19 361 ILE A N 1
ATOM 2716 C CA . ILE A 1 361 ? 4.826 3.394 -21.041 1.00 71.19 361 ILE A CA 1
ATOM 2717 C C . ILE A 1 361 ? 4.472 4.370 -22.174 1.00 71.19 361 ILE A C 1
ATOM 2719 O O . ILE A 1 361 ? 4.587 4.037 -23.358 1.00 71.19 361 ILE A O 1
ATOM 2723 N N . GLU A 1 362 ? 4.075 5.594 -21.817 1.00 70.00 362 GLU A N 1
ATOM 2724 C CA . GLU A 1 362 ? 3.809 6.652 -22.792 1.00 70.00 362 GLU A CA 1
ATOM 2725 C C . GLU A 1 362 ? 5.072 7.006 -23.583 1.00 70.00 362 GLU A C 1
ATOM 2727 O O . GLU A 1 362 ? 6.165 7.180 -23.040 1.00 70.00 362 GLU A O 1
ATOM 2732 N N . GLY A 1 363 ? 4.918 7.103 -24.903 1.00 78.19 363 GLY A N 1
ATOM 2733 C CA . GLY A 1 363 ? 6.022 7.399 -25.805 1.00 78.19 363 GLY A CA 1
ATOM 2734 C C . GLY A 1 363 ? 7.004 6.243 -26.009 1.00 78.19 363 GLY A C 1
ATOM 2735 O O . GLY A 1 363 ? 8.049 6.479 -26.603 1.00 78.19 363 GLY A O 1
ATOM 2736 N N . GLY A 1 364 ? 6.723 5.011 -25.565 1.00 84.12 364 GLY A N 1
ATOM 2737 C CA . GLY A 1 364 ? 7.522 3.829 -25.925 1.00 84.12 364 GLY A CA 1
ATOM 2738 C C . GLY A 1 364 ? 7.441 3.506 -27.426 1.00 84.12 364 GLY A C 1
ATOM 2739 O O . GLY A 1 364 ? 6.421 3.769 -28.060 1.00 84.12 364 GLY A O 1
ATOM 2740 N N . LEU A 1 365 ? 8.522 2.990 -28.023 1.00 89.94 365 LEU A N 1
ATOM 2741 C CA . LEU A 1 365 ? 8.542 2.573 -29.434 1.00 89.94 365 LEU A CA 1
ATOM 2742 C C . LEU A 1 365 ? 7.965 1.163 -29.539 1.00 89.94 365 LEU A C 1
ATOM 2744 O O . LEU A 1 365 ? 8.565 0.215 -29.032 1.00 89.94 365 LEU A O 1
ATOM 2748 N N . ALA A 1 366 ? 6.812 1.039 -30.193 1.00 89.62 366 ALA A N 1
ATOM 2749 C CA . ALA A 1 366 ? 6.169 -0.247 -30.441 1.00 89.62 366 ALA A CA 1
ATOM 2750 C C . ALA A 1 366 ? 6.757 -0.893 -31.702 1.00 89.62 366 ALA A C 1
ATOM 2752 O O . ALA A 1 366 ? 6.734 -0.284 -32.769 1.00 89.62 366 ALA A O 1
ATOM 2753 N N . ILE A 1 367 ? 7.257 -2.122 -31.597 1.00 93.62 367 ILE A N 1
ATOM 2754 C CA . ILE A 1 367 ? 7.805 -2.897 -32.721 1.00 93.62 367 ILE A CA 1
ATOM 2755 C C . ILE A 1 367 ? 7.221 -4.306 -32.730 1.00 93.62 367 ILE A C 1
ATOM 2757 O O . ILE A 1 367 ? 6.719 -4.788 -31.715 1.00 93.62 367 ILE A O 1
ATOM 2761 N N . VAL A 1 368 ? 7.283 -4.970 -33.880 1.00 91.75 368 VAL A N 1
ATOM 2762 C CA . VAL A 1 368 ? 6.774 -6.333 -34.055 1.00 91.75 368 VAL A CA 1
ATOM 2763 C C . VAL A 1 368 ? 7.900 -7.235 -34.537 1.00 91.75 368 VAL A C 1
ATOM 2765 O O . VAL A 1 368 ? 8.487 -6.991 -35.589 1.00 91.75 368 VAL A O 1
ATOM 2768 N N . PHE A 1 369 ? 8.178 -8.293 -33.787 1.00 93.25 369 PHE A N 1
ATOM 2769 C CA . PHE A 1 369 ? 9.065 -9.366 -34.210 1.00 93.25 369 PHE A CA 1
ATOM 2770 C C . PHE A 1 369 ? 8.278 -10.428 -34.964 1.00 93.25 369 PHE A C 1
ATOM 2772 O O . PHE A 1 369 ? 7.233 -10.878 -34.497 1.00 93.25 369 PHE A O 1
ATOM 2779 N N . GLN A 1 370 ? 8.800 -10.838 -36.112 1.00 92.00 370 GLN A N 1
ATOM 2780 C CA . GLN A 1 370 ? 8.288 -11.951 -36.896 1.00 92.00 370 GLN A CA 1
ATOM 2781 C C . GLN A 1 370 ? 9.222 -13.146 -36.730 1.00 92.00 370 GLN A C 1
ATOM 2783 O O . GLN A 1 370 ? 10.404 -13.067 -37.063 1.00 92.00 370 GLN A O 1
ATOM 2788 N N . ALA A 1 371 ? 8.685 -14.246 -36.214 1.00 90.44 371 ALA A N 1
ATOM 2789 C CA . ALA A 1 371 ? 9.420 -15.485 -35.995 1.00 90.44 371 ALA A CA 1
ATOM 2790 C C . ALA A 1 371 ? 8.661 -16.678 -36.585 1.00 90.44 371 ALA A C 1
ATOM 2792 O O . ALA A 1 371 ? 7.438 -16.659 -36.712 1.00 90.44 371 ALA A O 1
ATOM 2793 N N . THR A 1 372 ? 9.377 -17.749 -36.923 1.00 87.00 372 THR A N 1
ATOM 2794 C CA . THR A 1 372 ? 8.755 -18.996 -37.407 1.00 87.00 372 THR A CA 1
ATOM 2795 C C . THR A 1 372 ? 8.171 -19.837 -36.267 1.00 87.00 372 THR A C 1
ATOM 2797 O O . THR A 1 372 ? 7.291 -20.664 -36.497 1.00 87.00 372 THR A O 1
ATOM 2800 N N . LYS A 1 373 ? 8.647 -19.629 -35.032 1.00 84.00 373 LYS A N 1
ATOM 2801 C CA . LYS A 1 373 ? 8.245 -20.357 -33.821 1.00 84.00 373 LYS A CA 1
ATOM 2802 C C . LYS A 1 373 ? 8.112 -19.399 -32.641 1.00 84.00 373 LYS A C 1
ATOM 2804 O O . LYS A 1 373 ? 8.777 -18.370 -32.596 1.00 84.00 373 LYS A O 1
ATOM 2809 N N . ALA A 1 374 ? 7.278 -19.761 -31.668 1.00 79.62 374 ALA A N 1
ATOM 2810 C CA . ALA A 1 374 ? 7.060 -18.974 -30.450 1.00 79.62 374 ALA A CA 1
ATOM 2811 C C . ALA A 1 374 ? 8.103 -19.252 -29.346 1.00 79.62 374 ALA A C 1
ATOM 2813 O O . ALA A 1 374 ? 7.979 -18.739 -28.232 1.00 79.62 374 ALA A O 1
ATOM 2814 N N . ASP A 1 375 ? 9.114 -20.076 -29.634 1.00 75.00 375 ASP A N 1
ATOM 2815 C CA . ASP A 1 375 ? 10.104 -20.548 -28.666 1.00 75.00 375 ASP A CA 1
ATOM 2816 C C . ASP A 1 375 ? 10.849 -19.367 -28.023 1.00 75.00 375 ASP A C 1
ATOM 2818 O O . ASP A 1 375 ? 11.589 -18.634 -28.676 1.00 75.00 375 ASP A O 1
ATOM 2822 N N . GLY A 1 376 ? 10.638 -19.156 -26.721 1.00 76.25 376 GLY A N 1
ATOM 2823 C CA . GLY A 1 376 ? 11.274 -18.059 -25.986 1.00 76.25 376 GLY A CA 1
ATOM 2824 C C . GLY A 1 376 ? 10.689 -16.666 -26.260 1.00 76.25 376 GLY A C 1
ATOM 2825 O O . GLY A 1 376 ? 11.296 -15.676 -25.865 1.00 76.25 376 GLY A O 1
ATOM 2826 N N . LEU A 1 377 ? 9.511 -16.562 -26.883 1.00 81.56 377 LEU A N 1
ATOM 2827 C CA . LEU A 1 377 ? 8.830 -15.292 -27.167 1.00 81.56 377 LEU A CA 1
ATOM 2828 C C . LEU A 1 377 ? 7.558 -15.136 -26.335 1.00 81.56 377 LEU A C 1
ATOM 2830 O O . LEU A 1 377 ? 6.471 -14.956 -26.866 1.00 81.56 377 LEU A O 1
ATOM 2834 N N . GLY A 1 378 ? 7.671 -15.238 -25.014 1.00 82.50 378 GLY A N 1
ATOM 2835 C CA . GLY A 1 378 ? 6.554 -14.994 -24.098 1.00 82.50 378 GLY A CA 1
ATOM 2836 C C . GLY A 1 378 ? 6.407 -13.517 -23.701 1.00 82.50 378 GLY A C 1
ATOM 2837 O O . GLY A 1 378 ? 7.386 -12.767 -23.750 1.00 82.50 378 GLY A O 1
ATOM 2838 N N . PRO A 1 379 ? 5.221 -13.089 -23.231 1.00 82.00 379 PRO A N 1
ATOM 2839 C CA . PRO A 1 379 ? 5.058 -11.798 -22.569 1.00 82.00 379 PRO A CA 1
ATOM 2840 C C . PRO A 1 379 ? 6.058 -11.618 -21.415 1.00 82.00 379 PRO A C 1
ATOM 2842 O O . PRO A 1 379 ? 6.310 -12.535 -20.635 1.00 82.00 379 PRO A O 1
ATOM 2845 N N . GLY A 1 380 ? 6.653 -10.431 -21.314 1.00 80.25 380 GLY A N 1
ATOM 2846 C CA . GLY A 1 380 ? 7.658 -10.082 -20.308 1.00 80.25 380 GLY A CA 1
ATOM 2847 C C . GLY A 1 380 ? 9.093 -10.490 -20.659 1.00 80.25 380 GLY A C 1
ATOM 2848 O O . GLY A 1 380 ? 10.014 -10.112 -19.929 1.00 80.25 380 GLY A O 1
ATOM 2849 N N . VAL A 1 381 ? 9.313 -11.205 -21.771 1.00 87.19 381 VAL A N 1
ATOM 2850 C CA . VAL A 1 381 ? 10.662 -11.505 -22.273 1.00 87.19 381 VAL A CA 1
ATOM 2851 C C . VAL A 1 381 ? 11.415 -10.198 -22.543 1.00 87.19 381 VAL A C 1
ATOM 2853 O O . VAL A 1 381 ? 10.898 -9.327 -23.246 1.00 87.19 381 VAL A O 1
ATOM 2856 N N . PRO A 1 382 ? 12.621 -10.017 -21.981 1.00 89.81 382 PRO A N 1
ATOM 2857 C CA . PRO A 1 382 ? 13.373 -8.778 -22.119 1.00 89.81 382 PRO A CA 1
ATOM 2858 C C . PRO A 1 382 ? 14.017 -8.641 -23.504 1.00 89.81 382 PRO A C 1
ATOM 2860 O O . PRO A 1 382 ? 14.565 -9.601 -24.050 1.00 89.81 382 PRO A O 1
ATOM 2863 N N . VAL A 1 383 ? 14.019 -7.407 -24.013 1.00 92.75 383 VAL A N 1
ATOM 2864 C CA . VAL A 1 383 ? 14.794 -7.001 -25.193 1.00 92.75 383 VAL A CA 1
ATOM 2865 C C . VAL A 1 383 ? 16.067 -6.304 -24.727 1.00 92.75 383 VAL A C 1
ATOM 2867 O O . VAL A 1 383 ? 16.007 -5.386 -23.904 1.00 92.75 383 VAL A O 1
ATOM 2870 N N . PHE A 1 384 ? 17.213 -6.722 -25.249 1.00 91.94 384 PHE A N 1
ATOM 2871 C CA . PHE A 1 384 ? 18.540 -6.275 -24.853 1.00 91.94 384 PHE A CA 1
ATOM 2872 C C . PHE A 1 384 ? 19.285 -5.596 -26.007 1.00 91.94 384 PHE A C 1
ATOM 2874 O O . PHE A 1 384 ? 19.251 -6.047 -27.147 1.00 91.94 384 PHE A O 1
ATOM 2881 N N . TYR A 1 385 ? 20.023 -4.540 -25.675 1.00 92.12 385 TYR A N 1
ATOM 2882 C CA . TYR A 1 385 ? 21.049 -3.947 -26.525 1.00 92.12 385 TYR A CA 1
ATOM 2883 C C . TYR A 1 385 ? 22.370 -3.996 -25.765 1.00 92.12 385 TYR A C 1
ATOM 2885 O O . TYR A 1 385 ? 22.485 -3.396 -24.693 1.00 92.12 385 TYR A O 1
ATOM 2893 N N . ARG A 1 386 ? 23.362 -4.730 -26.284 1.00 87.50 386 ARG A N 1
ATOM 2894 C CA . ARG A 1 386 ? 24.691 -4.874 -25.651 1.00 87.50 386 ARG A CA 1
ATOM 2895 C C . ARG A 1 386 ? 24.631 -5.309 -24.178 1.00 87.50 386 ARG A C 1
ATOM 2897 O O . ARG A 1 386 ? 25.353 -4.785 -23.334 1.00 87.50 386 ARG A O 1
ATOM 2904 N N . GLY A 1 387 ? 23.718 -6.224 -23.851 1.00 85.19 387 GLY A N 1
ATOM 2905 C CA . GLY A 1 387 ? 23.514 -6.714 -22.482 1.00 85.19 387 GLY A CA 1
ATOM 2906 C C . GLY A 1 387 ? 22.751 -5.764 -21.546 1.00 85.19 387 GLY A C 1
ATOM 2907 O O . GLY A 1 387 ? 22.473 -6.135 -20.408 1.00 85.19 387 GLY A O 1
ATOM 2908 N N . ILE A 1 388 ? 22.330 -4.582 -22.010 1.00 87.50 388 ILE A N 1
ATOM 2909 C CA . ILE A 1 388 ? 21.442 -3.679 -21.264 1.00 87.50 388 ILE A CA 1
ATOM 2910 C C . ILE A 1 388 ? 20.001 -3.919 -21.709 1.00 87.50 388 ILE A C 1
ATOM 2912 O O . ILE A 1 388 ? 19.697 -3.851 -22.898 1.00 87.50 388 ILE A O 1
ATOM 2916 N N . ARG A 1 389 ? 19.094 -4.196 -20.764 1.00 90.25 389 ARG A N 1
ATOM 2917 C CA . ARG A 1 389 ? 17.663 -4.328 -21.069 1.00 90.25 389 ARG A CA 1
ATOM 2918 C C . ARG A 1 389 ? 17.156 -2.982 -21.569 1.00 90.25 389 ARG A C 1
ATOM 2920 O O . ARG A 1 389 ? 17.317 -1.991 -20.870 1.00 90.25 389 ARG A O 1
ATOM 2927 N N . VAL A 1 390 ? 16.519 -2.928 -22.728 1.00 92.56 390 VAL A N 1
ATOM 2928 C CA . VAL A 1 390 ? 15.955 -1.695 -23.303 1.00 92.56 390 VAL A CA 1
ATOM 2929 C C . VAL A 1 390 ? 14.439 -1.747 -23.470 1.00 92.56 390 VAL A C 1
ATOM 2931 O O . VAL A 1 390 ? 13.821 -0.700 -23.641 1.00 92.56 390 VAL A O 1
ATOM 2934 N N . GLY A 1 391 ? 13.836 -2.929 -23.359 1.00 91.50 391 GLY A N 1
ATOM 2935 C CA . GLY A 1 391 ? 12.396 -3.122 -23.493 1.00 91.50 391 GLY A CA 1
ATOM 2936 C C . GLY A 1 391 ? 11.947 -4.523 -23.092 1.00 91.50 391 GLY A C 1
ATOM 2937 O O . GLY A 1 391 ? 12.712 -5.279 -22.475 1.00 91.50 391 GLY A O 1
ATOM 2938 N N . SER A 1 392 ? 10.719 -4.874 -23.462 1.00 91.75 392 SER A N 1
ATOM 2939 C CA . SER A 1 392 ? 10.179 -6.227 -23.310 1.00 91.75 392 SER A CA 1
ATOM 2940 C C . SER A 1 392 ? 9.082 -6.545 -24.327 1.00 91.75 392 SER A C 1
ATOM 2942 O O . SER A 1 392 ? 8.511 -5.652 -24.957 1.00 91.75 392 SER A O 1
ATOM 2944 N N . ILE A 1 393 ? 8.810 -7.838 -24.499 1.00 90.06 393 ILE A N 1
ATOM 2945 C CA . ILE A 1 393 ? 7.682 -8.349 -25.280 1.00 90.06 393 ILE A CA 1
ATOM 2946 C C . ILE A 1 393 ? 6.392 -8.139 -24.479 1.00 90.06 393 ILE A C 1
ATOM 2948 O O . ILE A 1 393 ? 6.298 -8.537 -23.319 1.00 90.06 393 ILE A O 1
ATOM 2952 N N . LEU A 1 394 ? 5.395 -7.519 -25.101 1.00 85.19 394 LEU A N 1
ATOM 2953 C CA . LEU A 1 394 ? 4.072 -7.275 -24.534 1.00 85.19 394 LEU A CA 1
ATOM 2954 C C . LEU A 1 394 ? 3.105 -8.423 -24.820 1.00 85.19 394 LEU A C 1
ATOM 2956 O O . LEU A 1 394 ? 2.341 -8.823 -23.948 1.00 85.19 394 LEU A O 1
ATOM 2960 N N . SER A 1 395 ? 3.119 -8.946 -26.043 1.00 84.44 395 SER A N 1
ATOM 2961 C CA . SER A 1 395 ? 2.211 -10.009 -26.465 1.00 84.44 395 SER A CA 1
ATOM 2962 C C . SER A 1 395 ? 2.813 -10.816 -27.603 1.00 84.44 395 SER A C 1
ATOM 2964 O O . SER A 1 395 ? 3.662 -10.321 -28.341 1.00 84.44 395 SER A O 1
ATOM 2966 N N . THR A 1 396 ? 2.345 -12.051 -27.752 1.00 85.75 396 THR A N 1
ATOM 2967 C CA . THR A 1 396 ? 2.754 -12.941 -28.836 1.00 85.75 396 THR A CA 1
ATOM 2968 C C . THR A 1 396 ? 1.523 -13.623 -29.384 1.00 85.75 396 THR A C 1
ATOM 2970 O O . THR A 1 396 ? 0.764 -14.244 -28.640 1.00 85.75 396 THR A O 1
ATOM 2973 N N . VAL A 1 397 ? 1.308 -13.472 -30.684 1.00 84.88 397 VAL A N 1
ATOM 2974 C CA . VAL A 1 397 ? 0.138 -13.987 -31.388 1.00 84.88 397 VAL A CA 1
ATOM 2975 C C . VAL A 1 397 ? 0.569 -14.714 -32.654 1.00 84.88 397 VAL A C 1
ATOM 2977 O O . VAL A 1 397 ? 1.651 -14.482 -33.187 1.00 84.88 397 VAL A O 1
ATOM 2980 N N . LEU A 1 398 ? -0.284 -15.606 -33.147 1.00 84.62 398 LEU A N 1
ATOM 2981 C CA . LEU A 1 398 ? -0.139 -16.147 -34.493 1.00 84.62 398 LEU A CA 1
ATOM 2982 C C . LEU A 1 398 ? -0.637 -15.091 -35.489 1.00 84.62 398 LEU A C 1
ATOM 2984 O O . LEU A 1 398 ? -1.699 -14.502 -35.271 1.00 84.62 398 LEU A O 1
ATOM 2988 N N . ALA A 1 399 ? 0.114 -14.848 -36.563 1.00 80.94 399 ALA A N 1
ATOM 2989 C CA . ALA A 1 399 ? -0.322 -13.985 -37.655 1.00 80.94 399 ALA A CA 1
ATOM 2990 C C . ALA A 1 399 ? -1.677 -14.467 -38.200 1.00 80.94 399 ALA A C 1
ATOM 2992 O O . ALA A 1 399 ? -1.980 -15.660 -38.176 1.00 80.94 399 ALA A O 1
ATOM 2993 N N . GLY A 1 400 ? -2.510 -13.547 -38.695 1.00 73.12 400 GLY A N 1
ATOM 2994 C CA . GLY A 1 400 ? -3.878 -13.874 -39.126 1.00 73.12 400 GLY A CA 1
ATOM 2995 C C . GLY A 1 400 ? -3.962 -14.898 -40.267 1.00 73.12 400 GLY A C 1
ATOM 2996 O O . GLY A 1 400 ? -4.993 -15.542 -40.435 1.00 73.12 400 GLY A O 1
ATOM 2997 N N . ASP A 1 401 ? -2.882 -15.065 -41.028 1.00 78.81 401 ASP A N 1
ATOM 2998 C CA . ASP A 1 401 ? -2.714 -16.059 -42.092 1.00 78.81 401 ASP A CA 1
ATOM 2999 C C . ASP A 1 401 ? -2.048 -17.368 -41.615 1.00 78.81 401 ASP A C 1
ATOM 3001 O O . ASP A 1 401 ? -1.912 -18.313 -42.390 1.00 78.81 401 ASP A O 1
ATOM 3005 N N . GLY A 1 402 ? -1.624 -17.435 -40.350 1.00 78.19 402 GLY A N 1
ATOM 3006 C CA . GLY A 1 402 ? -0.923 -18.573 -39.764 1.00 78.19 402 GLY A CA 1
ATOM 3007 C C . GLY A 1 402 ? 0.531 -18.740 -40.211 1.00 78.19 402 GLY A C 1
ATOM 3008 O O . GLY A 1 402 ? 1.140 -19.747 -39.854 1.00 78.19 402 GLY A O 1
ATOM 3009 N N . SER A 1 403 ? 1.094 -17.803 -40.985 1.00 82.81 403 SER A N 1
ATOM 3010 C CA . SER A 1 403 ? 2.414 -17.973 -41.613 1.00 82.81 403 SER A CA 1
ATOM 3011 C C . SER A 1 403 ? 3.590 -17.710 -40.669 1.00 82.81 403 SER A C 1
ATOM 3013 O O . SER A 1 403 ? 4.679 -18.251 -40.870 1.00 82.81 403 SER A O 1
ATOM 3015 N N . ALA A 1 404 ? 3.373 -16.898 -39.634 1.00 86.50 404 ALA A N 1
ATOM 3016 C CA . ALA A 1 404 ? 4.400 -16.486 -38.689 1.00 86.50 404 ALA A CA 1
ATOM 3017 C C . ALA A 1 404 ? 3.820 -16.223 -37.296 1.00 86.50 404 ALA A C 1
ATOM 3019 O O . ALA A 1 404 ? 2.626 -15.982 -37.121 1.00 86.50 404 ALA A O 1
ATOM 3020 N N . ILE A 1 405 ? 4.693 -16.227 -36.298 1.00 88.19 405 ILE A N 1
ATOM 3021 C CA . ILE A 1 405 ? 4.425 -15.689 -34.970 1.00 88.19 405 ILE A CA 1
ATOM 3022 C C . ILE A 1 405 ? 4.772 -14.200 -34.985 1.00 88.19 405 ILE A C 1
ATOM 3024 O O . ILE A 1 405 ? 5.878 -13.825 -35.372 1.00 88.19 405 ILE A O 1
ATOM 3028 N N . GLU A 1 406 ? 3.834 -13.361 -34.551 1.00 89.00 406 GLU A N 1
ATOM 3029 C CA . GLU A 1 406 ? 4.032 -11.929 -34.346 1.00 89.00 406 GLU A CA 1
ATOM 3030 C C . GLU A 1 406 ? 4.135 -11.642 -32.843 1.00 89.00 406 GLU A C 1
ATOM 3032 O O . GLU A 1 406 ? 3.154 -11.745 -32.104 1.00 89.00 406 GLU A O 1
ATOM 3037 N N . ALA A 1 407 ? 5.331 -11.277 -32.384 1.00 89.44 407 ALA A N 1
ATOM 3038 C CA . ALA A 1 407 ? 5.565 -10.834 -31.014 1.00 89.44 407 ALA A CA 1
ATOM 3039 C C . ALA A 1 407 ? 5.665 -9.306 -30.968 1.00 89.44 407 ALA A C 1
ATOM 3041 O O . ALA A 1 407 ? 6.583 -8.711 -31.529 1.00 89.44 407 ALA A O 1
ATOM 3042 N N . GLN A 1 408 ? 4.714 -8.654 -30.305 1.00 90.31 408 GLN A N 1
ATOM 3043 C CA . GLN A 1 408 ? 4.721 -7.208 -30.112 1.00 90.31 408 GLN A CA 1
ATOM 3044 C C . GLN A 1 408 ? 5.620 -6.868 -28.932 1.00 90.31 408 GLN A C 1
ATOM 3046 O O . GLN A 1 408 ? 5.428 -7.385 -27.833 1.00 90.31 408 GLN A O 1
ATOM 3051 N N . ALA A 1 409 ? 6.574 -5.972 -29.138 1.00 91.62 409 ALA A N 1
ATOM 3052 C CA . ALA A 1 409 ? 7.480 -5.498 -28.108 1.00 91.62 409 ALA A CA 1
ATOM 3053 C C . ALA A 1 409 ? 7.424 -3.979 -27.988 1.00 91.62 409 ALA A C 1
ATOM 3055 O O . ALA A 1 409 ? 7.107 -3.265 -28.941 1.00 91.62 409 ALA A O 1
ATOM 3056 N N . VAL A 1 410 ? 7.762 -3.489 -26.800 1.00 93.12 410 VAL A N 1
ATOM 3057 C CA . VAL A 1 410 ? 7.919 -2.062 -26.540 1.00 93.12 410 VAL A CA 1
ATOM 3058 C C . VAL A 1 410 ? 9.341 -1.771 -26.092 1.00 93.12 410 VAL A C 1
ATOM 3060 O O . VAL A 1 410 ? 9.894 -2.442 -25.218 1.00 93.12 410 VAL A O 1
ATOM 3063 N N . ILE A 1 411 ? 9.938 -0.756 -26.707 1.00 93.31 411 ILE A N 1
ATOM 3064 C CA . ILE A 1 411 ? 11.245 -0.213 -26.345 1.00 93.31 411 ILE A CA 1
ATOM 3065 C C . ILE A 1 411 ? 11.022 1.083 -25.578 1.00 93.31 411 ILE A C 1
ATOM 3067 O O . ILE A 1 411 ? 10.233 1.936 -25.994 1.00 93.31 411 ILE A O 1
ATOM 3071 N N . ARG A 1 412 ? 11.717 1.245 -24.450 1.00 91.00 412 ARG A N 1
ATOM 3072 C CA . ARG A 1 412 ? 11.507 2.399 -23.570 1.00 91.00 412 ARG A CA 1
ATOM 3073 C C . ARG A 1 412 ? 11.864 3.725 -24.272 1.00 91.00 412 ARG A C 1
ATOM 3075 O O . ARG A 1 412 ? 12.778 3.738 -25.106 1.00 91.00 412 ARG A O 1
ATOM 3082 N N . PRO A 1 413 ? 11.181 4.842 -23.947 1.00 85.50 413 PRO A N 1
ATOM 3083 C CA . PRO A 1 413 ? 11.351 6.143 -24.601 1.00 85.50 413 PRO A CA 1
ATOM 3084 C C . PRO A 1 413 ? 12.809 6.608 -24.697 1.00 85.50 413 PRO A C 1
ATOM 3086 O O . PRO A 1 413 ? 13.247 7.126 -25.725 1.00 85.50 413 PRO A O 1
ATOM 3089 N N . GLU A 1 414 ? 13.597 6.373 -23.648 1.00 84.50 414 GLU A N 1
ATOM 3090 C CA . GLU A 1 414 ? 15.005 6.755 -23.585 1.00 84.50 414 GLU A CA 1
ATOM 3091 C C . GLU A 1 414 ? 15.909 5.969 -24.554 1.00 84.50 414 GLU A C 1
ATOM 3093 O O . GLU A 1 414 ? 16.994 6.447 -24.896 1.00 84.50 414 GLU A O 1
ATOM 3098 N N . PHE A 1 415 ? 15.466 4.803 -25.033 1.00 91.56 415 PHE A N 1
ATOM 3099 C CA . PHE A 1 415 ? 16.210 3.932 -25.947 1.00 91.56 415 PHE A CA 1
ATOM 3100 C C . PHE A 1 415 ? 15.647 3.904 -27.372 1.00 91.56 415 PHE A C 1
ATOM 3102 O O . PHE A 1 415 ? 16.265 3.277 -28.230 1.00 91.56 415 PHE A O 1
ATOM 3109 N N . ARG A 1 416 ? 14.545 4.613 -27.672 1.00 90.12 416 ARG A N 1
ATOM 3110 C CA . ARG A 1 416 ? 13.992 4.690 -29.044 1.00 90.12 416 ARG A CA 1
ATOM 3111 C C . ARG A 1 416 ? 15.038 4.999 -30.119 1.00 90.12 416 ARG A C 1
ATOM 3113 O O . ARG A 1 416 ? 15.025 4.306 -31.132 1.00 90.12 416 ARG A O 1
ATOM 3120 N N . PRO A 1 417 ? 15.970 5.960 -29.928 1.00 89.00 417 PRO A N 1
ATOM 3121 C CA . PRO A 1 417 ? 16.928 6.300 -30.979 1.00 89.00 417 PRO A CA 1
ATOM 3122 C C . PRO A 1 417 ? 17.980 5.206 -31.228 1.00 89.00 417 PRO A C 1
ATOM 3124 O O . PRO A 1 417 ? 18.769 5.323 -32.160 1.00 89.00 417 PRO A O 1
ATOM 3127 N N . LEU A 1 418 ? 18.028 4.148 -30.409 1.00 91.25 418 LEU A N 1
ATOM 3128 C CA . LEU A 1 418 ? 18.906 3.006 -30.658 1.00 91.25 418 LEU A CA 1
ATOM 3129 C C . LEU A 1 418 ? 18.355 2.087 -31.748 1.00 91.25 418 LEU A C 1
ATOM 3131 O O . LEU A 1 418 ? 19.134 1.419 -32.415 1.00 91.25 418 LEU A O 1
ATOM 3135 N N . VAL A 1 419 ? 17.036 2.037 -31.940 1.00 94.56 419 VAL A N 1
ATOM 3136 C CA . VAL A 1 419 ? 16.422 1.116 -32.900 1.00 94.56 419 VAL A CA 1
ATOM 3137 C C . VAL A 1 419 ? 16.382 1.769 -34.275 1.00 94.56 419 VAL A C 1
ATOM 3139 O O . VAL A 1 419 ? 15.773 2.827 -34.465 1.00 94.56 419 VAL A O 1
ATOM 3142 N N . ARG A 1 420 ? 17.052 1.142 -35.243 1.00 94.50 420 ARG A N 1
ATOM 3143 C CA . ARG A 1 420 ? 17.101 1.579 -36.644 1.00 94.50 420 ARG A CA 1
ATOM 3144 C C . ARG A 1 420 ? 16.324 0.622 -37.533 1.00 94.50 420 ARG A C 1
ATOM 3146 O O . ARG A 1 420 ? 16.148 -0.536 -37.176 1.00 94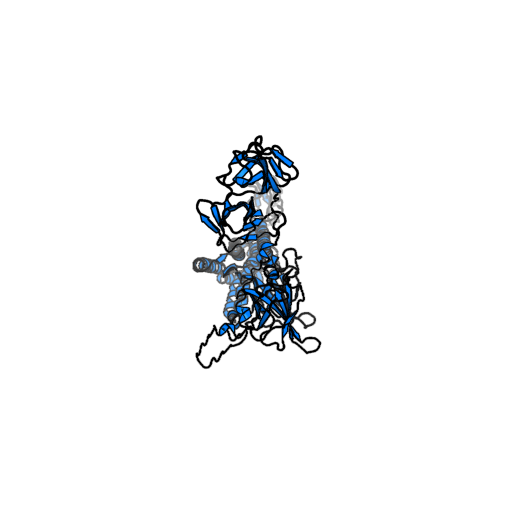.50 420 ARG A O 1
ATOM 3153 N N . GLU A 1 421 ? 15.886 1.095 -38.696 1.00 93.69 421 GLU A N 1
ATOM 3154 C CA . GLU A 1 421 ? 15.189 0.248 -39.680 1.00 93.69 421 GLU A CA 1
ATOM 3155 C C . GLU A 1 421 ? 16.054 -0.924 -40.181 1.00 93.69 421 GLU A C 1
ATOM 3157 O O . GLU A 1 421 ? 15.516 -1.954 -40.564 1.00 93.69 421 GLU A O 1
ATOM 3162 N N . ASN A 1 422 ? 17.384 -0.796 -40.129 1.00 93.88 422 ASN A N 1
ATOM 3163 C CA . ASN A 1 422 ? 18.351 -1.843 -40.471 1.00 93.88 422 ASN A CA 1
ATOM 3164 C C . ASN A 1 422 ? 18.967 -2.529 -39.236 1.00 93.88 422 ASN A C 1
ATOM 3166 O O . ASN A 1 422 ? 20.106 -2.989 -39.296 1.00 93.88 422 ASN A O 1
ATOM 3170 N N . ALA A 1 423 ? 18.274 -2.514 -38.095 1.00 95.12 423 ALA A N 1
ATOM 3171 C CA . ALA A 1 423 ? 18.698 -3.258 -36.915 1.00 95.12 423 ALA A CA 1
ATOM 3172 C C . ALA A 1 423 ? 18.398 -4.753 -37.085 1.00 95.12 423 ALA A C 1
ATOM 3174 O O . ALA A 1 423 ? 17.305 -5.122 -37.512 1.00 95.12 423 ALA A O 1
ATOM 3175 N N . GLU A 1 424 ? 19.353 -5.592 -36.695 1.00 95.75 424 GLU A N 1
ATOM 3176 C CA . GLU A 1 424 ? 19.228 -7.048 -36.762 1.00 95.75 424 GLU A CA 1
ATOM 3177 C C . GLU A 1 424 ? 18.915 -7.602 -35.376 1.00 95.75 424 GLU A C 1
ATOM 3179 O O . GLU A 1 424 ? 19.620 -7.295 -34.408 1.00 95.75 424 GLU A O 1
ATOM 3184 N N . PHE A 1 425 ? 17.855 -8.406 -35.282 1.00 95.19 425 PHE A N 1
ATOM 3185 C CA . PHE A 1 425 ? 17.353 -8.985 -34.037 1.00 95.19 425 PHE A CA 1
ATOM 3186 C C . PHE A 1 425 ? 17.518 -10.502 -34.051 1.00 95.19 425 PHE A C 1
ATOM 3188 O O . PHE A 1 425 ? 17.238 -11.158 -35.054 1.00 95.19 425 PHE A O 1
ATOM 3195 N N . TRP A 1 426 ? 17.896 -11.083 -32.915 1.00 92.00 426 TRP A N 1
ATOM 3196 C CA . TRP A 1 426 ? 17.969 -12.533 -32.768 1.00 92.00 426 TRP A CA 1
ATOM 3197 C C . TRP A 1 426 ? 17.443 -13.019 -31.425 1.00 92.00 426 TRP A C 1
ATOM 3199 O O . TRP A 1 426 ? 17.416 -12.304 -30.417 1.00 92.00 426 TRP A O 1
ATOM 3209 N N . ASN A 1 427 ? 17.039 -14.283 -31.424 1.00 88.56 427 ASN A N 1
ATOM 3210 C CA . ASN A 1 427 ? 16.704 -15.020 -30.227 1.00 88.56 427 ASN A CA 1
ATOM 3211 C C . ASN A 1 427 ? 17.993 -15.513 -29.552 1.00 88.56 427 ASN A C 1
ATOM 3213 O O . ASN A 1 427 ? 18.714 -16.353 -30.080 1.00 88.56 427 ASN A O 1
ATOM 3217 N N . ALA A 1 428 ? 18.296 -14.989 -28.367 1.00 79.38 428 ALA A N 1
ATOM 3218 C CA . ALA A 1 428 ? 19.468 -15.360 -27.577 1.00 79.38 428 ALA A CA 1
ATOM 3219 C C . ALA A 1 428 ? 19.172 -16.502 -26.580 1.00 79.38 428 ALA A C 1
ATOM 3221 O O . ALA A 1 428 ? 19.824 -16.598 -25.532 1.00 79.38 428 ALA A O 1
ATOM 3222 N N . SER A 1 429 ? 18.172 -17.344 -26.874 1.00 68.50 429 SER A N 1
ATOM 3223 C CA . SER A 1 429 ? 17.856 -18.549 -26.100 1.00 68.50 429 SER A CA 1
ATOM 3224 C C . SER A 1 429 ? 18.450 -19.806 -26.738 1.00 68.50 429 SER A C 1
ATOM 3226 O O . SER A 1 429 ? 18.289 -20.060 -27.927 1.00 68.50 429 SER A O 1
ATOM 3228 N N . GLY A 1 430 ? 19.167 -20.597 -25.937 1.00 56.00 430 GLY A N 1
ATOM 3229 C CA . GLY A 1 430 ? 19.783 -21.854 -26.368 1.00 56.00 430 GLY A CA 1
ATOM 3230 C C . GLY A 1 430 ? 21.314 -21.882 -26.295 1.00 56.00 430 GLY A C 1
ATOM 3231 O O . GLY A 1 430 ? 21.989 -20.861 -26.190 1.00 56.00 430 GLY A O 1
ATOM 3232 N N . VAL A 1 431 ? 21.860 -23.101 -26.318 1.00 48.38 431 VAL A N 1
ATOM 3233 C CA . VAL A 1 431 ? 23.301 -23.392 -26.278 1.00 48.38 431 VAL A CA 1
ATOM 3234 C C . VAL A 1 431 ? 23.861 -23.360 -27.705 1.00 48.38 431 VAL A C 1
ATOM 3236 O O . VAL A 1 431 ? 23.440 -24.159 -28.544 1.00 48.38 431 VAL A O 1
ATOM 3239 N N . SER A 1 432 ? 24.835 -22.492 -27.993 1.00 47.00 432 SER A N 1
ATOM 3240 C CA . SER A 1 432 ? 25.657 -22.603 -29.203 1.00 47.00 432 SER A CA 1
ATOM 3241 C C . SER A 1 432 ? 26.842 -23.538 -28.931 1.00 47.00 432 SER A C 1
ATOM 3243 O O . SER A 1 432 ? 27.737 -23.236 -28.147 1.00 47.00 432 SER A O 1
ATOM 3245 N N . VAL A 1 433 ? 26.845 -24.714 -29.563 1.00 47.56 433 VAL A N 1
ATOM 3246 C CA . VAL A 1 433 ? 28.019 -25.600 -29.597 1.00 47.56 433 VAL A CA 1
ATOM 3247 C C . VAL A 1 433 ? 28.674 -25.444 -30.963 1.00 47.56 433 VAL A C 1
ATOM 3249 O O . VAL A 1 433 ? 28.197 -25.997 -31.951 1.00 47.56 433 VAL A O 1
ATOM 3252 N N . GLU A 1 434 ? 29.761 -24.680 -31.031 1.00 45.41 434 GLU A N 1
ATOM 3253 C CA . GLU A 1 434 ? 30.615 -24.627 -32.219 1.00 45.41 434 GLU A CA 1
ATOM 3254 C C . GLU A 1 434 ? 31.636 -25.770 -32.157 1.00 45.41 434 GLU A C 1
ATOM 3256 O O . GLU A 1 434 ? 32.625 -25.723 -31.424 1.00 45.41 434 GLU A O 1
ATOM 3261 N N . ALA A 1 435 ? 31.384 -26.840 -32.912 1.00 41.38 435 ALA A N 1
ATOM 3262 C CA . ALA A 1 435 ? 32.329 -27.940 -33.070 1.00 41.38 435 ALA A CA 1
ATOM 3263 C C . ALA A 1 435 ? 33.337 -27.608 -34.185 1.00 41.38 435 ALA A C 1
ATOM 3265 O O . ALA A 1 435 ? 33.153 -27.988 -35.340 1.00 41.38 435 ALA A O 1
ATOM 3266 N N . ALA A 1 436 ? 34.413 -26.894 -33.850 1.00 44.88 436 ALA A N 1
ATOM 3267 C CA . ALA A 1 436 ? 35.570 -26.757 -34.733 1.00 44.88 436 ALA A CA 1
ATOM 3268 C C . ALA A 1 436 ? 36.476 -27.993 -34.579 1.00 44.88 436 ALA A C 1
ATOM 3270 O O . ALA A 1 436 ? 36.981 -28.257 -33.487 1.00 44.88 436 ALA A O 1
ATOM 3271 N N . LEU A 1 437 ? 36.717 -28.735 -35.668 1.00 51.06 437 LEU A N 1
ATOM 3272 C CA . LEU A 1 437 ? 37.475 -30.004 -35.704 1.00 51.06 437 LEU A CA 1
ATOM 3273 C C . LEU A 1 437 ? 38.955 -29.916 -35.256 1.00 51.06 437 LEU A C 1
ATOM 3275 O O . LEU A 1 437 ? 39.678 -30.904 -35.346 1.00 51.06 437 LEU A O 1
ATOM 3279 N N . THR A 1 438 ? 39.421 -28.776 -34.742 1.00 57.41 438 THR A N 1
ATOM 3280 C CA . THR A 1 438 ? 40.804 -28.584 -34.272 1.00 57.41 438 THR A CA 1
ATOM 3281 C C . THR A 1 438 ? 40.960 -27.780 -32.973 1.00 57.41 438 THR A C 1
ATOM 3283 O O . THR A 1 438 ? 42.085 -27.621 -32.510 1.00 57.41 438 THR A O 1
ATOM 3286 N N . SER A 1 439 ? 39.887 -27.319 -32.314 1.00 38.72 439 SER A N 1
ATOM 3287 C CA . SER A 1 439 ? 39.987 -26.791 -30.938 1.00 38.72 439 SER A CA 1
ATOM 3288 C C . SER A 1 439 ? 38.619 -26.723 -30.249 1.00 38.72 439 SER A C 1
ATOM 3290 O O . SER A 1 439 ? 37.758 -25.936 -30.628 1.00 38.72 439 SER A O 1
ATOM 3292 N N . PHE A 1 440 ? 38.414 -27.537 -29.209 1.00 46.12 440 PHE A N 1
ATOM 3293 C CA . PHE A 1 440 ? 37.205 -27.479 -28.381 1.00 46.12 440 PHE A CA 1
ATOM 3294 C C . PHE A 1 440 ? 37.239 -26.218 -27.509 1.00 46.12 440 PHE A C 1
ATOM 3296 O O . PHE A 1 440 ? 37.917 -26.189 -26.482 1.00 46.12 440 PHE A O 1
ATOM 3303 N N . ARG A 1 441 ? 36.513 -25.167 -27.901 1.00 43.31 441 ARG A N 1
ATOM 3304 C CA . ARG A 1 441 ? 36.304 -23.971 -27.073 1.00 43.31 441 ARG A CA 1
ATOM 3305 C C . ARG A 1 441 ? 34.854 -23.962 -26.587 1.00 43.31 441 ARG A C 1
ATOM 3307 O O . ARG A 1 441 ? 33.970 -23.447 -27.255 1.00 43.31 441 ARG A O 1
ATOM 3314 N N . VAL A 1 442 ? 34.601 -24.582 -25.435 1.00 45.19 442 VAL A N 1
ATOM 3315 C CA . VAL A 1 442 ? 33.261 -24.611 -24.830 1.00 45.19 44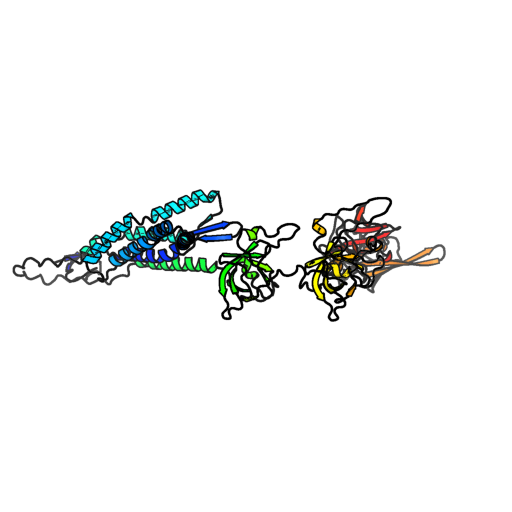2 VAL A CA 1
ATOM 3316 C C . VAL A 1 442 ? 33.099 -23.371 -23.947 1.00 45.19 442 VAL A C 1
ATOM 3318 O O . VAL A 1 442 ? 33.643 -23.318 -22.846 1.00 45.19 442 VAL A O 1
ATOM 3321 N N . GLN A 1 443 ? 32.374 -22.356 -24.423 1.00 41.75 443 GLN A N 1
ATOM 3322 C CA . GLN A 1 443 ? 31.935 -21.238 -23.582 1.00 41.75 443 GLN A CA 1
ATOM 3323 C C . GLN A 1 443 ? 30.617 -21.611 -22.895 1.00 41.75 443 GLN A C 1
ATOM 3325 O O . GLN A 1 443 ? 29.536 -21.466 -23.455 1.00 41.75 443 GLN A O 1
ATOM 3330 N N . VAL A 1 444 ? 30.716 -22.121 -21.666 1.00 45.88 444 VAL A N 1
ATOM 3331 C CA . VAL A 1 444 ? 2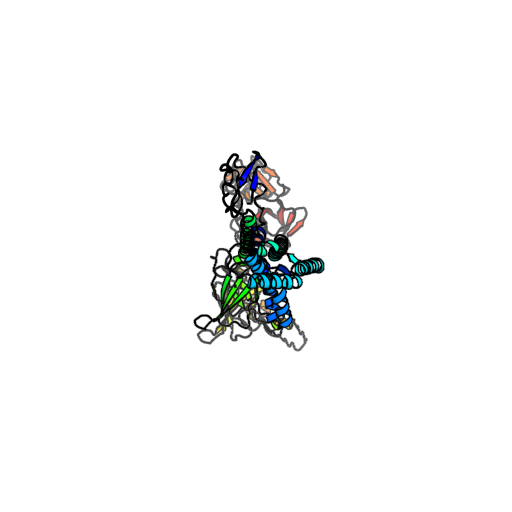9.559 -22.404 -20.807 1.00 45.88 444 VAL A CA 1
ATOM 3332 C C . VAL A 1 444 ? 29.238 -21.126 -20.025 1.00 45.88 444 VAL A C 1
ATOM 3334 O O . VAL A 1 444 ? 29.873 -20.828 -19.017 1.00 45.88 444 VAL A O 1
ATOM 3337 N N . GLY A 1 445 ? 28.304 -20.318 -20.526 1.00 46.00 445 GLY A N 1
ATOM 3338 C CA . GLY A 1 445 ? 27.683 -19.242 -19.739 1.00 46.00 445 GLY A CA 1
ATOM 3339 C C . GLY A 1 445 ? 26.849 -19.769 -18.549 1.00 46.00 445 GLY A C 1
ATOM 3340 O O . GLY A 1 445 ? 26.683 -20.979 -18.396 1.00 46.00 445 GLY A O 1
ATOM 3341 N N . PRO A 1 446 ? 26.314 -18.895 -17.679 1.00 45.97 446 PRO A N 1
ATOM 3342 C CA . PRO A 1 446 ? 25.480 -19.319 -16.554 1.00 45.97 446 PRO A CA 1
ATOM 3343 C C . PRO A 1 446 ? 24.165 -19.962 -17.030 1.00 45.97 446 PRO A C 1
ATOM 3345 O O . PRO A 1 446 ? 23.384 -19.326 -17.747 1.00 45.97 446 PRO A O 1
ATOM 3348 N N . VAL A 1 447 ? 23.903 -21.196 -16.577 1.00 47.28 447 VAL A N 1
ATOM 3349 C CA . VAL A 1 447 ? 22.736 -22.035 -16.940 1.00 47.28 447 VAL A CA 1
ATOM 3350 C C . VAL A 1 447 ? 21.392 -21.333 -16.698 1.00 47.28 447 VAL A C 1
ATOM 3352 O O . VAL A 1 447 ? 20.414 -21.543 -17.412 1.00 47.28 447 VAL A O 1
ATOM 3355 N N . GLU A 1 448 ? 21.371 -20.427 -15.726 1.00 44.03 448 GLU A N 1
ATOM 3356 C CA . GLU A 1 448 ? 20.213 -19.655 -15.269 1.00 44.03 448 GLU A CA 1
ATOM 3357 C C . GLU A 1 448 ? 19.676 -18.660 -16.320 1.00 44.03 448 GLU A C 1
ATOM 3359 O O . GLU A 1 448 ? 18.524 -18.236 -16.239 1.00 44.03 448 GLU A O 1
ATOM 3364 N N . SER A 1 449 ? 20.483 -18.300 -17.329 1.00 45.03 449 SER A N 1
ATOM 3365 C CA . SER A 1 449 ? 20.132 -17.327 -18.380 1.00 45.03 449 SER A CA 1
ATOM 3366 C C . SER A 1 449 ? 19.562 -17.943 -19.667 1.00 45.03 449 SER A C 1
ATOM 3368 O O . SER A 1 449 ? 19.166 -17.208 -20.571 1.00 45.03 449 SER A O 1
ATOM 3370 N N . TRP A 1 450 ? 19.505 -19.277 -19.754 1.00 51.41 450 TRP A N 1
ATOM 3371 C CA . TRP A 1 450 ? 19.167 -20.012 -20.983 1.00 51.41 450 TRP A CA 1
ATOM 3372 C C . TRP A 1 450 ? 17.720 -20.497 -21.066 1.00 51.41 450 TRP A C 1
ATOM 3374 O O . TRP A 1 450 ? 17.256 -20.836 -22.150 1.00 51.41 450 TRP A O 1
ATOM 3384 N N . LEU A 1 451 ? 17.011 -20.532 -19.935 1.00 49.44 451 LEU A N 1
ATOM 3385 C CA . LEU A 1 451 ? 15.645 -21.061 -19.829 1.00 49.44 451 LEU A CA 1
ATOM 3386 C C . LEU A 1 451 ? 14.557 -20.007 -20.065 1.00 49.44 451 LEU A C 1
ATOM 3388 O O . LEU A 1 451 ? 13.437 -20.350 -20.435 1.00 49.44 451 LEU A O 1
ATOM 3392 N N . ARG A 1 452 ? 14.875 -18.722 -19.880 1.00 57.12 452 ARG A N 1
ATOM 3393 C CA . ARG A 1 452 ? 13.975 -17.617 -20.217 1.00 57.12 452 ARG A CA 1
ATOM 3394 C C . ARG A 1 452 ? 14.439 -17.038 -21.539 1.00 57.12 452 ARG A C 1
ATOM 3396 O O . ARG A 1 452 ? 15.580 -16.596 -21.639 1.00 57.12 452 ARG A O 1
ATOM 3403 N N . GLY A 1 453 ? 13.566 -17.065 -22.540 1.00 66.81 453 GLY A N 1
ATOM 3404 C CA . GLY A 1 453 ? 13.816 -16.417 -23.821 1.00 66.81 453 GLY A CA 1
ATOM 3405 C C . GLY A 1 453 ? 14.376 -15.004 -23.646 1.00 66.81 453 GLY A C 1
ATOM 3406 O O . GLY A 1 453 ? 13.988 -14.292 -22.716 1.00 66.81 453 GLY A O 1
ATOM 3407 N N . ARG A 1 454 ? 15.325 -14.612 -24.499 1.00 81.25 454 ARG A N 1
ATOM 3408 C CA . ARG A 1 454 ? 15.893 -13.259 -24.534 1.00 81.25 454 ARG A CA 1
ATOM 3409 C C . ARG A 1 454 ? 15.971 -12.821 -25.981 1.00 81.25 454 ARG A C 1
ATOM 3411 O O . ARG A 1 454 ? 16.383 -13.605 -26.830 1.00 81.25 454 ARG A O 1
ATOM 3418 N N . VAL A 1 455 ? 15.613 -11.573 -26.242 1.00 91.31 455 VAL A N 1
ATOM 3419 C CA . VAL A 1 455 ? 15.798 -10.965 -27.559 1.00 91.31 455 VAL A CA 1
ATOM 3420 C C . VAL A 1 455 ? 16.953 -9.988 -27.461 1.00 91.31 455 VAL A C 1
ATOM 3422 O O . VAL A 1 455 ? 16.981 -9.153 -26.558 1.00 91.31 455 VAL A O 1
ATOM 3425 N N . GLU A 1 456 ? 17.903 -10.087 -28.377 1.00 93.00 456 GLU A N 1
ATOM 3426 C CA . GLU A 1 456 ? 19.016 -9.151 -28.502 1.00 93.00 456 GLU A CA 1
ATOM 3427 C C . GLU A 1 456 ? 19.013 -8.528 -29.896 1.00 93.00 456 GLU A C 1
ATOM 3429 O O . GLU A 1 456 ? 18.473 -9.107 -30.841 1.00 93.00 456 GLU A O 1
ATOM 3434 N N . PHE A 1 457 ? 19.582 -7.329 -30.016 1.00 95.12 457 PHE A N 1
ATOM 3435 C CA . PHE A 1 457 ? 19.775 -6.698 -31.315 1.00 95.12 457 PHE A CA 1
ATOM 3436 C C . PHE A 1 457 ? 21.077 -5.923 -31.417 1.00 95.12 457 PHE A C 1
ATOM 3438 O O . PHE A 1 457 ? 21.645 -5.457 -30.421 1.00 95.12 457 PHE A O 1
ATOM 3445 N N . ALA A 1 458 ? 21.511 -5.754 -32.659 1.00 94.19 458 ALA A N 1
ATOM 3446 C CA . ALA A 1 458 ? 22.669 -4.974 -33.047 1.00 94.19 458 ALA A CA 1
ATOM 3447 C C . ALA A 1 458 ? 22.293 -4.022 -34.184 1.00 94.19 458 ALA A C 1
ATOM 3449 O O . ALA A 1 458 ? 21.354 -4.254 -34.944 1.00 94.19 458 ALA A O 1
ATOM 3450 N N . VAL A 1 459 ? 23.039 -2.925 -34.286 1.00 94.25 459 VAL A N 1
ATOM 3451 C CA . VAL A 1 459 ? 22.870 -1.928 -35.344 1.00 94.25 459 VAL A CA 1
ATOM 3452 C C . VAL A 1 459 ? 24.174 -1.849 -36.129 1.00 94.25 459 VAL A C 1
ATOM 3454 O O . VAL A 1 459 ? 25.226 -1.742 -35.491 1.00 94.25 459 VAL A O 1
ATOM 3457 N N . PRO A 1 460 ? 24.135 -1.861 -37.471 1.00 91.56 460 PRO A N 1
ATOM 3458 C CA . PRO A 1 460 ? 25.323 -1.700 -38.301 1.00 91.56 460 PRO A CA 1
ATOM 3459 C C . PRO A 1 460 ? 26.111 -0.422 -37.992 1.00 91.56 460 PRO A C 1
ATOM 3461 O O . PRO A 1 460 ? 25.550 0.595 -37.576 1.00 91.56 460 PRO A O 1
ATOM 3464 N N . ASN A 1 461 ? 27.421 -0.442 -38.268 1.00 88.31 461 ASN A N 1
ATOM 3465 C CA . ASN A 1 461 ? 28.307 0.727 -38.117 1.00 88.31 461 ASN A CA 1
ATOM 3466 C C . ASN A 1 461 ? 27.877 1.939 -38.962 1.00 88.31 461 ASN A C 1
ATOM 3468 O O . ASN A 1 461 ? 28.266 3.064 -38.655 1.00 88.31 461 ASN A O 1
ATOM 3472 N N . THR A 1 462 ? 27.072 1.709 -40.000 1.00 89.25 462 THR A N 1
ATOM 3473 C CA . THR A 1 462 ? 26.350 2.709 -40.791 1.00 89.25 462 THR A CA 1
ATOM 3474 C C . THR A 1 462 ? 24.853 2.637 -40.449 1.00 89.25 462 THR A C 1
ATOM 3476 O O . THR A 1 462 ? 24.098 1.892 -41.081 1.00 89.25 462 THR A O 1
ATOM 3479 N N . PRO A 1 463 ? 24.392 3.379 -39.424 1.00 87.12 463 PRO A N 1
ATOM 3480 C CA . PRO A 1 463 ? 23.012 3.294 -38.966 1.00 87.12 463 PRO A CA 1
ATOM 3481 C C . PRO A 1 463 ? 22.044 3.845 -40.015 1.00 87.12 463 PRO A C 1
ATOM 3483 O O . PRO A 1 463 ? 22.270 4.923 -40.567 1.00 87.12 463 PRO A O 1
ATOM 3486 N N . GLY A 1 464 ? 20.946 3.130 -40.249 1.00 88.44 464 GLY A N 1
ATOM 3487 C CA . GLY A 1 464 ? 19.809 3.627 -41.017 1.00 88.44 464 GLY A CA 1
ATOM 3488 C C . GLY A 1 464 ? 18.965 4.647 -40.233 1.00 88.44 464 GLY A C 1
ATOM 3489 O O . GLY A 1 464 ? 19.346 5.065 -39.133 1.00 88.44 464 GLY A O 1
ATOM 3490 N N . PRO A 1 465 ? 17.804 5.058 -40.772 1.00 91.19 465 PRO A N 1
ATOM 3491 C CA . PRO A 1 465 ? 16.863 5.934 -40.070 1.00 91.19 465 PRO A CA 1
ATOM 3492 C C . PRO A 1 465 ? 16.285 5.274 -38.802 1.00 91.19 465 PRO A C 1
ATOM 3494 O O . PRO A 1 465 ? 16.307 4.049 -38.660 1.00 91.19 465 PRO A O 1
ATOM 3497 N N . GLU A 1 466 ? 15.779 6.083 -37.858 1.00 90.00 466 GLU A N 1
ATOM 3498 C CA . GLU A 1 466 ? 15.127 5.556 -36.647 1.00 90.00 466 GLU A CA 1
ATOM 3499 C C . GLU A 1 466 ? 13.852 4.789 -37.009 1.00 90.00 466 GLU A C 1
ATOM 3501 O O . GLU A 1 466 ? 13.061 5.245 -37.837 1.00 90.00 466 GLU A O 1
ATOM 3506 N N . ALA A 1 467 ? 13.641 3.650 -36.353 1.00 91.69 467 ALA A N 1
ATOM 3507 C CA . ALA A 1 467 ? 12.443 2.854 -36.554 1.00 91.69 467 ALA A CA 1
ATOM 3508 C C . ALA A 1 467 ? 11.192 3.600 -36.065 1.00 91.69 467 ALA A C 1
ATOM 3510 O O . ALA A 1 467 ? 11.203 4.299 -35.046 1.00 91.69 467 ALA A O 1
ATOM 3511 N N . LYS A 1 468 ? 10.095 3.433 -36.804 1.00 90.81 468 LYS A N 1
ATOM 3512 C CA . LYS A 1 468 ? 8.781 3.998 -36.475 1.00 90.81 468 LYS A CA 1
ATOM 3513 C C . LYS A 1 468 ? 7.945 3.004 -35.674 1.00 90.81 468 LYS A C 1
ATOM 3515 O O . LYS A 1 468 ? 8.212 1.804 -35.691 1.00 90.81 468 LYS A O 1
ATOM 3520 N N . ASP A 1 469 ? 6.910 3.507 -35.007 1.00 87.75 469 ASP A N 1
ATOM 3521 C CA . ASP A 1 469 ? 5.941 2.643 -34.332 1.00 87.75 469 ASP A CA 1
ATOM 3522 C C . ASP A 1 469 ? 5.293 1.685 -35.347 1.00 87.75 469 ASP A C 1
ATOM 3524 O O . ASP A 1 469 ? 4.919 2.081 -36.453 1.00 87.75 469 ASP A O 1
ATOM 3528 N N . GLY A 1 470 ? 5.193 0.412 -34.973 1.00 84.19 470 GLY A N 1
ATOM 3529 C CA . GLY A 1 470 ? 4.719 -0.669 -35.834 1.00 84.19 470 GLY A CA 1
ATOM 3530 C C . GLY A 1 470 ? 5.769 -1.228 -36.799 1.00 84.19 470 GLY A C 1
ATOM 3531 O O . GLY A 1 470 ? 5.418 -2.077 -37.620 1.00 84.19 470 GLY A O 1
ATOM 3532 N N . ALA A 1 471 ? 7.034 -0.792 -36.721 1.00 90.31 471 ALA A N 1
ATOM 3533 C CA . ALA A 1 471 ? 8.114 -1.377 -37.513 1.00 90.31 471 ALA A CA 1
ATOM 3534 C C . ALA A 1 471 ? 8.233 -2.886 -37.251 1.00 90.31 471 ALA A C 1
ATOM 3536 O O . ALA A 1 471 ? 8.145 -3.348 -36.109 1.00 90.31 471 ALA A O 1
ATOM 3537 N N . ARG A 1 472 ? 8.412 -3.645 -38.334 1.00 91.75 472 ARG A N 1
ATOM 3538 C CA . ARG A 1 472 ? 8.460 -5.108 -38.327 1.00 91.75 472 ARG A CA 1
ATOM 3539 C C . ARG A 1 472 ? 9.892 -5.570 -38.548 1.00 91.75 472 ARG A C 1
ATOM 3541 O O . ARG A 1 472 ? 10.522 -5.133 -39.506 1.00 91.75 472 ARG A O 1
ATOM 3548 N N . PHE A 1 473 ? 10.366 -6.466 -37.692 1.00 95.00 473 PHE A N 1
ATOM 3549 C CA . PHE A 1 473 ? 11.709 -7.032 -37.759 1.00 95.00 473 PHE A CA 1
ATOM 3550 C C . PHE A 1 473 ? 11.632 -8.552 -37.793 1.00 95.00 473 PHE A C 1
ATOM 3552 O O . PHE A 1 473 ? 10.866 -9.157 -37.042 1.00 95.00 473 PHE A O 1
ATOM 3559 N N . LEU A 1 474 ? 12.430 -9.170 -38.658 1.00 93.25 474 LEU A N 1
ATOM 3560 C CA . LEU A 1 474 ? 12.611 -10.615 -38.642 1.00 93.25 474 LEU A CA 1
ATOM 3561 C C . LEU A 1 474 ? 13.479 -10.979 -37.440 1.00 93.25 474 LEU A C 1
ATOM 3563 O O . LEU A 1 474 ? 14.510 -10.353 -37.203 1.00 93.25 474 LEU A O 1
ATOM 3567 N N . LEU A 1 475 ? 13.050 -11.979 -36.677 1.00 92.62 475 LEU A N 1
ATOM 3568 C CA . LEU A 1 475 ? 13.823 -12.493 -35.560 1.00 92.62 475 LEU A CA 1
ATOM 3569 C C . LEU A 1 475 ? 14.630 -13.705 -36.024 1.00 92.62 475 LEU A C 1
ATOM 3571 O O . LEU A 1 475 ? 14.066 -14.762 -36.306 1.00 92.62 475 LEU A O 1
ATOM 3575 N N . ALA A 1 476 ? 15.948 -13.551 -36.091 1.00 90.31 476 ALA A N 1
ATOM 3576 C CA . ALA A 1 476 ? 16.847 -14.645 -36.423 1.00 90.31 476 ALA A CA 1
ATOM 3577 C C . ALA A 1 476 ? 16.967 -15.647 -35.262 1.00 90.31 476 ALA A C 1
ATOM 3579 O O . ALA A 1 476 ? 16.959 -15.273 -34.088 1.00 90.31 476 ALA A O 1
ATOM 3580 N N . ASP A 1 477 ? 17.154 -16.929 -35.580 1.00 84.44 477 ASP A N 1
ATOM 3581 C CA . ASP A 1 477 ? 17.387 -17.966 -34.564 1.00 84.44 477 ASP A CA 1
ATOM 3582 C C . ASP A 1 477 ? 18.776 -17.845 -33.912 1.00 84.44 477 ASP A C 1
ATOM 3584 O O . ASP A 1 477 ? 18.979 -18.296 -32.787 1.00 84.44 477 ASP A O 1
ATOM 3588 N N . ARG A 1 478 ? 19.757 -17.279 -34.630 1.00 83.62 478 ARG A N 1
ATOM 3589 C CA . ARG A 1 478 ? 21.143 -17.094 -34.174 1.00 83.62 478 ARG A CA 1
ATOM 3590 C C . ARG A 1 478 ? 21.729 -15.796 -34.731 1.00 83.62 478 ARG A C 1
ATOM 3592 O O . ARG A 1 478 ? 21.356 -15.418 -35.841 1.00 83.62 478 ARG A O 1
ATOM 3599 N N . PRO A 1 479 ? 22.655 -15.146 -34.004 1.00 87.50 479 PRO A N 1
ATOM 3600 C CA . PRO A 1 479 ? 23.351 -13.979 -34.520 1.00 87.50 479 PRO A CA 1
ATOM 3601 C C . PRO A 1 479 ? 24.362 -14.367 -35.600 1.00 87.50 479 PRO A C 1
ATOM 3603 O O . PRO A 1 479 ? 25.066 -15.372 -35.464 1.00 87.50 479 PRO A O 1
ATOM 3606 N N . ASP A 1 480 ? 24.488 -13.535 -36.631 1.00 88.44 480 ASP A N 1
ATOM 3607 C CA . ASP A 1 480 ? 25.670 -13.556 -37.491 1.00 88.44 480 ASP A CA 1
ATOM 3608 C C . ASP A 1 480 ? 26.888 -13.039 -36.692 1.00 88.44 480 ASP A C 1
ATOM 3610 O O . ASP A 1 480 ? 26.770 -12.029 -35.983 1.00 88.44 480 ASP A O 1
ATOM 3614 N N . PRO A 1 481 ? 28.065 -13.692 -36.774 1.00 86.25 481 PRO A N 1
ATOM 3615 C CA . PRO A 1 481 ? 29.286 -13.208 -36.135 1.00 86.25 481 PRO A CA 1
ATOM 3616 C C . PRO A 1 481 ? 29.629 -11.743 -36.440 1.00 86.25 481 PRO A C 1
ATOM 3618 O O . PRO A 1 481 ? 30.210 -11.072 -35.584 1.00 86.25 481 PRO A O 1
ATOM 3621 N N . GLU A 1 482 ? 29.266 -11.222 -37.617 1.00 89.50 482 GLU A N 1
ATOM 3622 C CA . GLU A 1 482 ? 29.522 -9.825 -37.979 1.00 89.50 482 GLU A CA 1
ATOM 3623 C C . GLU A 1 482 ? 28.762 -8.847 -37.069 1.00 89.50 482 GLU A C 1
ATOM 3625 O O . GLU A 1 482 ? 29.327 -7.844 -36.622 1.00 89.50 482 GLU A O 1
ATOM 3630 N N . TRP A 1 483 ? 27.516 -9.171 -36.710 1.00 91.00 483 TRP A N 1
ATOM 3631 C CA . TRP A 1 483 ? 26.634 -8.304 -35.916 1.00 91.00 483 TRP A CA 1
ATOM 3632 C C . TRP A 1 483 ? 27.220 -7.989 -34.539 1.00 91.00 483 TRP A C 1
ATOM 3634 O O . TRP A 1 483 ? 27.068 -6.883 -34.016 1.00 91.00 483 TRP A O 1
ATOM 3644 N N . LEU A 1 484 ? 27.948 -8.953 -33.970 1.00 86.94 484 LEU A N 1
ATOM 3645 C CA . LEU A 1 484 ? 28.593 -8.843 -32.661 1.00 86.94 484 LEU A CA 1
ATOM 3646 C C . LEU A 1 484 ? 29.797 -7.887 -32.665 1.00 86.94 484 LEU A C 1
ATOM 3648 O O . LEU A 1 484 ? 30.243 -7.458 -31.601 1.00 86.94 484 LEU A O 1
ATOM 3652 N N . THR A 1 485 ? 30.322 -7.539 -33.843 1.00 87.69 485 THR A N 1
ATOM 3653 C CA . THR A 1 485 ? 31.456 -6.613 -33.991 1.00 87.69 485 THR A CA 1
ATOM 3654 C C . THR A 1 485 ? 31.029 -5.158 -34.181 1.00 87.69 485 THR A C 1
ATOM 3656 O O . THR A 1 485 ? 31.855 -4.249 -34.068 1.00 87.69 485 THR A O 1
ATOM 3659 N N . TRP A 1 486 ? 29.746 -4.904 -34.453 1.00 90.31 486 TRP A N 1
ATOM 3660 C CA . TRP A 1 486 ? 29.263 -3.562 -34.750 1.00 90.31 486 TRP A CA 1
ATOM 3661 C C . TRP A 1 486 ? 29.250 -2.646 -33.518 1.00 90.31 486 TRP A C 1
ATOM 3663 O O . TRP A 1 486 ? 28.823 -3.001 -32.411 1.00 90.31 486 TRP A O 1
ATOM 3673 N N . SER A 1 487 ? 29.711 -1.411 -33.721 1.00 87.06 487 SER A N 1
ATOM 3674 C CA . SER A 1 487 ? 29.758 -0.383 -32.691 1.00 87.06 487 SER A CA 1
ATOM 3675 C C . SER A 1 487 ? 29.489 1.043 -33.169 1.00 87.06 487 SER A C 1
ATOM 3677 O O . SER A 1 487 ? 30.342 1.919 -32.988 1.00 87.06 487 SER A O 1
ATOM 3679 N N . PRO A 1 488 ? 28.280 1.322 -33.688 1.00 85.81 488 PRO A N 1
ATOM 3680 C CA . PRO A 1 488 ? 27.905 2.668 -34.090 1.00 85.81 488 PRO A CA 1
ATOM 3681 C C . PRO A 1 488 ? 27.785 3.622 -32.894 1.00 85.81 488 PRO A C 1
ATOM 3683 O O . PRO A 1 488 ? 27.348 3.251 -31.800 1.00 85.81 488 PRO A O 1
ATOM 3686 N N . ALA A 1 489 ? 28.111 4.893 -33.129 1.00 78.38 489 ALA A N 1
ATOM 3687 C CA . ALA A 1 489 ? 27.855 5.974 -32.185 1.00 78.38 489 ALA A CA 1
ATOM 3688 C C . ALA A 1 489 ? 26.387 6.430 -32.302 1.00 78.38 489 ALA A C 1
ATOM 3690 O O . ALA A 1 489 ? 26.035 7.205 -33.189 1.00 78.38 489 ALA A O 1
ATOM 3691 N N . LEU A 1 490 ? 25.521 5.931 -31.414 1.00 79.25 490 LEU A N 1
ATOM 3692 C CA . LEU A 1 490 ? 24.098 6.290 -31.353 1.00 79.25 490 LEU A CA 1
ATOM 3693 C C . LEU A 1 490 ? 23.807 7.126 -30.103 1.00 79.25 490 LEU A C 1
ATOM 3695 O O . LEU A 1 490 ? 24.276 6.813 -29.008 1.00 79.25 490 LEU A O 1
ATOM 3699 N N . THR A 1 491 ? 23.019 8.190 -30.253 1.00 70.81 491 THR A N 1
ATOM 3700 C CA . THR A 1 491 ? 22.565 9.011 -29.124 1.00 70.81 491 THR A CA 1
ATOM 3701 C C . THR A 1 491 ? 21.414 8.318 -28.395 1.00 70.81 491 THR A C 1
ATOM 3703 O O . THR A 1 491 ? 20.600 7.640 -29.010 1.00 70.81 491 THR A O 1
ATOM 3706 N N . THR A 1 492 ? 21.323 8.468 -27.072 1.00 68.31 492 THR A N 1
ATOM 3707 C CA . THR A 1 492 ? 20.150 8.017 -26.300 1.00 68.31 492 THR A CA 1
ATOM 3708 C C . THR A 1 492 ? 19.209 9.195 -26.043 1.00 68.31 492 THR A C 1
ATOM 3710 O O . THR A 1 492 ? 19.628 10.356 -26.026 1.00 68.31 492 THR A O 1
ATOM 3713 N N . GLY A 1 493 ? 17.922 8.918 -25.821 1.00 51.50 493 GLY A N 1
ATOM 3714 C CA . GLY A 1 493 ? 16.867 9.921 -25.620 1.00 51.50 493 GLY A CA 1
ATOM 3715 C C . GLY A 1 493 ? 17.084 10.865 -24.429 1.00 51.50 493 GLY A C 1
ATOM 3716 O O . GLY A 1 493 ? 16.445 11.915 -24.364 1.00 51.50 493 GLY A O 1
ATOM 3717 N N . ARG A 1 494 ? 18.051 10.573 -23.543 1.00 51.19 494 ARG A N 1
ATOM 3718 C CA . ARG A 1 494 ? 18.519 11.497 -22.492 1.00 51.19 494 ARG A CA 1
ATOM 3719 C C . ARG A 1 494 ? 18.981 12.851 -23.045 1.00 51.19 494 ARG A C 1
ATOM 3721 O O . ARG A 1 494 ? 18.886 13.847 -22.341 1.00 51.19 494 ARG A O 1
ATOM 3728 N N . SER A 1 495 ? 19.404 12.899 -24.310 1.00 47.69 495 SER A N 1
ATOM 3729 C CA . SER A 1 495 ? 19.877 14.117 -24.975 1.00 47.69 495 SER A CA 1
ATOM 3730 C C . SER A 1 495 ? 18.772 15.057 -25.489 1.00 47.69 495 SER A C 1
ATOM 3732 O O . SER A 1 495 ? 19.090 16.189 -25.851 1.00 47.69 495 SER A O 1
ATOM 3734 N N . LYS A 1 496 ? 17.499 14.630 -25.581 1.00 42.72 496 LYS A N 1
ATOM 3735 C CA . LYS A 1 496 ? 16.430 15.407 -26.259 1.00 42.72 496 LYS A CA 1
ATOM 3736 C C . LYS A 1 496 ? 15.334 15.971 -25.339 1.00 42.72 496 LYS A C 1
ATOM 3738 O O . LYS A 1 496 ? 14.591 16.847 -25.778 1.00 42.72 496 LYS A O 1
ATOM 3743 N N . ALA A 1 497 ? 15.210 15.532 -24.086 1.00 38.25 497 ALA A N 1
ATOM 3744 C CA . ALA A 1 497 ? 14.107 15.961 -23.219 1.00 38.25 497 ALA A CA 1
ATOM 3745 C C . ALA A 1 497 ? 14.352 17.350 -22.581 1.00 38.25 497 ALA A C 1
ATOM 3747 O O . ALA A 1 497 ? 15.086 17.487 -21.604 1.00 38.25 497 ALA A O 1
ATOM 3748 N N . GLY A 1 498 ? 13.705 18.392 -23.119 1.00 48.69 498 GLY A N 1
ATOM 3749 C CA . GLY A 1 498 ? 13.507 19.681 -22.434 1.00 48.69 498 GLY A CA 1
ATOM 3750 C C . GLY A 1 498 ? 14.730 20.600 -22.301 1.00 48.69 498 GLY A C 1
ATOM 3751 O O . GLY A 1 498 ? 14.737 21.462 -21.421 1.00 48.69 498 GLY A O 1
ATOM 3752 N N . PHE A 1 499 ? 15.758 20.431 -23.135 1.00 54.00 499 PHE A N 1
ATOM 3753 C CA . PHE A 1 499 ? 16.953 21.282 -23.151 1.00 54.00 499 PHE A CA 1
ATOM 3754 C C . PHE A 1 499 ? 16.664 22.637 -23.825 1.00 54.00 499 PHE A C 1
ATOM 3756 O O . PHE A 1 499 ? 16.535 22.715 -25.048 1.00 54.00 499 PHE A O 1
ATOM 3763 N N . GLN A 1 500 ? 16.561 23.711 -23.037 1.00 59.81 500 GLN A N 1
ATOM 3764 C CA . GLN A 1 500 ? 16.506 25.076 -23.565 1.00 59.81 500 GLN A CA 1
ATOM 3765 C C . GLN A 1 500 ? 17.921 25.484 -23.987 1.00 59.81 500 GLN A C 1
ATOM 3767 O O . GLN A 1 500 ? 18.815 25.592 -23.149 1.00 59.81 500 GLN A O 1
ATOM 3772 N N . ARG A 1 501 ? 18.140 25.639 -25.296 1.00 71.31 501 ARG A N 1
ATOM 3773 C CA . ARG A 1 501 ? 19.467 25.931 -25.849 1.00 71.31 501 ARG A CA 1
ATOM 3774 C C . ARG A 1 501 ? 19.927 27.327 -25.416 1.00 71.31 501 ARG A C 1
ATOM 3776 O O . ARG A 1 501 ? 19.122 28.259 -25.499 1.00 71.31 501 ARG A O 1
ATOM 3783 N N . PRO A 1 502 ? 21.192 27.498 -24.993 1.00 76.06 502 PRO A N 1
ATOM 3784 C CA . PRO A 1 502 ? 21.736 28.828 -24.795 1.00 76.06 502 PRO A CA 1
ATOM 3785 C C . PRO A 1 502 ? 21.720 29.586 -26.137 1.00 76.06 502 PRO A C 1
ATOM 3787 O O . PRO A 1 502 ? 22.060 29.007 -27.171 1.00 76.06 502 PRO A O 1
ATOM 3790 N N . PRO A 1 503 ? 21.310 30.861 -26.136 1.00 77.00 503 PRO A N 1
ATOM 3791 C CA . PRO A 1 503 ? 21.234 31.701 -27.331 1.00 77.00 503 PRO A CA 1
ATOM 3792 C C . PRO A 1 503 ? 22.645 32.102 -27.788 1.00 77.00 503 PRO A C 1
ATOM 3794 O O . PRO A 1 503 ? 23.114 33.174 -27.449 1.00 77.00 503 PRO A O 1
ATOM 3797 N N . VAL A 1 504 ? 23.375 31.241 -28.496 1.00 84.88 504 VAL A N 1
ATOM 3798 C CA . VAL A 1 504 ? 24.714 31.592 -29.009 1.00 84.88 504 VAL A CA 1
ATOM 3799 C C . VAL A 1 504 ? 24.621 32.352 -30.335 1.00 84.88 504 VAL A C 1
ATOM 3801 O O . VAL A 1 504 ? 23.845 31.990 -31.217 1.00 84.88 504 VAL A O 1
ATOM 3804 N N . GLU A 1 505 ? 25.440 33.390 -30.487 1.00 86.25 505 GLU A N 1
ATOM 3805 C CA . GLU A 1 505 ? 25.473 34.283 -31.649 1.00 86.25 505 GLU A CA 1
ATOM 3806 C C . GLU A 1 505 ? 26.737 34.037 -32.476 1.00 86.25 505 GLU A C 1
ATOM 3808 O O . GLU A 1 505 ? 27.844 33.991 -31.937 1.00 86.25 505 GLU A O 1
ATOM 3813 N N . ARG A 1 506 ? 26.604 33.890 -33.799 1.00 88.81 506 ARG A N 1
ATOM 3814 C CA . ARG A 1 506 ? 27.772 33.752 -34.683 1.00 88.81 506 ARG A CA 1
ATOM 3815 C C . ARG A 1 506 ? 28.452 35.116 -34.816 1.00 88.81 506 ARG A C 1
ATOM 3817 O O . ARG A 1 506 ? 27.800 36.105 -35.154 1.00 88.81 506 ARG A O 1
ATOM 3824 N N . ALA A 1 507 ? 29.760 35.157 -34.596 1.00 89.06 507 ALA A N 1
ATOM 3825 C CA . ALA A 1 507 ? 30.580 36.348 -34.737 1.00 89.06 507 ALA A CA 1
ATOM 3826 C C . ALA A 1 507 ? 31.638 36.180 -35.824 1.00 89.06 507 ALA A C 1
ATOM 3828 O O . ALA A 1 507 ? 32.266 35.128 -35.951 1.00 89.06 507 ALA A O 1
ATOM 3829 N N . LEU A 1 508 ? 31.841 37.246 -36.594 1.00 90.19 508 LEU A N 1
ATOM 3830 C CA . LEU A 1 508 ? 32.854 37.346 -37.633 1.00 90.19 508 LEU A CA 1
ATOM 3831 C C . LEU A 1 508 ? 33.800 38.499 -37.299 1.00 90.19 508 LEU A C 1
ATOM 3833 O O . LEU A 1 508 ? 33.413 39.669 -37.340 1.00 90.19 508 LEU A O 1
ATOM 3837 N N . LEU A 1 509 ? 35.040 38.159 -36.968 1.00 89.25 509 LEU A N 1
ATOM 3838 C CA . LEU A 1 509 ? 36.129 39.110 -36.799 1.00 89.25 509 LEU A CA 1
ATOM 3839 C C . LEU A 1 509 ? 36.730 39.406 -38.170 1.00 89.25 509 LEU A C 1
ATOM 3841 O O . LEU A 1 509 ? 37.106 38.481 -38.886 1.00 89.25 509 LEU A O 1
ATOM 3845 N N . THR A 1 510 ? 36.854 40.682 -38.523 1.00 89.19 510 THR A N 1
ATOM 3846 C CA . THR A 1 510 ? 37.494 41.136 -39.763 1.00 89.19 510 THR A CA 1
ATOM 3847 C C . THR A 1 510 ? 38.565 42.174 -39.453 1.00 89.19 510 THR A C 1
ATOM 3849 O O . THR A 1 510 ? 38.349 43.073 -38.641 1.00 89.19 510 THR A O 1
ATOM 3852 N N . TRP A 1 511 ? 39.734 42.045 -40.076 1.00 88.94 511 TRP A N 1
ATOM 3853 C CA . TRP A 1 511 ? 40.824 43.014 -39.954 1.00 88.94 511 TRP A CA 1
ATOM 3854 C C . TRP A 1 511 ? 41.632 43.083 -41.249 1.00 88.94 511 TRP A C 1
ATOM 3856 O O . TRP A 1 511 ? 41.561 42.203 -42.110 1.00 88.94 511 TRP A O 1
ATOM 3866 N N . THR A 1 512 ? 42.425 44.140 -41.389 1.00 84.69 512 THR A N 1
ATOM 3867 C CA . THR A 1 512 ? 43.319 44.321 -42.535 1.00 84.69 512 THR A CA 1
ATOM 3868 C C . THR A 1 512 ? 44.768 44.223 -42.092 1.00 84.69 512 THR A C 1
ATOM 3870 O O . THR A 1 512 ? 45.201 45.004 -41.245 1.00 84.69 512 THR A O 1
ATOM 3873 N N . SER A 1 513 ? 45.537 43.316 -42.691 1.00 80.69 513 SER A N 1
ATOM 3874 C CA . SER A 1 513 ? 46.989 43.262 -42.515 1.00 80.69 513 SER A CA 1
ATOM 3875 C C . SER A 1 513 ? 47.700 43.909 -43.705 1.00 80.69 513 SER A C 1
ATOM 3877 O O . SER A 1 513 ? 47.291 43.758 -44.860 1.00 80.69 513 SER A O 1
ATOM 3879 N N . GLN A 1 514 ? 48.758 44.671 -43.424 1.00 74.31 514 GLN A N 1
ATOM 3880 C CA . GLN A 1 514 ? 49.581 45.328 -44.437 1.00 74.31 514 GLN A CA 1
ATOM 3881 C C . GLN A 1 514 ? 50.913 44.585 -44.552 1.00 74.31 514 GLN A C 1
ATOM 3883 O O . GLN A 1 514 ? 51.648 44.462 -43.577 1.00 74.31 514 GLN A O 1
ATOM 3888 N N . SER A 1 515 ? 51.227 44.083 -45.747 1.00 67.44 515 SER A N 1
ATOM 3889 C CA . SER A 1 515 ? 52.493 43.398 -46.026 1.00 67.44 515 SER A CA 1
ATOM 3890 C C . SER A 1 515 ? 53.166 44.033 -47.236 1.00 67.44 515 SER A C 1
ATOM 3892 O O . SER A 1 515 ? 52.595 43.985 -48.324 1.00 67.44 515 SER A O 1
ATOM 3894 N N . TRP A 1 516 ? 54.342 44.638 -47.009 1.00 54.09 516 TRP A N 1
ATOM 3895 C CA . TRP A 1 516 ? 55.330 45.253 -47.922 1.00 54.09 516 TRP A CA 1
ATOM 3896 C C . TRP A 1 516 ? 54.796 46.176 -49.051 1.00 54.09 516 TRP A C 1
ATOM 3898 O O . TRP A 1 516 ? 55.315 47.273 -49.167 1.00 54.09 516 TRP A O 1
ATOM 3908 N N . PHE A 1 517 ? 53.737 45.833 -49.805 1.00 61.12 517 PHE A N 1
ATOM 3909 C CA . PHE A 1 517 ? 52.972 46.723 -50.710 1.00 61.12 517 PHE A CA 1
ATOM 3910 C C . PHE A 1 517 ? 51.486 46.324 -50.940 1.00 61.12 517 PHE A C 1
ATOM 3912 O O . PHE A 1 517 ? 50.853 46.834 -51.865 1.00 61.12 517 PHE A O 1
ATOM 3919 N N . ARG A 1 518 ? 50.889 45.411 -50.154 1.00 65.44 518 ARG A N 1
ATOM 3920 C CA . ARG A 1 518 ? 49.477 44.992 -50.305 1.00 65.44 518 ARG A CA 1
ATOM 3921 C C . ARG A 1 518 ? 48.738 44.944 -48.971 1.00 65.44 518 ARG A C 1
ATOM 3923 O O . ARG A 1 518 ? 49.238 44.384 -47.996 1.00 65.44 518 ARG A O 1
ATOM 3930 N N . THR A 1 519 ? 47.519 45.474 -48.971 1.00 75.19 519 THR A N 1
ATOM 3931 C CA . THR A 1 519 ? 46.554 45.319 -47.878 1.00 75.19 519 THR A CA 1
ATOM 3932 C C . THR A 1 519 ? 45.722 44.070 -48.145 1.00 75.19 519 THR A C 1
ATOM 3934 O O . THR A 1 519 ? 45.096 43.963 -49.200 1.00 75.19 519 THR A O 1
ATOM 3937 N N . LYS A 1 520 ? 45.723 43.111 -47.217 1.00 80.56 520 LYS A N 1
ATOM 3938 C CA . LYS A 1 520 ? 44.920 41.887 -47.312 1.00 80.56 520 LYS A CA 1
ATOM 3939 C C . LYS A 1 520 ? 43.875 41.890 -46.201 1.00 80.56 520 LYS A C 1
ATOM 3941 O O . LYS A 1 520 ? 44.217 42.015 -45.028 1.00 80.56 520 LYS A O 1
ATOM 3946 N N . ALA A 1 521 ? 42.606 41.759 -46.579 1.00 80.31 521 ALA A N 1
ATOM 3947 C CA . ALA A 1 521 ? 41.531 41.524 -45.626 1.00 80.31 521 ALA A CA 1
ATOM 3948 C C . ALA A 1 521 ? 41.618 40.078 -45.123 1.00 80.31 521 ALA A C 1
ATOM 3950 O O . ALA A 1 521 ? 41.780 39.143 -45.913 1.00 80.31 521 ALA A O 1
ATOM 3951 N N . GLN A 1 522 ? 41.540 39.907 -43.811 1.00 84.81 522 GLN A N 1
ATOM 3952 C CA . GLN A 1 522 ? 41.498 38.618 -43.138 1.00 84.81 522 GLN A CA 1
ATOM 3953 C C . GLN A 1 522 ? 40.241 38.560 -42.278 1.00 84.81 522 GLN A C 1
ATOM 3955 O O . GLN A 1 522 ? 39.766 39.583 -41.778 1.00 84.81 522 GLN A O 1
ATOM 3960 N N . SER A 1 523 ? 39.693 37.358 -42.131 1.00 84.88 523 SER A N 1
ATOM 3961 C CA . SER A 1 523 ? 38.532 37.124 -41.288 1.00 84.88 523 SER A CA 1
ATOM 3962 C C . SER A 1 523 ? 38.640 35.798 -40.557 1.00 84.88 523 SER A C 1
ATOM 3964 O O . SER A 1 523 ? 39.097 34.817 -41.140 1.00 84.88 523 SER A O 1
ATOM 3966 N N . THR A 1 524 ? 38.159 35.757 -39.322 1.00 86.75 524 THR A N 1
ATOM 3967 C CA . THR A 1 524 ? 37.968 34.520 -38.559 1.00 86.75 524 THR A CA 1
ATOM 3968 C C . THR A 1 524 ? 36.580 34.532 -37.932 1.00 86.75 524 THR A C 1
ATOM 3970 O O . THR A 1 524 ? 36.032 35.601 -37.658 1.00 86.75 524 THR A O 1
ATOM 3973 N N . ALA A 1 525 ? 35.984 33.359 -37.755 1.00 87.50 525 ALA A N 1
ATOM 3974 C CA . ALA A 1 525 ? 34.634 33.217 -37.232 1.00 87.50 525 ALA A CA 1
ATOM 3975 C C . ALA A 1 525 ? 34.642 32.402 -35.940 1.00 87.50 525 ALA A C 1
ATOM 3977 O O . ALA A 1 525 ? 35.487 31.533 -35.749 1.00 87.50 525 ALA A O 1
ATOM 3978 N N . GLY A 1 526 ? 33.667 32.663 -35.082 1.00 88.44 526 GLY A N 1
ATOM 3979 C CA . GLY A 1 526 ? 33.415 31.867 -33.890 1.00 88.44 526 GLY A CA 1
ATOM 3980 C C . GLY A 1 526 ? 32.056 32.200 -33.293 1.00 88.44 526 GLY A C 1
ATOM 3981 O O . GLY A 1 526 ? 31.241 32.880 -33.919 1.00 88.44 526 GLY A O 1
ATOM 3982 N N . TRP A 1 527 ? 31.810 31.719 -32.083 1.00 90.75 527 TRP A N 1
ATOM 3983 C CA . TRP A 1 527 ? 30.550 31.926 -31.375 1.00 90.75 527 TRP A CA 1
ATOM 3984 C C . TRP A 1 527 ? 30.735 32.822 -30.150 1.00 90.75 527 TRP A C 1
ATOM 3986 O O . TRP A 1 527 ? 31.744 32.743 -29.446 1.00 90.75 527 TRP A O 1
ATOM 3996 N N . LEU A 1 528 ? 29.741 33.676 -29.906 1.00 89.31 528 LEU A N 1
ATOM 3997 C CA . LEU A 1 528 ? 29.625 34.526 -28.729 1.00 89.31 528 LEU A CA 1
ATOM 3998 C C . LEU A 1 528 ? 28.409 34.120 -27.904 1.00 89.31 528 LEU A C 1
ATOM 4000 O O . LEU A 1 528 ? 27.341 33.822 -28.437 1.00 89.31 528 LEU A O 1
ATOM 4004 N N . LEU A 1 529 ? 28.564 34.160 -26.588 1.00 89.25 529 LEU A N 1
ATOM 4005 C CA . LEU A 1 529 ? 27.517 33.863 -25.627 1.00 89.25 529 LEU A CA 1
ATOM 4006 C C . LEU A 1 529 ? 27.026 35.165 -24.973 1.00 89.25 529 LEU A C 1
ATOM 4008 O O . LEU A 1 529 ? 27.811 35.828 -24.293 1.00 89.25 529 LEU A O 1
ATOM 4012 N N . PRO A 1 530 ? 25.750 35.545 -25.128 1.00 87.44 530 PRO A N 1
ATOM 4013 C CA . PRO A 1 530 ? 25.185 36.706 -24.462 1.00 87.44 530 PRO A CA 1
ATOM 4014 C C . PRO A 1 530 ? 24.991 36.433 -22.966 1.00 87.44 530 PRO A C 1
ATOM 4016 O O . PRO A 1 530 ? 24.365 35.456 -22.540 1.00 87.44 530 PRO A O 1
ATOM 4019 N N . VAL A 1 531 ? 25.520 37.351 -22.168 1.00 86.12 531 VAL A N 1
ATOM 4020 C CA . VAL A 1 531 ? 25.494 37.353 -20.705 1.00 86.12 531 VAL A CA 1
ATOM 4021 C C . VAL A 1 531 ? 24.985 38.703 -20.198 1.00 86.12 531 VAL A C 1
ATOM 4023 O O . VAL A 1 531 ? 24.867 39.660 -20.962 1.00 86.12 531 VAL A O 1
ATOM 4026 N N . LYS A 1 532 ? 24.681 38.824 -18.899 1.00 81.62 532 LYS A N 1
ATOM 4027 C CA . LYS A 1 532 ? 24.072 40.052 -18.338 1.00 81.62 532 LYS A CA 1
ATOM 4028 C C . LYS A 1 532 ? 24.858 41.334 -18.642 1.00 81.62 532 LYS A C 1
ATOM 4030 O O . LYS A 1 532 ? 24.257 42.391 -18.792 1.00 81.62 532 LYS A O 1
ATOM 4035 N N . GLU A 1 533 ? 26.183 41.239 -18.709 1.00 82.12 533 GLU A N 1
ATOM 4036 C CA . GLU A 1 533 ? 27.089 42.382 -18.875 1.00 82.12 533 GLU A CA 1
ATOM 4037 C C . GLU A 1 533 ? 27.582 42.583 -20.322 1.00 82.12 533 GLU A C 1
ATOM 4039 O O . GLU A 1 533 ? 28.367 43.500 -20.568 1.00 82.12 533 GLU A O 1
ATOM 4044 N N . GLY A 1 534 ? 27.157 41.743 -21.277 1.00 87.50 534 GLY A N 1
ATOM 4045 C CA . GLY A 1 534 ? 27.587 41.819 -22.675 1.00 87.50 534 GLY A CA 1
ATOM 4046 C C . GLY A 1 534 ? 27.718 40.452 -23.346 1.00 87.50 534 GLY A C 1
ATOM 4047 O O . GLY A 1 534 ? 26.816 39.628 -23.240 1.00 87.50 534 GLY A O 1
ATOM 4048 N N . TYR A 1 535 ? 28.827 40.204 -24.046 1.00 89.56 535 TYR A N 1
ATOM 4049 C CA . TYR A 1 535 ? 29.057 38.961 -24.793 1.00 89.56 535 TYR A CA 1
ATOM 4050 C C . TYR A 1 535 ? 30.374 38.305 -24.379 1.00 89.56 535 TYR A C 1
ATOM 4052 O O . TYR A 1 535 ? 31.431 38.934 -24.446 1.00 89.56 535 TYR A O 1
ATOM 4060 N N . LEU A 1 536 ? 30.319 37.039 -23.966 1.00 89.56 536 LEU A N 1
ATOM 4061 C CA . LEU A 1 536 ? 31.497 36.209 -23.738 1.00 89.56 536 LEU A CA 1
ATOM 4062 C C . LEU A 1 536 ? 31.934 35.541 -25.031 1.00 89.56 536 LEU A C 1
ATOM 4064 O O . LEU A 1 536 ? 31.111 35.028 -25.785 1.00 89.56 536 LEU A O 1
ATOM 4068 N N . GLY A 1 537 ? 33.238 35.473 -25.247 1.00 90.00 537 GLY A N 1
ATOM 4069 C CA . GLY A 1 537 ? 33.783 34.699 -26.345 1.00 90.00 537 GLY A CA 1
ATOM 4070 C C . GLY A 1 537 ? 35.234 34.290 -26.135 1.00 90.00 537 GLY A C 1
ATOM 4071 O O . GLY A 1 537 ? 35.886 34.726 -25.181 1.00 90.00 537 GLY A O 1
ATOM 4072 N N . PRO A 1 538 ? 35.747 33.442 -27.035 1.00 90.25 538 PRO A N 1
ATOM 4073 C CA . PRO A 1 538 ? 37.147 33.045 -27.052 1.00 90.25 538 PRO A CA 1
ATOM 4074 C C . PRO A 1 538 ? 38.060 34.258 -27.280 1.00 90.25 538 PRO A C 1
ATOM 4076 O O . PRO A 1 538 ? 37.763 35.112 -28.114 1.00 90.25 538 PRO A O 1
ATOM 4079 N N . ARG A 1 539 ? 39.200 34.307 -26.577 1.00 87.88 539 ARG A N 1
ATOM 4080 C CA . ARG A 1 539 ? 40.210 35.382 -26.671 1.00 87.88 539 ARG A CA 1
ATOM 4081 C C . ARG A 1 539 ? 40.629 35.728 -28.105 1.00 87.88 539 ARG A C 1
ATOM 4083 O O . ARG A 1 539 ? 40.891 36.890 -28.394 1.00 87.88 539 ARG A O 1
ATOM 4090 N N . ASP A 1 540 ? 40.633 34.755 -29.007 1.00 86.19 540 ASP A N 1
ATOM 4091 C CA . ASP A 1 540 ? 41.087 34.902 -30.398 1.00 86.19 540 ASP A CA 1
ATOM 4092 C C . ASP A 1 540 ? 40.174 35.815 -31.221 1.00 86.19 540 ASP A C 1
ATOM 4094 O O . ASP A 1 540 ? 40.616 36.426 -32.192 1.00 86.19 540 ASP A O 1
ATOM 4098 N N . LEU A 1 541 ? 38.907 35.955 -30.814 1.00 84.81 541 LEU A N 1
ATOM 4099 C CA . LEU A 1 541 ? 37.980 36.921 -31.406 1.00 84.81 541 LEU A CA 1
ATOM 4100 C C . LEU A 1 541 ? 38.215 38.353 -30.898 1.00 84.81 541 LEU A C 1
ATOM 4102 O O . LEU A 1 541 ? 37.613 39.291 -31.419 1.00 84.81 541 LEU A O 1
ATOM 4106 N N . PHE A 1 542 ? 39.095 38.537 -29.908 1.00 86.31 542 PHE A N 1
ATOM 4107 C CA . PHE A 1 542 ? 39.391 39.813 -29.256 1.00 86.31 542 PHE A CA 1
ATOM 4108 C C . PHE A 1 542 ? 40.901 40.119 -29.231 1.00 86.31 542 PHE A C 1
ATOM 4110 O O . PHE A 1 542 ? 41.481 40.278 -28.152 1.00 86.31 542 PHE A O 1
ATOM 4117 N N . PRO A 1 543 ? 41.561 40.239 -30.398 1.00 81.44 543 PRO A N 1
ATOM 4118 C CA . PRO A 1 543 ? 42.984 40.564 -30.466 1.00 81.44 543 PRO A CA 1
ATOM 4119 C C . PRO A 1 543 ? 43.291 41.922 -29.810 1.00 81.44 543 PRO A C 1
ATOM 4121 O O . PRO A 1 543 ? 42.531 42.886 -29.949 1.00 81.44 543 PRO A O 1
ATOM 4124 N N . ALA A 1 544 ? 44.418 42.004 -29.095 1.00 72.75 544 ALA A N 1
ATOM 4125 C CA . ALA A 1 544 ? 44.869 43.232 -28.433 1.00 72.75 544 ALA A CA 1
ATOM 4126 C C . ALA A 1 544 ? 45.547 44.219 -29.405 1.00 72.75 544 ALA A C 1
ATOM 4128 O O . ALA A 1 544 ? 45.367 45.426 -29.269 1.00 72.75 544 ALA A O 1
ATOM 4129 N N . ASP A 1 545 ? 46.246 43.706 -30.424 1.00 73.00 545 ASP A N 1
ATOM 4130 C CA . ASP A 1 545 ? 47.229 44.469 -31.212 1.00 73.00 545 ASP A CA 1
ATOM 4131 C C . ASP A 1 545 ? 46.758 44.840 -32.633 1.00 73.00 545 ASP A C 1
ATOM 4133 O O . ASP A 1 545 ? 47.567 45.144 -33.512 1.00 73.00 545 ASP A O 1
ATOM 4137 N N . LEU A 1 546 ? 45.444 44.809 -32.893 1.00 79.38 546 LEU A N 1
ATOM 4138 C CA . LEU A 1 546 ? 44.873 45.074 -34.219 1.00 79.38 546 LEU A CA 1
ATOM 4139 C C . LEU A 1 546 ? 43.941 46.301 -34.205 1.00 79.38 546 LEU A C 1
ATOM 4141 O O . LEU A 1 546 ? 42.762 46.171 -33.874 1.00 79.38 546 LEU A O 1
ATOM 4145 N N . PRO A 1 547 ? 44.425 47.495 -34.605 1.00 71.44 547 PRO A N 1
ATOM 4146 C CA . PRO A 1 547 ? 43.635 48.729 -34.561 1.00 71.44 547 PRO A CA 1
ATOM 4147 C C . PRO A 1 547 ? 42.507 48.780 -35.605 1.00 71.44 547 PRO A C 1
ATOM 4149 O O . PRO A 1 547 ? 41.547 49.517 -35.419 1.00 71.44 547 PRO A O 1
ATOM 4152 N N . THR A 1 548 ? 42.592 47.996 -36.686 1.00 79.38 548 THR A N 1
ATOM 4153 C CA . THR A 1 548 ? 41.571 47.922 -37.753 1.00 79.38 548 THR A CA 1
ATOM 4154 C C . THR A 1 548 ? 40.578 46.771 -37.570 1.00 79.38 548 THR A C 1
ATOM 4156 O O . THR A 1 548 ? 39.832 46.445 -38.493 1.00 79.38 548 THR A O 1
ATOM 4159 N N . ALA A 1 549 ? 40.582 46.113 -36.407 1.00 86.56 549 ALA A N 1
ATOM 4160 C CA . ALA A 1 549 ? 39.738 44.955 -36.156 1.00 86.56 549 ALA A CA 1
ATOM 4161 C C . ALA A 1 549 ? 38.294 45.356 -35.813 1.00 86.56 549 ALA A C 1
ATOM 4163 O O . ALA A 1 549 ? 38.042 46.101 -34.861 1.00 86.56 549 ALA A O 1
ATOM 4164 N N . SER A 1 550 ? 37.339 44.802 -36.558 1.00 87.81 550 SER A N 1
ATOM 4165 C CA . SER A 1 550 ? 35.906 44.940 -36.295 1.00 87.81 550 SER A CA 1
ATOM 4166 C C . SER A 1 550 ? 35.246 43.570 -36.149 1.00 87.81 550 SER A C 1
ATOM 4168 O O . SER A 1 550 ? 35.560 42.628 -36.881 1.00 87.81 550 SER A O 1
ATOM 4170 N N . LEU A 1 551 ? 34.342 43.453 -35.179 1.00 89.88 551 LEU A N 1
ATOM 4171 C CA . LEU A 1 551 ? 33.625 42.225 -34.855 1.00 89.88 551 LEU A CA 1
ATOM 4172 C C . LEU A 1 551 ? 32.147 42.401 -35.206 1.00 89.88 551 LEU A C 1
ATOM 4174 O O . LEU A 1 551 ? 31.482 43.279 -34.657 1.00 89.88 551 LEU A O 1
ATOM 4178 N N . THR A 1 552 ? 31.637 41.576 -36.119 1.00 89.12 552 THR A N 1
ATOM 4179 C CA . THR A 1 552 ? 30.231 41.605 -36.547 1.00 89.12 552 THR A CA 1
ATOM 4180 C C . THR A 1 552 ? 29.477 40.403 -35.990 1.00 89.12 552 THR A C 1
ATOM 4182 O O . THR A 1 552 ? 29.882 39.270 -36.233 1.00 89.12 552 THR A O 1
ATOM 4185 N N . PHE A 1 553 ? 28.396 40.634 -35.247 1.00 88.56 553 PHE A N 1
ATOM 4186 C CA . PHE A 1 553 ? 27.565 39.604 -34.608 1.00 88.56 553 PHE A CA 1
ATOM 4187 C C . PHE A 1 553 ? 26.166 40.160 -34.313 1.00 88.56 553 PHE A C 1
ATOM 4189 O O . PHE A 1 553 ? 26.013 41.371 -34.169 1.00 88.56 553 PHE A O 1
ATOM 4196 N N . ALA A 1 554 ? 25.137 39.308 -34.240 1.00 79.00 554 ALA A N 1
ATOM 4197 C CA . ALA A 1 554 ? 23.755 39.716 -33.933 1.00 79.00 554 ALA A CA 1
ATOM 4198 C C . ALA A 1 554 ? 23.245 40.941 -34.745 1.00 79.00 554 ALA A C 1
ATOM 4200 O O . ALA A 1 554 ? 22.519 41.794 -34.234 1.00 79.00 554 ALA A O 1
ATOM 4201 N N . GLY A 1 555 ? 23.678 41.077 -36.008 1.00 80.44 555 GLY A N 1
ATOM 4202 C CA . GLY A 1 555 ? 23.334 42.211 -36.883 1.00 80.44 555 GLY A CA 1
ATOM 4203 C C . GLY A 1 555 ? 24.009 43.550 -36.540 1.00 80.44 555 GLY A C 1
ATOM 4204 O O . GLY A 1 555 ? 23.607 44.584 -37.070 1.00 80.44 555 GLY A O 1
ATOM 4205 N N . ARG A 1 556 ? 25.019 43.555 -35.663 1.00 84.69 556 ARG A N 1
ATOM 4206 C CA . ARG A 1 556 ? 25.775 44.733 -35.208 1.00 84.69 556 ARG A CA 1
ATOM 4207 C C . ARG A 1 556 ? 27.260 44.574 -35.532 1.00 84.69 556 ARG A C 1
ATOM 4209 O O . ARG A 1 556 ? 27.775 43.461 -35.514 1.00 84.69 556 ARG A O 1
ATOM 4216 N N . THR A 1 557 ? 27.956 45.684 -35.767 1.00 87.38 557 THR A N 1
ATOM 4217 C CA . THR A 1 557 ? 29.415 45.717 -35.959 1.00 87.38 557 THR A CA 1
ATOM 4218 C C . THR A 1 557 ? 30.042 46.600 -34.888 1.00 87.38 557 THR A C 1
ATOM 4220 O O . THR A 1 557 ? 29.649 47.753 -34.727 1.00 87.38 557 THR A O 1
ATOM 4223 N N . VAL A 1 558 ? 30.999 46.049 -34.141 1.00 86.69 558 VAL A N 1
ATOM 4224 C CA . VAL A 1 558 ? 31.703 46.726 -33.046 1.00 86.69 558 VAL A CA 1
ATOM 4225 C C . VAL A 1 558 ? 33.181 46.850 -33.400 1.00 86.69 558 VAL A C 1
ATOM 4227 O O . VAL A 1 558 ? 33.840 45.855 -33.702 1.00 86.69 558 VAL A O 1
ATOM 4230 N N . GLU A 1 559 ? 33.719 48.065 -33.335 1.00 86.69 559 GLU A N 1
ATOM 4231 C CA . GLU A 1 559 ? 35.157 48.301 -33.460 1.00 86.69 559 GLU A CA 1
ATOM 4232 C C . GLU A 1 559 ? 35.868 47.888 -32.168 1.00 86.69 559 GLU A C 1
ATOM 4234 O O . GLU A 1 559 ? 35.600 48.410 -31.084 1.00 86.69 559 GLU A O 1
ATOM 4239 N N . LEU A 1 560 ? 36.800 46.941 -32.265 1.00 84.75 560 LEU A N 1
ATOM 4240 C CA . LEU A 1 560 ? 37.444 46.369 -31.082 1.00 84.75 560 LEU A CA 1
ATOM 4241 C C . LEU A 1 560 ? 38.424 47.326 -30.393 1.00 84.75 560 LEU A C 1
ATOM 4243 O O . LEU A 1 560 ? 38.783 47.090 -29.237 1.00 84.75 560 LEU A O 1
ATOM 4247 N N . ALA A 1 561 ? 38.859 48.385 -31.078 1.00 81.06 561 ALA A N 1
ATOM 4248 C CA . ALA A 1 561 ? 39.756 49.399 -30.529 1.00 81.06 561 ALA A CA 1
ATOM 4249 C C . ALA A 1 561 ? 39.065 50.309 -29.497 1.00 81.06 561 ALA A C 1
ATOM 4251 O O . ALA A 1 561 ? 39.702 50.741 -28.540 1.00 81.06 561 ALA A O 1
ATOM 4252 N N . SER A 1 562 ? 37.767 50.575 -29.668 1.00 79.12 562 SER A N 1
ATOM 4253 C CA . SER A 1 562 ? 36.972 51.452 -28.795 1.00 79.12 562 SER A CA 1
ATOM 4254 C C . SER A 1 562 ? 36.103 50.685 -27.790 1.00 79.12 562 SER A C 1
ATOM 4256 O O . SER A 1 562 ? 35.522 51.283 -26.883 1.00 79.12 562 SER A O 1
ATOM 4258 N N . ALA A 1 563 ? 36.024 49.358 -27.912 1.00 83.38 563 ALA A N 1
ATOM 4259 C CA . ALA A 1 563 ? 35.201 48.527 -27.048 1.00 83.38 563 ALA A CA 1
ATOM 4260 C C . ALA A 1 563 ? 35.854 48.213 -25.690 1.00 83.38 563 ALA A C 1
ATOM 4262 O O . ALA A 1 563 ? 37.046 47.914 -25.593 1.00 83.38 563 ALA A O 1
ATOM 4263 N N . THR A 1 564 ? 35.038 48.197 -24.631 1.00 84.88 564 THR A N 1
ATOM 4264 C CA . THR A 1 564 ? 35.483 47.797 -23.288 1.00 84.88 564 THR A CA 1
ATOM 4265 C C . THR A 1 564 ? 35.533 46.272 -23.185 1.00 84.88 564 THR A C 1
ATOM 4267 O O . THR A 1 564 ? 34.503 45.602 -23.256 1.00 84.88 564 THR A O 1
ATOM 4270 N N . LYS A 1 565 ? 36.736 45.727 -22.993 1.00 88.69 565 LYS A N 1
ATOM 4271 C CA . LYS A 1 565 ? 37.011 44.288 -22.875 1.00 88.69 565 LYS A CA 1
ATOM 4272 C C . LYS A 1 565 ? 37.458 43.961 -21.448 1.00 88.69 565 LYS A C 1
ATOM 4274 O O . LYS A 1 565 ? 38.285 44.679 -20.892 1.00 88.69 565 LYS A O 1
ATOM 4279 N N . VAL A 1 566 ? 36.921 42.895 -20.859 1.00 87.25 566 VAL A N 1
ATOM 4280 C CA . VAL A 1 566 ? 37.316 42.388 -19.535 1.00 87.25 566 VAL A CA 1
ATOM 4281 C C . VAL A 1 566 ? 37.761 40.937 -19.678 1.00 87.25 566 VAL A C 1
ATOM 4283 O O . VAL A 1 566 ? 37.001 40.107 -20.170 1.00 87.25 566 VAL A O 1
ATOM 4286 N N . GLU A 1 567 ? 38.983 40.618 -19.261 1.00 87.12 567 GLU A N 1
ATOM 4287 C CA . GLU A 1 567 ? 39.478 39.238 -19.275 1.00 87.12 567 GLU A CA 1
ATOM 4288 C C . GLU A 1 567 ? 38.777 38.409 -18.180 1.00 87.12 567 GLU A C 1
ATOM 4290 O O . GLU A 1 567 ? 38.714 38.821 -17.020 1.00 87.12 567 GLU A O 1
ATOM 4295 N N . ARG A 1 568 ? 38.235 37.241 -18.547 1.00 80.31 568 ARG A N 1
ATOM 4296 C CA . ARG A 1 568 ? 37.575 36.273 -17.652 1.00 80.31 568 ARG A CA 1
ATOM 4297 C C . ARG A 1 568 ? 38.376 34.970 -17.663 1.00 80.31 568 ARG A C 1
ATOM 4299 O O . ARG A 1 568 ? 37.958 33.956 -18.213 1.00 80.31 568 ARG A O 1
ATOM 4306 N N . GLY A 1 569 ? 39.569 35.020 -17.076 1.00 80.44 569 GLY A N 1
ATOM 4307 C CA . GLY A 1 569 ? 40.562 33.947 -17.169 1.00 80.44 569 GLY A CA 1
ATOM 4308 C C . GLY A 1 569 ? 41.425 34.038 -18.439 1.00 80.44 569 GLY A C 1
ATOM 4309 O O . GLY A 1 569 ? 41.334 35.013 -19.182 1.00 80.44 569 GLY A O 1
ATOM 4310 N N . PRO A 1 570 ? 42.297 33.045 -18.693 1.00 81.06 570 PRO A N 1
ATOM 4311 C CA . PRO A 1 570 ? 43.302 33.135 -19.757 1.00 81.06 570 PRO A CA 1
ATOM 4312 C C . PRO A 1 570 ? 42.725 33.054 -21.179 1.00 81.06 570 PRO A C 1
ATOM 4314 O O . PRO A 1 570 ? 43.295 33.643 -22.095 1.00 81.06 570 PRO A O 1
ATOM 4317 N N . GLU A 1 571 ? 41.597 32.359 -21.359 1.00 84.62 571 GLU A N 1
ATOM 4318 C CA . GLU A 1 571 ? 41.063 31.955 -22.674 1.00 84.62 571 GLU A CA 1
ATOM 4319 C C . GLU A 1 571 ? 39.771 32.679 -23.089 1.00 84.62 571 GLU A C 1
ATOM 4321 O O . GLU A 1 571 ? 39.348 32.571 -24.246 1.00 84.62 571 GLU A O 1
ATOM 4326 N N . ILE A 1 572 ? 39.116 33.378 -22.156 1.00 88.75 572 ILE A N 1
ATOM 4327 C CA . ILE A 1 572 ? 37.765 33.929 -22.328 1.00 88.75 572 ILE A CA 1
ATOM 4328 C C . ILE A 1 572 ? 37.789 35.435 -22.075 1.00 88.75 572 ILE A C 1
ATOM 4330 O O . ILE A 1 572 ? 38.364 35.916 -21.098 1.00 88.75 572 ILE A O 1
ATOM 4334 N N . VAL A 1 573 ? 37.133 36.186 -22.956 1.00 89.75 573 VAL A N 1
ATOM 4335 C CA . VAL A 1 573 ? 37.010 37.643 -22.869 1.00 89.75 573 VAL A CA 1
ATOM 4336 C C . VAL A 1 573 ? 35.534 38.025 -22.861 1.00 89.75 573 VAL A C 1
ATOM 4338 O O . VAL A 1 573 ? 34.736 37.501 -23.638 1.00 89.75 573 VAL A O 1
ATOM 4341 N N . LEU A 1 574 ? 35.181 38.955 -21.975 1.00 89.50 574 LEU A N 1
ATOM 4342 C CA . LEU A 1 574 ? 33.882 39.609 -21.913 1.00 89.50 574 LEU A CA 1
ATOM 4343 C C . LEU A 1 574 ? 33.945 40.946 -22.654 1.00 89.50 574 LEU A C 1
ATOM 4345 O O . LEU A 1 574 ? 34.621 41.881 -22.220 1.00 89.50 574 LEU A O 1
ATOM 4349 N N . LEU A 1 575 ? 33.197 41.049 -23.746 1.00 88.94 575 LEU A N 1
ATOM 4350 C CA . LEU A 1 575 ? 32.920 42.304 -24.431 1.00 88.94 575 LEU A CA 1
ATOM 4351 C C . LEU A 1 575 ? 31.745 42.997 -23.739 1.00 88.94 575 LEU A C 1
ATOM 4353 O O . LEU A 1 575 ? 30.611 42.530 -23.852 1.00 88.94 575 LEU A O 1
ATOM 4357 N N . LYS A 1 576 ? 31.993 44.109 -23.040 1.00 86.75 576 LYS A N 1
ATOM 4358 C CA . LYS A 1 576 ? 30.920 44.879 -22.401 1.00 86.75 576 LYS A CA 1
ATOM 4359 C C . LYS A 1 576 ? 30.149 45.682 -23.439 1.00 86.75 576 LYS A C 1
ATOM 4361 O O . LYS A 1 576 ? 30.740 46.459 -24.188 1.00 86.75 576 LYS A O 1
ATOM 4366 N N . THR A 1 577 ? 28.828 45.534 -23.442 1.00 81.38 577 THR A N 1
ATOM 4367 C CA . THR A 1 577 ? 27.928 46.318 -24.294 1.00 81.38 577 THR A CA 1
ATOM 4368 C C . THR A 1 577 ? 26.988 47.166 -23.437 1.00 81.38 577 THR A C 1
ATOM 4370 O O . THR A 1 577 ? 26.525 46.689 -22.404 1.00 81.38 577 THR A O 1
ATOM 4373 N N . PRO A 1 578 ? 26.695 48.419 -23.832 1.00 71.38 578 PRO A N 1
ATOM 4374 C CA . PRO A 1 578 ? 25.795 49.294 -23.076 1.00 71.38 578 PRO A CA 1
ATOM 4375 C C . PRO A 1 578 ? 24.332 48.817 -23.093 1.00 71.38 578 PRO A C 1
ATOM 4377 O O . PRO A 1 578 ? 23.596 49.095 -22.150 1.00 71.38 578 PRO A O 1
ATOM 4380 N N . ASP A 1 579 ? 23.928 48.060 -24.117 1.00 73.62 579 ASP A N 1
ATOM 4381 C CA . ASP A 1 579 ? 22.612 47.421 -24.186 1.00 73.62 579 ASP A CA 1
ATOM 4382 C C . ASP A 1 579 ? 22.654 46.014 -23.572 1.00 73.62 579 ASP A C 1
ATOM 4384 O O . ASP A 1 579 ? 23.565 45.231 -23.865 1.00 73.62 579 ASP A O 1
ATOM 4388 N N . SER A 1 580 ? 21.636 45.666 -22.778 1.00 63.53 580 SER A N 1
ATOM 4389 C CA . SER A 1 580 ? 21.440 44.297 -22.285 1.00 63.53 580 SER A CA 1
ATOM 4390 C C . SER A 1 580 ? 20.966 43.371 -23.418 1.00 63.53 580 SER A C 1
ATOM 4392 O O . SER A 1 580 ? 19.998 43.713 -24.104 1.00 63.53 580 SER A O 1
ATOM 4394 N N . PRO A 1 581 ? 21.593 42.197 -23.623 1.00 73.88 581 PRO A N 1
ATOM 4395 C CA . PRO A 1 581 ? 21.140 41.234 -24.622 1.00 73.88 581 PRO A CA 1
ATOM 4396 C C . PRO A 1 581 ? 19.716 40.719 -24.331 1.00 73.88 581 PRO A C 1
ATOM 4398 O O . PRO A 1 581 ? 19.372 40.506 -23.166 1.00 73.88 581 PRO A O 1
ATOM 4401 N N . PRO A 1 582 ? 18.888 40.469 -25.363 1.00 63.97 582 PRO A N 1
ATOM 4402 C CA . PRO A 1 582 ? 17.491 40.056 -25.194 1.00 63.97 582 PRO A CA 1
ATOM 4403 C C . PRO A 1 582 ? 17.323 38.631 -24.640 1.00 63.97 582 PRO A C 1
ATOM 4405 O O . PRO A 1 582 ? 16.276 38.311 -24.080 1.00 63.97 582 PRO A O 1
ATOM 4408 N N . LEU A 1 583 ? 18.337 37.772 -24.780 1.00 70.56 583 LEU A N 1
ATOM 4409 C CA . LEU A 1 583 ? 18.364 36.412 -24.246 1.00 70.56 583 LEU A CA 1
ATOM 4410 C C . LEU A 1 583 ? 19.702 36.210 -23.528 1.00 70.56 583 LEU A C 1
ATOM 4412 O O . LEU A 1 583 ? 20.753 36.427 -24.120 1.00 70.56 583 LEU A O 1
ATOM 4416 N N . VAL A 1 584 ? 19.664 35.820 -22.253 1.00 73.62 584 VAL A N 1
ATOM 4417 C CA . VAL A 1 584 ? 20.850 35.732 -21.388 1.00 73.62 584 VAL A CA 1
ATOM 4418 C C . VAL A 1 584 ? 21.030 34.295 -20.920 1.00 73.62 584 VAL A C 1
ATOM 4420 O O . VAL A 1 584 ? 20.103 33.701 -20.367 1.00 73.62 584 VAL A O 1
ATOM 4423 N N . ALA A 1 585 ? 22.219 33.733 -21.129 1.00 77.69 585 ALA A N 1
ATOM 4424 C CA . ALA A 1 585 ? 22.549 32.416 -20.602 1.00 77.69 585 ALA A CA 1
ATOM 4425 C C . ALA A 1 585 ? 22.757 32.459 -19.076 1.00 77.69 585 ALA A C 1
ATOM 4427 O O . ALA A 1 585 ? 23.250 33.443 -18.526 1.00 77.69 585 ALA A O 1
ATOM 4428 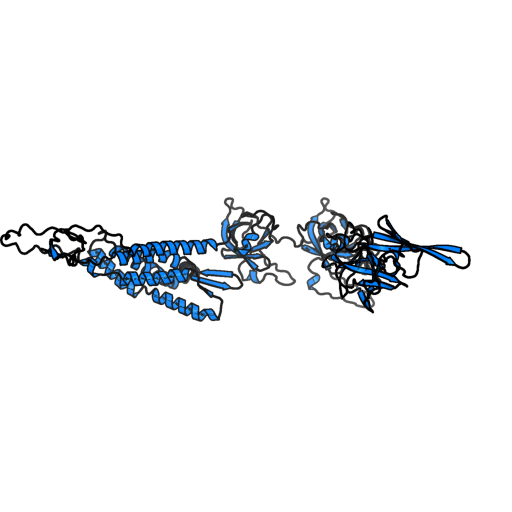N N . THR A 1 586 ? 22.382 31.383 -18.379 1.00 81.88 586 THR A N 1
ATOM 4429 C CA . THR A 1 586 ? 22.685 31.234 -16.947 1.00 81.88 586 THR A CA 1
ATOM 4430 C C . THR A 1 586 ? 24.093 30.673 -16.805 1.00 81.88 586 THR A C 1
ATOM 4432 O O . THR A 1 586 ? 24.370 29.593 -17.318 1.00 81.88 586 THR A O 1
ATOM 4435 N N . GLU A 1 587 ? 24.977 31.400 -16.130 1.00 86.31 587 GLU A N 1
ATOM 4436 C CA . GLU A 1 587 ? 26.392 31.048 -15.991 1.00 86.31 587 GLU A CA 1
ATOM 4437 C C . GLU A 1 587 ? 26.689 30.462 -14.612 1.00 86.31 587 GLU A C 1
ATOM 4439 O O . GLU A 1 587 ? 26.188 30.946 -13.591 1.00 86.31 587 GLU A O 1
ATOM 4444 N N . ARG A 1 588 ? 27.562 29.456 -14.570 1.00 88.19 588 ARG A N 1
ATOM 4445 C CA . ARG A 1 588 ? 28.103 28.912 -13.326 1.00 88.19 588 ARG A CA 1
ATOM 4446 C C . ARG A 1 588 ? 29.576 28.574 -13.501 1.00 88.19 588 ARG A C 1
ATOM 4448 O O . ARG A 1 588 ? 29.992 28.030 -14.513 1.00 88.19 588 ARG A O 1
ATOM 4455 N N . THR A 1 589 ? 30.371 28.844 -12.474 1.00 86.38 589 THR A N 1
ATOM 4456 C CA . THR A 1 589 ? 31.760 28.381 -12.425 1.00 86.38 589 THR A CA 1
ATOM 4457 C C . THR A 1 589 ? 31.825 26.913 -12.023 1.00 86.38 589 THR A C 1
ATOM 4459 O O . THR A 1 589 ? 31.184 26.509 -11.048 1.00 86.38 589 THR A O 1
ATOM 4462 N N . ALA A 1 590 ? 32.646 26.134 -12.716 1.00 84.62 590 ALA A N 1
ATOM 4463 C CA . ALA A 1 590 ? 32.876 24.727 -12.421 1.00 84.62 590 ALA A CA 1
ATOM 4464 C C . ALA A 1 590 ? 34.381 24.454 -12.322 1.00 84.62 590 ALA A C 1
ATOM 4466 O O . ALA A 1 590 ? 35.157 24.836 -13.194 1.00 84.62 590 ALA A O 1
ATOM 4467 N N . ASN A 1 591 ? 34.790 23.792 -11.238 1.00 83.06 591 ASN A N 1
ATOM 4468 C CA . ASN A 1 591 ? 36.203 23.508 -10.956 1.00 83.06 591 ASN A CA 1
ATOM 4469 C C . ASN A 1 591 ? 36.659 22.147 -11.511 1.00 83.06 591 ASN A C 1
ATOM 4471 O O . ASN A 1 591 ? 37.857 21.874 -11.552 1.00 83.06 591 ASN A O 1
ATOM 4475 N N . GLN A 1 592 ? 35.721 21.283 -11.903 1.00 88.50 592 GLN A N 1
ATOM 4476 C CA . GLN A 1 592 ? 35.974 19.950 -12.450 1.00 88.50 592 GLN A CA 1
ATOM 4477 C C . GLN A 1 592 ? 35.053 19.693 -13.652 1.00 88.50 592 GLN A C 1
ATOM 4479 O O . GLN A 1 592 ? 33.986 20.308 -13.713 1.00 88.50 592 GLN A O 1
ATOM 4484 N N . PRO A 1 593 ? 35.439 18.797 -14.582 1.00 89.62 593 PRO A N 1
ATOM 4485 C CA . PRO A 1 593 ? 34.587 18.412 -15.697 1.00 89.62 593 PRO A CA 1
ATOM 4486 C C . PRO A 1 593 ? 33.287 17.776 -15.203 1.00 89.62 593 PRO A C 1
ATOM 4488 O O . PRO A 1 593 ? 33.302 16.893 -14.346 1.00 89.62 593 PRO A O 1
ATOM 4491 N N . GLU A 1 594 ? 32.170 18.199 -15.781 1.00 89.50 594 GLU A N 1
ATOM 4492 C CA . GLU A 1 594 ? 30.840 17.642 -15.533 1.00 89.50 594 GLU A CA 1
ATOM 4493 C C . GLU A 1 594 ? 30.277 17.056 -16.830 1.00 89.50 594 GLU A C 1
ATOM 4495 O O . GLU A 1 594 ? 30.670 17.459 -17.926 1.00 89.50 594 GLU A O 1
ATOM 4500 N N . ASP A 1 595 ? 29.340 16.114 -16.713 1.00 85.62 595 ASP A N 1
ATOM 4501 C CA . ASP A 1 595 ? 28.559 15.664 -17.862 1.00 85.62 595 ASP A CA 1
ATOM 4502 C C . ASP A 1 595 ? 27.809 16.862 -18.447 1.00 85.62 595 ASP A C 1
ATOM 4504 O O . ASP A 1 595 ? 27.135 17.599 -17.721 1.00 85.62 595 ASP A O 1
ATOM 4508 N N . GLY A 1 596 ? 27.910 17.066 -19.757 1.00 87.00 596 GLY A N 1
ATOM 4509 C CA . GLY A 1 596 ? 27.365 18.265 -20.375 1.00 87.00 596 GLY A CA 1
ATOM 4510 C C . GLY A 1 596 ? 27.153 18.154 -21.872 1.00 87.00 596 GLY A C 1
ATOM 4511 O O . G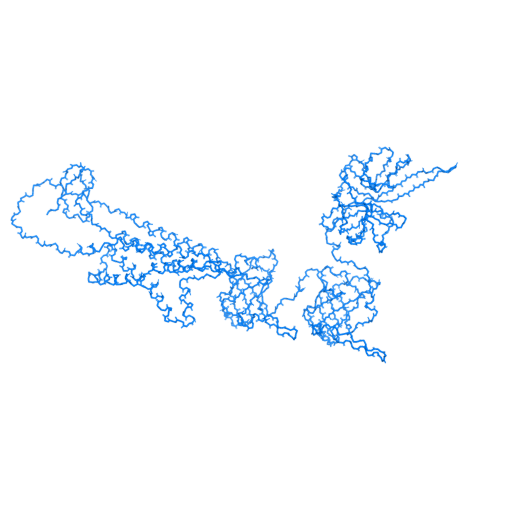LY A 1 596 ? 27.478 17.156 -22.510 1.00 87.00 596 GLY A O 1
ATOM 4512 N N . TYR A 1 597 ? 26.569 19.204 -22.429 1.00 87.62 597 TYR A N 1
ATOM 4513 C CA . TYR A 1 597 ? 26.255 19.328 -23.842 1.00 87.62 597 TYR A CA 1
ATOM 4514 C C . TYR A 1 597 ? 27.048 20.476 -24.442 1.00 87.62 597 TYR A C 1
ATOM 4516 O O . TYR A 1 597 ? 27.038 21.585 -23.910 1.00 87.62 597 TYR A O 1
ATOM 4524 N N . LEU A 1 598 ? 27.692 20.224 -25.575 1.00 89.00 598 LEU A N 1
ATOM 4525 C CA . LEU A 1 598 ? 28.288 21.261 -26.397 1.00 89.00 598 LEU A CA 1
ATOM 4526 C C . LEU A 1 598 ? 27.274 21.759 -27.426 1.00 89.00 598 LEU A C 1
ATOM 4528 O O . LEU A 1 598 ? 26.678 20.957 -28.149 1.00 89.00 598 LEU A O 1
ATOM 4532 N N . VAL A 1 599 ? 27.066 23.075 -27.469 1.00 88.06 599 VAL A N 1
ATOM 4533 C CA . VAL A 1 599 ? 26.023 23.715 -28.279 1.00 88.06 599 VAL A CA 1
ATOM 4534 C C . VAL A 1 599 ? 26.621 24.817 -29.150 1.00 88.06 599 VAL A C 1
ATOM 4536 O O . VAL A 1 599 ? 27.097 25.830 -28.634 1.00 88.06 599 VAL A O 1
ATOM 4539 N N . ALA A 1 600 ? 26.542 24.635 -30.470 1.00 85.44 600 ALA A N 1
ATOM 4540 C CA . ALA A 1 600 ? 26.915 25.624 -31.478 1.00 85.44 600 ALA A CA 1
ATOM 4541 C C . ALA A 1 600 ? 25.700 25.955 -32.362 1.00 85.44 600 ALA A C 1
ATOM 4543 O O . ALA A 1 600 ? 25.211 25.121 -33.120 1.00 85.44 600 ALA A O 1
ATOM 4544 N N . GLY A 1 601 ? 25.176 27.173 -32.240 1.00 79.25 601 GLY A N 1
ATOM 4545 C CA . GLY A 1 601 ? 24.031 27.656 -33.012 1.00 79.25 601 GLY A CA 1
ATOM 4546 C C . GLY A 1 601 ? 22.816 26.724 -33.004 1.00 79.25 601 GLY A C 1
ATOM 4547 O O . GLY A 1 601 ? 22.284 26.353 -31.955 1.00 79.25 601 GLY A O 1
ATOM 4548 N N . ASN A 1 602 ? 22.370 26.368 -34.211 1.00 75.06 602 ASN A N 1
ATOM 4549 C CA . ASN A 1 602 ? 21.210 25.506 -34.434 1.00 75.06 602 ASN A CA 1
ATOM 4550 C C . ASN A 1 602 ? 21.564 24.021 -34.587 1.00 75.06 602 ASN A C 1
ATOM 4552 O O . ASN A 1 602 ? 20.640 23.200 -34.668 1.00 75.06 602 ASN A O 1
ATOM 4556 N N . ASP A 1 603 ? 22.849 23.667 -34.572 1.00 78.31 603 ASP A N 1
ATOM 4557 C CA . ASP A 1 603 ? 23.288 22.283 -34.703 1.00 78.31 603 ASP A CA 1
ATOM 4558 C C . ASP A 1 603 ? 22.808 21.428 -33.519 1.00 78.31 603 ASP A C 1
ATOM 4560 O O . ASP A 1 603 ? 22.397 21.922 -32.460 1.00 78.31 603 ASP A O 1
ATOM 4564 N N . ALA A 1 604 ? 22.781 20.109 -33.717 1.00 72.81 604 ALA A N 1
ATOM 4565 C CA . ALA A 1 604 ? 22.384 19.185 -32.663 1.00 72.81 604 ALA A CA 1
ATOM 4566 C C . ALA A 1 604 ? 23.395 19.251 -31.499 1.00 72.81 604 ALA A C 1
ATOM 4568 O O . ALA A 1 604 ? 24.591 19.095 -31.745 1.00 72.81 604 ALA A O 1
ATOM 4569 N N . PRO A 1 605 ? 22.945 19.444 -30.241 1.00 81.38 605 PRO A N 1
ATOM 4570 C CA . PRO A 1 605 ? 23.838 19.418 -29.090 1.00 81.38 605 PRO A CA 1
ATOM 4571 C C . PRO A 1 605 ? 24.609 18.100 -29.015 1.00 81.38 605 PRO A C 1
ATOM 4573 O O . PRO A 1 605 ? 24.018 17.024 -29.135 1.00 81.38 605 PRO A O 1
ATOM 4576 N N . VAL A 1 606 ? 25.915 18.179 -28.775 1.00 83.88 606 VAL A N 1
ATOM 4577 C CA . VAL A 1 606 ? 26.779 17.001 -28.632 1.00 83.88 606 VAL A CA 1
ATOM 4578 C C . VAL A 1 606 ? 26.990 16.728 -27.151 1.00 83.88 606 VAL A C 1
ATOM 4580 O O . VAL A 1 606 ? 27.543 17.562 -26.440 1.00 83.88 606 VAL A O 1
ATOM 4583 N N . PHE A 1 607 ? 26.548 15.568 -26.667 1.00 83.44 607 PHE A N 1
ATOM 4584 C CA . PHE A 1 607 ? 26.792 15.168 -25.282 1.00 83.44 607 PHE A CA 1
ATOM 4585 C C . PHE A 1 607 ? 28.249 14.740 -25.083 1.00 83.44 607 PHE A C 1
ATOM 4587 O O . PHE A 1 607 ? 28.770 13.908 -25.828 1.00 83.44 607 PHE A O 1
ATOM 4594 N N . ILE A 1 608 ? 28.882 15.269 -24.041 1.00 84.38 608 ILE A N 1
ATOM 4595 C CA . ILE A 1 608 ? 30.244 14.946 -23.629 1.00 84.38 608 ILE A CA 1
ATOM 4596 C C . ILE A 1 608 ? 30.195 14.545 -22.155 1.00 84.38 608 ILE A C 1
ATOM 4598 O O . ILE A 1 608 ? 29.835 15.340 -21.288 1.00 84.38 608 ILE A O 1
ATOM 4602 N N . ALA A 1 609 ? 30.564 13.296 -21.875 1.00 82.19 609 ALA A N 1
ATOM 4603 C CA . ALA A 1 609 ? 30.670 12.797 -20.509 1.00 82.19 609 ALA A CA 1
ATOM 4604 C C . ALA A 1 609 ? 31.937 13.335 -19.826 1.00 82.19 609 ALA A C 1
ATOM 4606 O O . ALA A 1 609 ? 32.999 13.374 -20.454 1.00 82.19 609 ALA A O 1
ATOM 4607 N N . ALA A 1 610 ? 31.856 13.638 -18.528 1.00 86.75 610 ALA A N 1
ATOM 4608 C CA . ALA A 1 610 ? 32.971 14.075 -17.682 1.00 86.75 610 ALA A CA 1
ATOM 4609 C C . ALA A 1 610 ? 34.194 13.157 -17.807 1.00 86.75 610 ALA A C 1
ATOM 4611 O O . ALA A 1 610 ? 35.326 13.621 -17.896 1.00 86.75 610 ALA A O 1
ATOM 4612 N N . ALA A 1 611 ? 33.963 11.843 -17.896 1.00 85.06 611 ALA A N 1
ATOM 4613 C CA . ALA A 1 611 ? 35.016 10.836 -18.023 1.00 85.06 611 ALA A CA 1
ATOM 4614 C C . ALA A 1 611 ? 35.843 10.939 -19.321 1.00 85.06 611 ALA A C 1
ATOM 4616 O O . ALA A 1 611 ? 36.929 10.367 -19.395 1.00 85.06 611 ALA A O 1
ATOM 4617 N N . ARG A 1 612 ? 35.351 11.651 -20.344 1.00 85.75 612 ARG A N 1
ATOM 4618 C CA . ARG A 1 612 ? 36.071 11.894 -21.608 1.00 85.75 612 ARG A CA 1
ATOM 4619 C C . ARG A 1 612 ? 36.815 13.231 -21.632 1.00 85.75 612 ARG A C 1
ATOM 4621 O O . ARG A 1 612 ? 37.296 13.639 -22.687 1.00 85.75 612 ARG A O 1
ATOM 4628 N N . MET A 1 613 ? 36.903 13.902 -20.486 1.00 91.31 613 MET A N 1
ATOM 4629 C CA . MET A 1 613 ? 37.635 15.147 -20.295 1.00 91.31 613 MET A CA 1
ATOM 4630 C C . MET A 1 613 ? 38.773 14.941 -19.297 1.00 91.31 613 MET A C 1
ATOM 4632 O O . MET A 1 613 ? 38.580 14.375 -18.221 1.00 91.31 613 MET A O 1
ATOM 4636 N N . LYS A 1 614 ? 39.968 15.431 -19.632 1.00 90.56 614 LYS A N 1
ATOM 4637 C CA . LYS A 1 614 ? 41.126 15.449 -18.730 1.00 90.56 614 LYS A CA 1
ATOM 4638 C C . LYS A 1 614 ? 41.453 16.878 -18.331 1.00 90.56 614 LYS A C 1
ATOM 4640 O O . LYS A 1 614 ? 41.467 17.774 -19.167 1.00 90.56 614 LYS A O 1
ATOM 4645 N N . VAL A 1 615 ? 41.718 17.094 -17.046 1.00 90.19 615 VAL A N 1
ATOM 4646 C CA . VAL A 1 615 ? 42.102 18.416 -16.543 1.00 90.19 615 VAL A CA 1
ATOM 4647 C C . VAL A 1 615 ? 43.599 18.613 -16.747 1.00 90.19 615 VAL A C 1
ATOM 4649 O O . VAL A 1 615 ? 44.408 17.967 -16.085 1.00 90.19 615 VAL A O 1
ATOM 4652 N N . GLU A 1 616 ? 43.970 19.531 -17.634 1.00 85.81 616 GLU A N 1
ATOM 4653 C CA . GLU A 1 616 ? 45.360 19.853 -17.955 1.00 85.81 616 GLU A CA 1
ATOM 4654 C C . GLU A 1 616 ? 45.550 21.370 -17.927 1.00 85.81 616 GLU A C 1
ATOM 4656 O O . GLU A 1 616 ? 44.905 22.106 -18.670 1.00 85.81 616 GLU A O 1
ATOM 4661 N N . LYS A 1 617 ? 46.423 21.868 -17.039 1.00 79.75 617 LYS A N 1
ATOM 4662 C CA . LYS A 1 617 ? 46.738 23.308 -16.909 1.00 79.75 617 LYS A CA 1
ATOM 4663 C C . LYS A 1 617 ? 45.493 24.216 -16.783 1.00 79.75 617 LYS A C 1
ATOM 4665 O O . LYS A 1 617 ? 45.480 25.327 -17.301 1.00 79.75 617 LYS A O 1
ATOM 4670 N N . GLY A 1 618 ? 44.443 23.743 -16.104 1.00 78.19 618 GLY A N 1
ATOM 4671 C CA . GLY A 1 618 ? 43.190 24.492 -15.916 1.00 78.19 618 GLY A CA 1
ATOM 4672 C C . GLY A 1 618 ? 42.227 24.468 -17.112 1.00 78.19 618 GLY A C 1
ATOM 4673 O O . GLY A 1 618 ? 41.212 25.157 -17.078 1.00 78.19 618 GLY A O 1
ATOM 4674 N N . ARG A 1 619 ? 42.519 23.671 -18.147 1.00 87.56 619 ARG A N 1
ATOM 4675 C CA . ARG A 1 619 ? 41.653 23.392 -19.302 1.00 87.56 619 ARG A CA 1
ATOM 4676 C C . ARG A 1 619 ? 41.095 21.972 -19.197 1.00 87.56 619 ARG A C 1
ATOM 4678 O O . ARG A 1 619 ? 41.704 21.118 -18.550 1.00 87.56 619 ARG A O 1
ATOM 4685 N N . TRP A 1 620 ? 39.952 21.706 -19.824 1.00 92.50 620 TRP A N 1
ATOM 4686 C CA . TRP A 1 620 ? 39.385 20.357 -19.912 1.00 92.50 620 TRP A CA 1
ATOM 4687 C C . TRP A 1 620 ? 39.602 19.794 -21.317 1.00 92.50 620 TRP A C 1
ATOM 4689 O O . TRP A 1 620 ? 38.787 20.018 -22.212 1.00 92.50 620 TRP A O 1
ATOM 4699 N N . THR A 1 621 ? 40.726 19.109 -21.519 1.00 91.62 621 THR A N 1
ATOM 4700 C CA . THR A 1 621 ? 41.117 18.503 -22.798 1.00 91.62 621 THR A CA 1
ATOM 4701 C C . THR A 1 621 ? 40.176 17.350 -23.138 1.00 91.62 621 THR A C 1
ATOM 4703 O O . THR A 1 621 ? 39.951 16.465 -22.308 1.00 91.62 621 THR A O 1
ATOM 4706 N N . LEU A 1 622 ? 39.616 17.365 -24.346 1.00 89.75 622 LEU A N 1
ATOM 4707 C CA . LEU A 1 622 ? 38.703 16.338 -24.840 1.00 89.75 622 LEU A CA 1
ATOM 4708 C C . LEU A 1 622 ? 39.479 15.143 -25.399 1.00 89.75 622 LEU A C 1
ATOM 4710 O O . LEU A 1 622 ? 40.543 15.292 -25.995 1.00 89.75 622 LEU A O 1
ATOM 4714 N N . ASP A 1 623 ? 38.919 13.950 -25.224 1.00 84.06 623 ASP A N 1
ATOM 4715 C CA . ASP A 1 623 ? 39.383 12.730 -25.885 1.00 84.06 623 ASP A CA 1
ATOM 4716 C C . ASP A 1 623 ? 39.419 12.911 -27.419 1.00 84.06 623 ASP A C 1
ATOM 4718 O O . ASP A 1 623 ? 38.438 13.359 -28.018 1.00 84.06 623 ASP A O 1
ATOM 4722 N N . SER A 1 624 ? 40.532 12.536 -28.060 1.00 77.56 624 SER A N 1
ATOM 4723 C CA . SER A 1 624 ? 40.763 12.709 -29.502 1.00 77.56 624 SER A CA 1
ATOM 4724 C C . SER A 1 624 ? 39.767 11.947 -30.381 1.00 77.56 624 SER A C 1
ATOM 4726 O O . SER A 1 624 ? 39.572 12.303 -31.540 1.00 77.56 624 SER A O 1
ATOM 4728 N N . ALA A 1 625 ? 39.082 10.937 -29.835 1.00 72.62 625 ALA A N 1
ATOM 4729 C CA . ALA A 1 625 ? 38.003 10.235 -30.527 1.00 72.62 625 ALA A CA 1
ATOM 4730 C C . ALA A 1 625 ? 36.682 11.038 -30.608 1.00 72.62 625 ALA A C 1
ATOM 4732 O O . ALA A 1 625 ? 35.730 10.582 -31.245 1.00 72.62 625 ALA A O 1
ATOM 4733 N N . ILE A 1 626 ? 36.584 12.209 -29.968 1.00 76.50 626 ILE A N 1
ATOM 4734 C CA . ILE A 1 626 ? 35.459 13.140 -30.125 1.00 76.50 626 ILE A CA 1
ATOM 4735 C C . ILE A 1 626 ? 35.771 14.078 -31.298 1.00 76.50 626 ILE A C 1
ATOM 4737 O O . ILE A 1 626 ? 36.530 15.038 -31.164 1.00 76.50 626 ILE A O 1
ATOM 4741 N N . ASN A 1 627 ? 35.174 13.797 -32.457 1.00 76.62 627 ASN A N 1
ATOM 4742 C CA . ASN A 1 627 ? 35.334 14.626 -33.648 1.00 76.62 627 ASN A CA 1
ATOM 4743 C C . ASN A 1 627 ? 34.340 15.799 -33.619 1.00 76.62 627 ASN A C 1
ATOM 4745 O O . ASN A 1 627 ? 33.130 15.583 -33.708 1.00 76.62 627 ASN A O 1
ATOM 4749 N N . LEU A 1 628 ? 34.850 17.024 -33.472 1.00 82.00 628 LEU A N 1
ATOM 4750 C CA . LEU A 1 628 ? 34.067 18.263 -33.476 1.00 82.00 628 LEU A CA 1
ATOM 4751 C C . LEU A 1 628 ? 34.603 19.209 -34.558 1.00 82.00 628 LEU A C 1
ATOM 4753 O O . LEU A 1 628 ? 35.825 19.297 -34.703 1.00 82.00 628 LEU A O 1
ATOM 4757 N N . PRO A 1 629 ? 33.727 19.928 -35.283 1.00 81.38 629 PRO A N 1
ATOM 4758 C CA . PRO A 1 629 ? 34.154 20.889 -36.295 1.00 81.38 629 PRO A CA 1
ATOM 4759 C C . PRO A 1 629 ? 34.993 22.027 -35.697 1.00 81.38 629 PRO A C 1
ATOM 4761 O O . PRO A 1 629 ? 34.682 22.540 -34.621 1.00 81.38 629 PRO A O 1
ATOM 4764 N N . ASP A 1 630 ? 36.021 22.480 -36.416 1.00 78.94 630 ASP A N 1
ATOM 4765 C CA . ASP A 1 630 ? 36.869 23.593 -35.960 1.00 78.94 630 ASP A CA 1
ATOM 4766 C C . ASP A 1 630 ? 36.135 24.943 -35.950 1.00 78.94 630 ASP A C 1
ATOM 4768 O O . ASP A 1 630 ? 36.533 25.869 -35.250 1.00 78.94 630 ASP A O 1
ATOM 4772 N N . ASP A 1 631 ? 35.013 25.066 -36.662 1.00 82.62 631 ASP A N 1
ATOM 4773 C CA . ASP A 1 631 ? 34.190 26.278 -36.660 1.00 82.62 631 ASP A CA 1
ATOM 4774 C C . ASP A 1 631 ? 33.242 26.379 -35.446 1.00 82.62 631 ASP A C 1
ATOM 4776 O O . ASP A 1 631 ? 32.465 27.331 -35.328 1.00 82.62 631 ASP A O 1
ATOM 4780 N N . TRP A 1 632 ? 33.319 25.420 -34.515 1.00 87.56 632 TRP A N 1
ATOM 4781 C CA . TRP A 1 632 ? 32.599 25.446 -33.240 1.00 87.56 632 TRP A CA 1
ATOM 4782 C C . TRP A 1 632 ? 33.329 26.240 -32.154 1.00 87.56 632 TRP A C 1
ATOM 4784 O O . TRP A 1 632 ? 32.837 26.321 -31.030 1.00 87.56 632 TRP A O 1
ATOM 4794 N N . VAL A 1 633 ? 34.485 26.846 -32.443 1.00 89.50 633 VAL A N 1
ATOM 4795 C CA . VAL A 1 633 ? 35.224 27.678 -31.477 1.00 89.50 633 VAL A CA 1
ATOM 4796 C C . VAL A 1 633 ? 34.310 28.755 -30.875 1.00 89.50 633 VAL A C 1
ATOM 4798 O O . VAL A 1 633 ? 33.676 29.538 -31.583 1.00 89.50 633 VAL A O 1
ATOM 4801 N N . GLY A 1 634 ? 34.222 28.772 -29.543 1.00 87.06 634 GLY A N 1
ATOM 4802 C CA . GLY A 1 634 ? 33.295 29.612 -28.778 1.00 87.06 634 GLY A CA 1
ATOM 4803 C C . GLY A 1 634 ? 31.931 28.980 -28.470 1.00 87.06 634 GLY A C 1
ATOM 4804 O O . GLY A 1 634 ? 31.110 29.626 -27.822 1.00 87.06 634 GLY A O 1
ATOM 4805 N N . ALA A 1 635 ? 31.665 27.741 -28.897 1.00 91.12 635 ALA A N 1
ATOM 4806 C CA . ALA A 1 635 ? 30.438 27.016 -28.559 1.00 91.12 635 ALA A CA 1
ATOM 4807 C C . ALA A 1 635 ? 30.280 26.858 -27.039 1.00 91.12 635 ALA A C 1
ATOM 4809 O O . ALA A 1 635 ? 31.259 26.654 -26.315 1.00 91.12 635 ALA A O 1
ATOM 4810 N N . ALA A 1 636 ? 29.040 26.927 -26.556 1.00 91.56 636 ALA A N 1
ATOM 4811 C CA . ALA A 1 636 ? 28.746 26.873 -25.130 1.00 91.56 636 ALA A CA 1
ATOM 4812 C C . ALA A 1 636 ? 28.754 25.427 -24.625 1.00 91.56 636 ALA A C 1
ATOM 4814 O O . ALA A 1 636 ? 28.072 24.567 -25.187 1.00 91.56 636 ALA A O 1
ATOM 4815 N N . PHE A 1 637 ? 29.481 25.172 -23.538 1.00 92.31 637 PHE A N 1
ATOM 4816 C CA . PHE A 1 637 ? 29.415 23.913 -22.807 1.00 92.31 637 PHE A CA 1
ATOM 4817 C C . PHE A 1 637 ? 28.455 24.047 -21.623 1.00 92.31 637 PHE A C 1
ATOM 4819 O O . PHE A 1 637 ? 28.684 24.832 -20.698 1.00 92.31 637 PHE A O 1
ATOM 4826 N N . VAL A 1 638 ? 27.357 23.299 -21.681 1.00 89.50 638 VAL A N 1
ATOM 4827 C CA . VAL A 1 638 ? 26.220 23.391 -20.762 1.00 89.50 638 VAL A CA 1
ATOM 4828 C C . VAL A 1 638 ? 26.176 22.159 -19.872 1.00 89.50 638 VAL A C 1
ATOM 4830 O O . VAL A 1 638 ? 26.081 21.042 -20.376 1.00 89.50 638 VAL A O 1
ATOM 4833 N N . ALA A 1 639 ? 26.197 22.349 -18.556 1.00 87.94 639 ALA A N 1
ATOM 4834 C CA . ALA A 1 639 ? 26.111 21.255 -17.598 1.00 87.94 639 ALA A CA 1
ATOM 4835 C C . ALA A 1 639 ? 24.775 20.505 -17.730 1.00 87.94 639 ALA A C 1
ATOM 4837 O O . ALA A 1 639 ? 23.704 21.110 -17.798 1.00 87.94 639 ALA A O 1
ATOM 4838 N N . ALA A 1 640 ? 24.812 19.173 -17.734 1.00 80.88 640 ALA A N 1
ATOM 4839 C CA . ALA A 1 640 ? 23.607 18.348 -17.801 1.00 80.88 640 ALA A CA 1
ATOM 4840 C C . ALA A 1 640 ? 22.786 18.393 -16.497 1.00 80.88 640 ALA A C 1
ATOM 4842 O O . ALA A 1 640 ? 21.588 18.116 -16.521 1.00 80.88 640 ALA A O 1
ATOM 4843 N N . SER A 1 641 ? 23.429 18.740 -15.377 1.00 79.44 641 SER A N 1
ATOM 4844 C CA . SER A 1 641 ? 22.866 18.760 -14.023 1.00 79.44 641 SER A CA 1
ATOM 4845 C C . SER A 1 641 ? 21.881 19.913 -13.805 1.00 79.44 641 SER A C 1
ATOM 4847 O O . SER A 1 641 ? 20.737 19.689 -13.413 1.00 79.44 641 SER A O 1
ATOM 4849 N N . ASP A 1 642 ? 22.316 21.141 -14.075 1.00 80.25 642 ASP A N 1
ATOM 4850 C CA . ASP A 1 642 ? 21.578 22.372 -13.778 1.00 80.25 642 ASP A CA 1
ATOM 4851 C C . ASP A 1 642 ? 21.382 23.280 -14.996 1.00 80.25 642 ASP A C 1
ATOM 4853 O O . ASP A 1 642 ? 20.767 24.341 -14.885 1.00 80.25 642 ASP A O 1
ATOM 4857 N N . ARG A 1 643 ? 21.849 22.844 -16.174 1.00 81.75 643 ARG A N 1
ATOM 4858 C CA . ARG A 1 643 ? 21.732 23.562 -17.453 1.00 81.75 643 ARG A CA 1
ATOM 4859 C C . ARG A 1 643 ? 22.438 24.919 -17.464 1.00 81.75 643 ARG A C 1
ATOM 4861 O O . ARG A 1 643 ? 22.165 25.738 -18.341 1.00 81.75 643 ARG A O 1
ATOM 4868 N N . ALA A 1 644 ? 23.350 25.157 -16.524 1.00 86.25 644 ALA A N 1
ATOM 4869 C CA . ALA A 1 644 ? 24.191 26.340 -16.543 1.00 86.25 644 ALA A CA 1
ATOM 4870 C C . ALA A 1 644 ? 25.302 26.185 -17.590 1.00 86.25 644 ALA A C 1
ATOM 4872 O O . ALA A 1 644 ? 25.846 25.095 -17.790 1.00 86.25 644 ALA A O 1
ATOM 4873 N N . VAL A 1 645 ? 25.666 27.282 -18.251 1.00 89.06 645 VAL A N 1
ATOM 4874 C CA . VAL A 1 645 ? 26.894 27.332 -19.042 1.00 89.06 645 VAL A CA 1
ATOM 4875 C C . VAL A 1 645 ? 28.063 27.340 -18.071 1.00 89.06 645 VAL A C 1
ATOM 4877 O O . VAL A 1 645 ? 28.102 28.165 -17.158 1.00 89.06 645 VAL A O 1
ATOM 4880 N N . ILE A 1 646 ? 28.990 26.409 -18.271 1.00 91.25 646 ILE A N 1
ATOM 4881 C CA . ILE A 1 646 ? 30.146 26.193 -17.394 1.00 91.25 646 ILE A CA 1
ATOM 4882 C C . ILE A 1 646 ? 31.484 26.346 -18.123 1.00 91.25 646 ILE A C 1
ATOM 4884 O O . ILE A 1 646 ? 32.526 26.405 -17.475 1.00 91.25 646 ILE A O 1
ATOM 4888 N N . GLY A 1 647 ? 31.474 26.463 -19.454 1.00 91.75 647 GLY A N 1
ATOM 4889 C CA . GLY A 1 647 ? 32.675 26.725 -20.242 1.00 91.75 647 GLY A CA 1
ATOM 4890 C C . GLY A 1 647 ? 32.401 27.015 -21.716 1.00 91.75 647 GLY A C 1
ATOM 4891 O O . GLY A 1 647 ? 31.260 26.929 -22.174 1.00 91.75 647 GLY A O 1
ATOM 4892 N N . LEU A 1 648 ? 33.462 27.345 -22.454 1.00 92.50 648 LEU A N 1
ATOM 4893 C CA . LEU A 1 648 ? 33.448 27.578 -23.902 1.00 92.50 648 LEU A CA 1
ATOM 4894 C C . LEU A 1 648 ? 34.415 26.630 -24.622 1.00 92.50 648 LEU A C 1
ATOM 4896 O O . LEU A 1 648 ? 35.509 26.354 -24.127 1.00 92.50 648 LEU A O 1
ATOM 4900 N N . PHE A 1 649 ? 34.028 26.150 -25.801 1.00 92.69 649 PHE A N 1
ATOM 4901 C CA . PHE A 1 649 ? 34.855 25.269 -26.625 1.00 92.69 649 PHE A CA 1
ATOM 4902 C C . PHE A 1 649 ? 36.001 26.006 -27.321 1.00 92.69 649 PHE A C 1
ATOM 4904 O O . PHE A 1 649 ? 35.842 27.131 -27.806 1.00 92.69 649 PHE A O 1
ATOM 4911 N N . ARG A 1 650 ? 37.147 25.331 -27.407 1.00 90.62 650 ARG A N 1
ATOM 4912 C CA . ARG A 1 650 ? 38.390 25.805 -28.013 1.00 90.62 650 ARG A CA 1
ATOM 4913 C C . ARG A 1 650 ? 39.035 24.687 -28.844 1.00 90.62 650 ARG A C 1
ATOM 4915 O O . ARG A 1 650 ? 38.980 23.520 -28.454 1.00 90.62 650 ARG A O 1
ATOM 4922 N N . SER A 1 651 ? 39.655 25.070 -29.959 1.00 87.62 651 SER A N 1
ATOM 4923 C CA . SER A 1 651 ? 40.427 24.193 -30.850 1.00 87.62 651 SER A CA 1
ATOM 4924 C C . SER A 1 651 ? 41.693 24.936 -31.293 1.00 87.62 651 SER A C 1
ATOM 4926 O O . SER A 1 651 ? 41.591 26.086 -31.719 1.00 87.62 651 SER A O 1
ATOM 4928 N N . GLU A 1 652 ? 42.867 24.318 -31.155 1.00 84.19 652 GLU A N 1
ATOM 4929 C CA . GLU A 1 652 ? 44.166 24.829 -31.629 1.00 84.19 652 GLU A CA 1
ATOM 4930 C C . GLU A 1 652 ? 45.084 23.641 -31.944 1.00 84.19 652 GLU A C 1
ATOM 4932 O O . GLU A 1 652 ? 45.174 22.721 -31.132 1.00 84.19 652 GLU A O 1
ATOM 4937 N N . ASP A 1 653 ? 45.746 23.646 -33.107 1.00 76.62 653 ASP A N 1
ATOM 4938 C CA . ASP A 1 653 ? 46.721 22.625 -33.529 1.00 76.62 653 ASP A CA 1
ATOM 4939 C C . ASP A 1 653 ? 46.277 21.171 -33.236 1.00 76.62 653 ASP A C 1
ATOM 4941 O O . ASP A 1 653 ? 46.999 20.383 -32.625 1.00 76.62 653 ASP A O 1
ATOM 4945 N N . ASP A 1 654 ? 45.044 20.832 -33.644 1.00 75.31 654 ASP A N 1
ATOM 4946 C CA . ASP A 1 654 ? 44.378 19.521 -33.469 1.00 75.31 654 ASP A CA 1
ATOM 4947 C C . ASP A 1 654 ? 44.067 19.122 -32.006 1.00 75.31 654 ASP A C 1
ATOM 4949 O O . ASP A 1 654 ? 43.536 18.046 -31.722 1.00 75.31 654 ASP A O 1
ATOM 4953 N N . THR A 1 655 ? 44.327 20.018 -31.052 1.00 83.81 655 THR A N 1
ATOM 4954 C CA . THR A 1 655 ? 43.953 19.860 -29.644 1.00 83.81 655 THR A CA 1
ATOM 4955 C C . THR A 1 655 ? 42.625 20.560 -29.374 1.00 83.81 655 THR A C 1
ATOM 4957 O O . THR A 1 655 ? 42.469 21.753 -29.630 1.00 83.81 655 THR A O 1
ATOM 4960 N N . ARG A 1 656 ? 41.659 19.831 -28.804 1.00 89.56 656 ARG A N 1
ATOM 4961 C CA . ARG A 1 656 ? 40.318 20.340 -28.471 1.00 89.56 656 ARG A CA 1
ATOM 4962 C C . ARG A 1 656 ? 40.113 20.352 -26.962 1.00 89.56 656 ARG A C 1
ATOM 4964 O O . ARG A 1 656 ? 40.380 19.354 -26.291 1.00 89.56 656 ARG A O 1
ATOM 4971 N N . TRP A 1 657 ? 39.616 21.453 -26.410 1.00 92.19 657 TRP A N 1
ATOM 4972 C CA . TRP A 1 657 ? 39.349 21.559 -24.974 1.00 92.19 657 TRP A CA 1
ATOM 4973 C C . TRP A 1 657 ? 38.172 22.478 -24.661 1.00 92.19 657 TRP A C 1
ATOM 4975 O O . TRP A 1 657 ? 37.748 23.295 -25.476 1.00 92.19 657 TRP A O 1
ATOM 4985 N N . ILE A 1 658 ? 37.656 22.357 -23.442 1.00 92.88 658 ILE A N 1
ATOM 4986 C CA . ILE A 1 658 ? 36.700 23.303 -22.869 1.00 92.88 658 ILE A CA 1
ATOM 4987 C C . ILE A 1 658 ? 37.456 24.219 -21.907 1.00 92.88 658 ILE A C 1
ATOM 4989 O O . ILE A 1 658 ? 38.163 23.762 -21.004 1.00 92.88 658 ILE A O 1
ATOM 4993 N N . ALA A 1 659 ? 37.332 25.525 -22.127 1.00 92.25 659 ALA A N 1
ATOM 4994 C CA . ALA A 1 659 ? 37.795 26.553 -21.210 1.00 92.25 659 ALA A CA 1
ATOM 4995 C C . ALA A 1 659 ? 36.696 26.799 -20.159 1.00 92.25 659 ALA A C 1
ATOM 4997 O O . ALA A 1 659 ? 35.619 27.272 -20.533 1.00 92.25 659 ALA A O 1
ATOM 4998 N N . PRO A 1 660 ? 36.912 26.462 -18.875 1.00 90.88 660 PRO A N 1
ATOM 4999 C CA . PRO A 1 660 ? 35.904 26.670 -17.841 1.00 90.88 660 PRO A CA 1
ATOM 5000 C C . PRO A 1 660 ? 35.683 28.164 -17.573 1.00 90.88 660 PRO A C 1
ATOM 5002 O O . PRO A 1 660 ? 36.618 28.965 -17.647 1.00 90.88 660 PRO A O 1
ATOM 5005 N N . LEU A 1 661 ? 34.451 28.541 -17.224 1.00 86.50 661 LEU A N 1
ATOM 5006 C CA . LEU A 1 661 ? 34.144 29.902 -16.783 1.00 86.50 661 LEU A CA 1
ATOM 5007 C C . LEU A 1 661 ? 34.788 30.163 -15.414 1.00 86.50 661 LEU A C 1
ATOM 5009 O O . LEU A 1 661 ? 34.507 29.464 -14.436 1.00 86.50 661 LEU A O 1
ATOM 5013 N N . ALA A 1 662 ? 35.634 31.189 -15.345 1.00 73.75 662 ALA A N 1
ATOM 5014 C CA . ALA A 1 662 ? 36.236 31.693 -14.112 1.00 73.75 662 ALA A CA 1
ATOM 5015 C C . ALA A 1 662 ? 35.490 32.947 -13.615 1.00 73.75 662 ALA A C 1
ATOM 5017 O O . ALA A 1 662 ? 34.905 33.674 -14.420 1.00 73.75 662 ALA A O 1
ATOM 5018 N N . ARG A 1 663 ? 35.497 33.196 -12.295 1.00 56.28 663 ARG A N 1
ATOM 5019 C CA . ARG A 1 663 ? 34.918 34.421 -11.704 1.00 56.28 663 ARG A CA 1
ATOM 5020 C C . ARG A 1 663 ? 35.687 35.671 -12.116 1.00 56.28 663 ARG A C 1
ATOM 5022 O O . ARG A 1 663 ? 36.932 35.625 -12.043 1.00 56.28 663 ARG A O 1
#

Sequence (663 aa):
MHLAACHCCGLIQTLEGIAGRADCVRCETRLAHSETRRDNQPAAAAAAAALILYVPAVTLPFLRIERLGLFSDNSLLGGIAALFDEGHHFVGAVVLCFSVILPLLKLGALLTLSLRKNWVPQRHRAITYRIVEQLGRWGMLDVLLVAVMIAFVKLGNLVHFSAGPGLAMFASFVLVSIAASVLFDPHIMWHDSEPATPAPAATTPEPVPASIPKAKPSPPRPSWAWLIALFALVGAVAAWRSVQKEQGRLIEISFREGHGLRAGSELKHLGIAVGRVESLALSDNATSIDVAVRLTPQGESIARRGSQFWIVRPQVDLAGVRGLETVIGDKLLAVEPGPLDGPLTSRFVGLEEPPLPDAGIEGGLAIVFQATKADGLGPGVPVFYRGIRVGSILSTVLAGDGSAIEAQAVIRPEFRPLVRENAEFWNASGVSVEAALTSFRVQVGPVESWLRGRVEFAVPNTPGPEAKDGARFLLADRPDPEWLTWSPALTTGRSKAGFQRPPVERALLTWTSQSWFRTKAQSTAGWLLPVKEGYLGPRDLFPADLPTASLTFAGRTVELASATKVERGPEIVLLKTPDSPPLVATERTANQPEDGYLVAGNDAPVFIAAARMKVEKGRWTLDSAINLPDDWVGAAFVAASDRAVIGLFRSEDDTRWIAPLAR

pLDDT: mean 79.48, std 13.72, range [38.25, 95.75]